Protein AF-0000000083945798 (afdb_homodimer)

Secondary structure (DSSP, 8-state):
----TTSS----SS-EEEEE--TT-TT-EEE-SSEEEEEEEES-EEEEETTEEEEE-TT-EEEE-TT-EEEEEEE-TT-EEEEEEE-HHHHHHHHTTS-HHHHHHHHH--EE---GGG-HHHHHHHHHHHHHHH-TT-TTHHHHHHHHHHHHHHHHHHHHHHHHHHHHHH-SSHHHHHHHHHHHHHHHHTTT---HHHHHHHHTS-HHHHHHHHHHHHSS-HHHHHHHHHHHHHHHHHHH----HHHHHHHTT-S-HHHHHHHHHHHHSS-HHHHHHHHTTT-/----TTSS----SS-EEEEE--TT-TT-EEE-SSEEEEEEEES-EEEEETTEEEEE-TT-EEEE-TT-EEEEEEE-TT-EEEEEEE-HHHHHHHHTTS-HHHHHHHHH--EE---GGG-HHHHHHHHHHHHHHH-TT-TTHHHHHHHHHHHHHHHHHHHHHHHHHHHHHH-SSHHHHHHHHHHHHHHHHTTT---HHHHHHHHTS-HHHHHHHHHHHHSS-HHHHHHHHHHHHHHHHHHH----HHHHHHHTT-S-HHHHHHHHHHHHSS-HHHHHHHHTTT-

Solvent-accessible surface area (backbone atoms only — not comparable to full-atom values): 29725 Å² total; per-residue (Å²): 132,83,75,72,78,81,68,66,63,78,47,35,99,48,65,48,40,40,76,48,54,69,78,88,49,60,75,42,70,34,63,34,62,10,31,35,38,34,32,27,67,30,45,36,34,34,33,32,52,65,91,42,78,46,81,44,39,62,56,24,35,35,51,42,54,61,62,38,33,38,29,34,68,44,66,43,93,63,20,29,30,42,39,42,32,38,27,46,69,48,50,51,67,43,44,68,88,57,58,68,40,55,55,45,36,36,71,76,49,32,66,44,69,67,58,82,89,66,43,42,33,61,52,8,45,51,39,21,39,25,36,37,55,70,39,76,81,46,82,47,38,67,61,39,42,33,39,45,50,28,36,50,52,49,53,50,51,40,49,48,44,70,73,60,32,61,43,68,40,56,32,80,46,70,59,48,37,51,49,44,52,49,52,54,48,42,72,71,37,20,54,59,52,74,53,55,57,61,55,17,56,75,68,72,50,49,52,67,56,47,28,51,43,30,32,71,74,72,69,41,44,46,57,56,54,35,49,53,52,27,48,50,51,50,52,37,48,48,70,72,46,86,66,49,66,54,53,48,18,56,72,36,55,39,97,35,42,68,57,43,37,52,56,44,20,73,76,68,74,46,42,60,68,56,48,38,58,54,63,58,60,77,103,132,84,73,74,75,83,68,65,66,77,49,35,99,48,65,48,42,41,75,47,54,69,80,88,49,60,76,40,70,34,61,34,62,9,32,35,39,35,32,29,66,32,45,36,34,36,32,32,52,64,93,43,78,46,80,44,38,62,56,25,35,35,51,41,54,61,62,39,34,38,30,35,67,44,66,44,94,62,22,28,30,42,38,41,34,37,26,47,68,46,49,52,65,41,45,67,89,57,60,68,41,55,54,47,36,37,70,77,48,31,66,43,70,67,57,82,91,63,43,42,32,60,52,9,46,52,37,20,41,24,35,36,54,70,39,76,79,46,83,48,37,66,60,38,42,33,39,45,48,28,38,52,52,48,53,48,51,42,50,48,41,71,74,58,32,61,40,68,40,56,33,78,47,70,60,48,36,50,50,43,53,49,52,54,47,41,74,71,37,20,58,61,52,76,53,55,57,60,55,17,56,76,68,72,49,49,51,68,55,48,28,50,43,31,32,72,75,71,66,40,44,44,57,56,53,35,48,53,54,28,48,51,52,51,51,36,48,48,70,71,44,86,67,48,66,55,53,50,18,55,73,37,56,37,97,34,43,65,56,42,38,51,55,42,21,73,76,68,73,45,41,59,69,56,49,37,58,55,64,57,60,77,102

Organism: NCBI:txid28139

Nearest PDB structures (foldseek):
  6swi-assembly1_A  TM=8.943E-01  e=7.736E-05  Geobacillus stearothermophilus
  3w6v-assembly1_A  TM=8.319E-01  e=1.513E-04  Streptomyces griseus
  5u93-assembly1_A  TM=7.085E-01  e=7.198E-06  Bacteria Latreille et al. 1825
  4fe7-assembly1_A-2  TM=6.252E-01  e=3.055E-05  Escherichia coli
  5u9e-assembly1_B  TM=7.032E-01  e=4.616E-05  Bacteria Latreille et al. 1825

Structure (mmCIF, N/CA/C/O backbone):
data_AF-0000000083945798-model_v1
#
loop_
_entity.id
_entity.type
_entity.pdbx_description
1 polymer 'Arabinose operon regulatory protein'
#
loop_
_atom_site.group_PDB
_atom_site.id
_atom_site.type_symbol
_atom_site.label_atom_id
_atom_site.label_alt_id
_atom_site.label_comp_id
_atom_site.label_asym_id
_atom_site.label_entity_id
_atom_site.label_seq_id
_atom_site.pdbx_PDB_ins_code
_atom_site.Cartn_x
_atom_site.Cartn_y
_atom_site.Cartn_z
_atom_site.occupancy
_atom_site.B_iso_or_equiv
_atom_site.auth_seq_id
_atom_site.auth_comp_id
_atom_site.auth_asym_id
_atom_site.auth_atom_id
_atom_site.pdbx_PDB_model_num
ATOM 1 N N . MET A 1 1 ? 31.75 17.656 16.609 1 18.83 1 MET A N 1
ATOM 2 C CA . MET A 1 1 ? 30.375 17.875 17.078 1 18.83 1 MET A CA 1
ATOM 3 C C . MET A 1 1 ? 29.469 18.266 15.914 1 18.83 1 MET A C 1
ATOM 5 O O . MET A 1 1 ? 29.328 19.453 15.602 1 18.83 1 MET A O 1
ATOM 9 N N . LYS A 1 2 ? 29.594 17.609 14.695 1 27.7 2 LYS A N 1
ATOM 10 C CA . LYS A 1 2 ? 28.891 17.797 13.43 1 27.7 2 LYS A CA 1
ATOM 11 C C . LYS A 1 2 ? 27.375 17.859 13.633 1 27.7 2 LYS A C 1
ATOM 13 O O . LYS A 1 2 ? 26.75 16.891 14.039 1 27.7 2 LYS A O 1
ATOM 18 N N . GLN A 1 3 ? 26.875 18.891 14.266 1 29.27 3 GLN A N 1
ATOM 19 C CA . GLN A 1 3 ? 25.5 19.281 14.578 1 29.27 3 GLN A CA 1
ATOM 20 C C . GLN A 1 3 ? 24.562 18.953 13.422 1 29.27 3 GLN A C 1
ATOM 22 O O . GLN A 1 3 ? 24.719 19.484 12.32 1 29.27 3 GLN A O 1
ATOM 27 N N . ASN A 1 4 ? 23.984 17.703 13.297 1 32.31 4 ASN A N 1
ATOM 28 C CA . ASN A 1 4 ? 23.359 17.031 12.164 1 32.31 4 ASN A CA 1
ATOM 29 C C . ASN A 1 4 ? 22.172 17.844 11.617 1 32.31 4 ASN A C 1
ATOM 31 O O . ASN A 1 4 ? 21.141 17.969 12.281 1 32.31 4 ASN A O 1
ATOM 35 N N . ASN A 1 5 ? 22.297 18.938 11 1 33.69 5 ASN A N 1
ATOM 36 C CA . ASN A 1 5 ? 21.531 19.812 10.141 1 33.69 5 ASN A CA 1
ATOM 37 C C . ASN A 1 5 ? 20.422 19.047 9.398 1 33.69 5 ASN A C 1
ATOM 39 O O . ASN A 1 5 ? 19.812 19.578 8.477 1 33.69 5 ASN A O 1
ATOM 43 N N . SER A 1 6 ? 20.453 17.812 9.43 1 36.5 6 SER A N 1
ATOM 44 C CA . SER A 1 6 ? 19.547 16.828 8.828 1 36.5 6 SER A CA 1
ATOM 45 C C . SER A 1 6 ? 18.125 17 9.367 1 36.5 6 SER A C 1
ATOM 47 O O . SER A 1 6 ? 17.219 16.297 8.945 1 36.5 6 SER A O 1
ATOM 49 N N . GLU A 1 7 ? 17.828 17.594 10.57 1 37.12 7 GLU A N 1
ATOM 50 C CA . GLU A 1 7 ? 16.641 17.625 11.422 1 37.12 7 GLU A CA 1
ATOM 51 C C . GLU A 1 7 ? 15.664 18.703 10.977 1 37.12 7 GLU A C 1
ATOM 5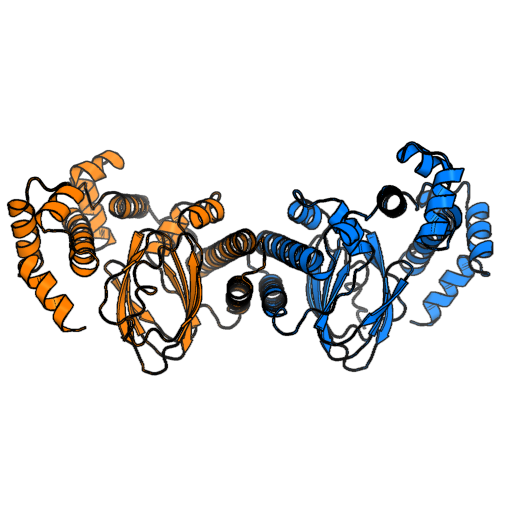3 O O . GLU A 1 7 ? 14.578 18.844 11.547 1 37.12 7 GLU A O 1
ATOM 58 N N . ARG A 1 8 ? 16.047 19.859 10.461 1 36.88 8 ARG A N 1
ATOM 59 C CA . ARG A 1 8 ? 15.188 21.016 10.227 1 36.88 8 ARG A CA 1
ATOM 60 C C . ARG A 1 8 ? 13.945 20.609 9.438 1 36.88 8 ARG A C 1
ATOM 62 O O . ARG A 1 8 ? 12.828 20.672 9.961 1 36.88 8 ARG A O 1
ATOM 69 N N . VAL A 1 9 ? 13.961 21.094 8.086 1 41.22 9 VAL A N 1
ATOM 70 C CA . VAL A 1 9 ? 12.82 20.984 7.188 1 41.22 9 VAL A CA 1
ATOM 71 C C . VAL A 1 9 ? 12.531 19.516 6.887 1 41.22 9 VAL A C 1
ATOM 73 O O . VAL A 1 9 ? 13.359 18.828 6.285 1 41.22 9 VAL A O 1
ATOM 76 N N . LEU A 1 10 ? 12.039 18.891 7.727 1 48.16 10 LEU A N 1
ATOM 77 C CA . LEU A 1 10 ? 11.641 17.531 7.367 1 48.16 10 LEU A CA 1
ATOM 78 C C . LEU A 1 10 ? 11.328 17.438 5.875 1 48.16 10 LEU A C 1
ATOM 80 O O . LEU A 1 10 ? 10.781 16.438 5.418 1 48.16 10 LEU A O 1
ATOM 84 N N . LEU A 1 11 ? 11.469 18.578 5.066 1 48.69 11 LEU A N 1
ATOM 85 C CA . LEU A 1 11 ? 11.008 18.719 3.689 1 48.69 11 LEU A CA 1
ATOM 86 C C . LEU A 1 11 ? 11.883 17.906 2.742 1 48.69 11 LEU A C 1
ATOM 88 O O . LEU A 1 11 ? 12.914 18.391 2.268 1 48.69 11 LEU A O 1
ATOM 92 N N . GLN A 1 12 ? 12.273 16.859 3.086 1 55.91 12 GLN A N 1
ATOM 93 C CA . GLN A 1 12 ? 13.266 16.281 2.174 1 55.91 12 GLN A CA 1
ATOM 94 C C . GLN A 1 12 ? 12.617 15.859 0.859 1 55.91 12 GLN A C 1
ATOM 96 O O . GLN A 1 12 ? 11.438 15.531 0.822 1 55.91 12 GLN A O 1
ATOM 101 N N . LYS A 1 13 ? 13.242 16.266 -0.242 1 66.25 13 LYS A N 1
ATOM 102 C CA . LYS A 1 13 ? 12.984 15.836 -1.613 1 66.25 13 LYS A CA 1
ATOM 103 C C . LYS A 1 13 ? 12.602 14.359 -1.663 1 66.25 13 LYS A C 1
ATOM 105 O O . LYS A 1 13 ? 11.938 13.914 -2.604 1 66.25 13 LYS A O 1
ATOM 110 N N . THR A 1 14 ? 12.828 13.773 -0.516 1 83.88 14 THR A N 1
ATOM 111 C C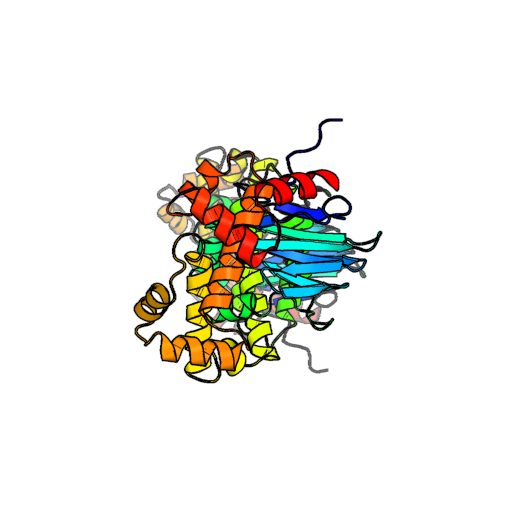A . THR A 1 14 ? 12.523 12.344 -0.471 1 83.88 14 THR A CA 1
ATOM 112 C C . THR A 1 14 ? 11.773 11.992 0.806 1 83.88 14 THR A C 1
ATOM 114 O O . THR A 1 14 ? 11.75 12.773 1.758 1 83.88 14 THR A O 1
ATOM 117 N N . PHE A 1 15 ? 11.016 10.945 0.781 1 93.81 15 PHE A N 1
ATOM 118 C CA . PHE A 1 15 ? 10.289 10.523 1.976 1 93.81 15 PHE A CA 1
ATOM 119 C C . PHE A 1 15 ? 11.25 10.047 3.053 1 93.81 15 PHE A C 1
ATOM 121 O O . PHE A 1 15 ? 12.391 9.68 2.756 1 93.81 15 PHE A O 1
ATOM 128 N N . ILE A 1 16 ? 10.852 10.109 4.289 1 94.38 16 ILE A N 1
ATOM 129 C CA . ILE A 1 16 ? 11.602 9.609 5.438 1 94.38 16 ILE A CA 1
ATOM 130 C C . ILE A 1 16 ? 10.711 8.688 6.266 1 94.38 16 ILE A C 1
ATOM 132 O O . ILE A 1 16 ? 9.492 8.891 6.344 1 94.38 16 ILE A O 1
ATOM 136 N N . ALA A 1 17 ? 11.305 7.68 6.809 1 95.94 17 ALA A N 1
ATOM 137 C CA . ALA A 1 17 ? 10.562 6.758 7.664 1 95.94 17 ALA A CA 1
ATOM 138 C C . ALA A 1 17 ? 11.477 6.109 8.695 1 95.94 17 ALA A C 1
ATOM 140 O O . ALA A 1 17 ? 12.648 5.844 8.422 1 95.94 17 ALA A O 1
ATOM 141 N N . GLY A 1 18 ? 10.945 5.902 9.891 1 94.31 18 GLY A N 1
ATOM 142 C CA . GLY A 1 18 ? 11.703 5.262 10.953 1 94.31 18 GLY A CA 1
ATOM 143 C C . GLY A 1 18 ? 11.133 5.52 12.336 1 94.31 18 GLY A C 1
ATOM 144 O O . GLY A 1 18 ? 10.094 6.18 12.469 1 94.31 18 GLY A O 1
ATOM 145 N N . THR A 1 19 ? 11.734 4.91 13.312 1 93.81 19 THR A N 1
ATOM 146 C CA . THR A 1 19 ? 11.398 5.156 14.711 1 93.81 19 THR A CA 1
ATOM 147 C C . THR A 1 19 ? 12.375 6.156 15.328 1 93.81 19 THR A C 1
ATOM 149 O O . THR A 1 19 ? 13.594 6.004 15.203 1 93.81 19 THR A O 1
ATOM 152 N N . TYR A 1 20 ? 11.758 7.188 15.992 1 91.75 20 TYR A N 1
ATOM 153 C CA . TYR A 1 20 ? 12.586 8.273 16.5 1 91.75 20 TYR A CA 1
ATOM 154 C C . TYR A 1 20 ? 12.242 8.594 17.953 1 91.75 20 TYR A C 1
ATOM 156 O O . TYR A 1 20 ? 11.094 8.422 18.375 1 91.75 20 TYR A O 1
ATOM 164 N N . ASN A 1 21 ? 13.078 9.172 18.891 1 88.31 21 ASN A N 1
ATOM 165 C CA . ASN A 1 21 ? 12.852 9.656 20.25 1 88.31 21 ASN A CA 1
ATOM 166 C C . ASN A 1 21 ? 12.781 11.18 20.297 1 88.31 21 ASN A C 1
ATOM 168 O O . ASN A 1 21 ? 12.297 11.75 21.281 1 88.31 21 ASN A O 1
ATOM 172 N N . LEU A 1 22 ? 12.844 11.93 19.469 1 79.94 22 LEU A N 1
ATOM 173 C CA . LEU A 1 22 ? 12.758 13.359 19.234 1 79.94 22 LEU A CA 1
ATOM 174 C C . LEU A 1 22 ? 13.18 14.148 20.469 1 79.94 22 LEU A C 1
ATOM 176 O O . LEU A 1 22 ? 12.734 15.281 20.672 1 79.94 22 LEU A O 1
ATOM 180 N N . THR A 1 23 ? 13.938 13.711 21.422 1 72.5 23 THR A N 1
ATOM 181 C CA . THR A 1 23 ? 14.328 14.344 22.672 1 72.5 23 THR A CA 1
ATOM 182 C C . THR A 1 23 ? 15.023 15.68 22.422 1 72.5 23 THR A C 1
ATOM 184 O O . THR A 1 23 ? 14.93 16.609 23.219 1 72.5 23 THR A O 1
ATOM 187 N N . HIS A 1 24 ? 15.641 15.859 21.328 1 67.81 24 HIS A N 1
ATOM 188 C CA . HIS A 1 24 ? 16.438 17.062 21.125 1 67.81 24 HIS A CA 1
ATOM 189 C C . HIS A 1 24 ? 15.711 18.062 20.219 1 67.81 24 HIS A C 1
ATOM 191 O O . HIS A 1 24 ? 16.328 18.984 19.688 1 67.81 24 HIS A O 1
ATOM 197 N N . THR A 1 25 ? 14.453 17.953 20.125 1 69.31 25 THR A N 1
ATOM 198 C CA . THR A 1 25 ? 13.766 18.797 19.156 1 69.31 25 THR A CA 1
ATOM 199 C C . THR A 1 25 ? 12.695 19.641 19.828 1 69.31 25 THR A C 1
ATOM 201 O O . THR A 1 25 ? 11.852 20.234 19.156 1 69.31 25 THR A O 1
ATOM 204 N N . THR A 1 26 ? 12.828 19.938 21.062 1 74.5 26 THR A N 1
ATOM 205 C CA . THR A 1 26 ? 11.758 20.641 21.75 1 74.5 26 THR A CA 1
ATOM 206 C C . THR A 1 26 ? 11.859 22.141 21.516 1 74.5 26 THR A C 1
ATOM 208 O O . THR A 1 26 ? 12.953 22.672 21.297 1 74.5 26 THR A O 1
ATOM 211 N N . ASN A 1 27 ? 10.766 22.766 21.391 1 73.94 27 ASN A N 1
ATOM 212 C CA . ASN A 1 27 ? 10.547 24.203 21.359 1 73.94 27 ASN A CA 1
ATOM 213 C C . ASN A 1 27 ? 11.023 24.812 20.047 1 73.94 27 ASN A C 1
ATOM 215 O O . ASN A 1 27 ? 11.445 25.969 20.016 1 73.94 27 ASN A O 1
ATOM 219 N N . ARG A 1 28 ? 11.055 23.953 19.094 1 78.81 28 ARG A N 1
ATOM 220 C CA . ARG A 1 28 ? 11.336 24.438 17.75 1 78.81 28 ARG A CA 1
ATOM 221 C C . ARG A 1 28 ? 10.094 24.359 16.875 1 78.81 28 ARG A C 1
ATOM 223 O O . ARG A 1 28 ? 9.344 23.391 16.938 1 78.81 28 ARG A O 1
ATOM 230 N N . LEU A 1 29 ? 9.953 25.516 16.094 1 81.81 29 LEU A N 1
ATOM 231 C CA . LEU A 1 29 ? 8.836 25.547 15.164 1 81.81 29 LEU A CA 1
ATOM 232 C C . LEU A 1 29 ? 9.25 24.953 13.812 1 81.81 29 LEU A C 1
ATOM 234 O O . LEU A 1 29 ? 10.312 25.297 13.281 1 81.81 29 LEU A O 1
ATOM 238 N N . TRP A 1 30 ? 8.375 24.078 13.367 1 81.31 30 TRP A N 1
ATOM 239 C CA . TRP A 1 30 ? 8.594 23.484 12.055 1 81.31 30 TRP A CA 1
ATOM 240 C C . TRP A 1 30 ? 7.414 23.75 11.125 1 81.31 30 TRP A C 1
ATOM 242 O O . TRP A 1 30 ? 6.254 23.594 11.523 1 81.31 30 TRP A O 1
ATOM 252 N N . LYS A 1 31 ? 7.746 24.297 10.023 1 83.94 31 LYS A N 1
ATOM 253 C CA . LYS A 1 31 ? 6.734 24.328 8.969 1 83.94 31 LYS A CA 1
ATOM 254 C C . LYS A 1 31 ? 6.984 23.234 7.938 1 83.94 31 LYS A C 1
ATOM 256 O O . LYS A 1 31 ? 8.047 23.188 7.316 1 83.94 31 LYS A O 1
ATOM 261 N N . LEU A 1 32 ? 6.008 22.438 7.684 1 86.94 32 LEU A N 1
ATOM 262 C CA . LEU A 1 32 ? 6.184 21.312 6.781 1 86.94 32 LEU A CA 1
ATOM 263 C C . LEU A 1 32 ? 5.93 21.719 5.336 1 86.94 32 LEU A C 1
ATOM 265 O O . LEU A 1 32 ? 4.965 22.422 5.047 1 86.94 32 LEU A O 1
ATOM 269 N N . GLU A 1 33 ? 6.875 21.391 4.434 1 82.62 33 GLU A N 1
ATOM 270 C CA . GLU A 1 33 ? 6.586 21.516 3.008 1 82.62 33 GLU A CA 1
ATOM 271 C C . GLU A 1 33 ? 5.668 20.391 2.529 1 82.62 33 GLU A C 1
ATOM 273 O O . GLU A 1 33 ? 4.68 20.641 1.835 1 82.62 33 GLU A O 1
ATOM 278 N N . GLY A 1 34 ? 6.121 19.203 2.863 1 91.25 34 GLY A N 1
ATOM 279 C CA . GLY A 1 34 ? 5.246 18.062 2.68 1 91.25 34 GLY A CA 1
ATOM 280 C C . GLY A 1 34 ? 4.395 17.75 3.898 1 91.25 34 GLY A C 1
ATOM 281 O O . GLY A 1 34 ? 3.875 18.672 4.543 1 91.25 34 GLY A O 1
ATOM 282 N N . GLY A 1 35 ? 4.156 16.547 4.203 1 94 35 GLY A N 1
ATOM 283 C CA . GLY A 1 35 ? 3.393 16.109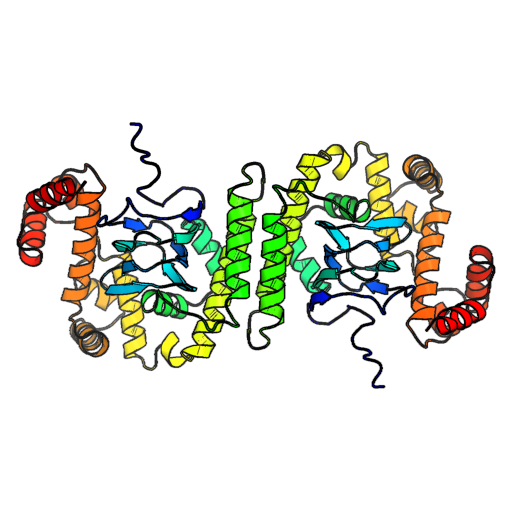 5.363 1 94 35 GLY A CA 1
ATOM 284 C C . GLY A 1 35 ? 4.039 14.953 6.102 1 94 35 GLY A C 1
ATOM 285 O O . GLY A 1 35 ? 5.172 14.57 5.801 1 94 35 GLY A O 1
ATOM 286 N N . ALA A 1 36 ? 3.357 14.555 7.102 1 95.94 36 ALA A N 1
ATOM 287 C CA . ALA A 1 36 ? 3.857 13.438 7.902 1 95.94 36 ALA A CA 1
ATOM 288 C C . ALA A 1 36 ? 2.717 12.711 8.602 1 95.94 36 ALA A C 1
ATOM 290 O O . ALA A 1 36 ? 1.686 13.312 8.914 1 95.94 36 ALA A O 1
ATOM 291 N N . ILE A 1 37 ? 2.885 11.453 8.773 1 96.75 37 ILE A N 1
ATOM 292 C CA . ILE A 1 37 ? 2.062 10.625 9.648 1 96.75 37 ILE A CA 1
ATOM 293 C C . ILE A 1 37 ? 2.939 9.977 10.719 1 96.75 37 ILE A C 1
ATOM 295 O O . ILE A 1 37 ? 4.004 9.438 10.414 1 96.75 37 ILE A O 1
ATOM 299 N N . PHE A 1 38 ? 2.568 10.086 11.953 1 95.69 38 PHE A N 1
ATOM 300 C CA . PHE A 1 38 ? 3.348 9.352 12.945 1 95.69 38 PHE A CA 1
ATOM 301 C C . PHE A 1 38 ? 2.441 8.766 14.016 1 95.69 38 PHE A C 1
ATOM 303 O O . PHE A 1 38 ? 1.303 9.211 14.188 1 95.69 38 PHE A O 1
ATOM 310 N N . ILE A 1 39 ? 2.887 7.699 14.609 1 97.44 39 ILE A N 1
ATOM 311 C CA . ILE A 1 39 ? 2.223 6.992 15.695 1 97.44 39 ILE A CA 1
ATOM 312 C C . ILE A 1 39 ? 3.104 7.027 16.938 1 97.44 39 ILE A C 1
ATOM 314 O O . ILE A 1 39 ? 4.285 6.68 16.891 1 97.44 39 ILE A O 1
ATOM 318 N N . CYS A 1 40 ? 2.561 7.488 18.047 1 97.75 40 CYS A N 1
ATOM 319 C CA . CYS A 1 40 ? 3.287 7.449 19.312 1 97.75 40 CYS A CA 1
ATOM 320 C C . CYS A 1 40 ? 3.412 6.02 19.812 1 97.75 40 CYS A C 1
ATOM 322 O O . CYS A 1 40 ? 2.404 5.336 20.016 1 97.75 40 CYS A O 1
ATOM 324 N N . ARG A 1 41 ? 4.609 5.609 20.016 1 97.31 41 ARG A N 1
ATOM 325 C CA . ARG A 1 41 ? 4.836 4.23 20.438 1 97.31 41 ARG A CA 1
ATOM 326 C C . ARG A 1 41 ? 4.996 4.148 21.953 1 97.31 41 ARG A C 1
ATOM 328 O O . ARG A 1 41 ? 4.5 3.211 22.578 1 97.31 41 ARG A O 1
ATOM 335 N N . GLN A 1 42 ? 5.723 5.082 22.469 1 96.81 42 GLN A N 1
ATOM 336 C CA . GLN A 1 42 ? 5.969 5.148 23.906 1 96.81 42 GLN A CA 1
ATOM 337 C C . GLN A 1 42 ? 6 6.598 24.391 1 96.81 42 GLN A C 1
ATOM 339 O O . GLN A 1 42 ? 6.293 7.508 23.609 1 96.81 42 GLN A O 1
ATOM 344 N N . GLY A 1 43 ? 5.637 6.762 25.703 1 96.62 43 GLY A N 1
ATOM 345 C CA . GLY A 1 43 ? 5.758 8.07 26.328 1 96.62 43 GLY A CA 1
ATOM 346 C C . GLY A 1 43 ? 4.613 9 25.984 1 96.62 43 GLY A C 1
ATOM 347 O O . GLY A 1 43 ? 3.551 8.555 25.547 1 96.62 43 GLY A O 1
ATOM 348 N N . THR A 1 44 ? 4.875 10.25 26.375 1 96.44 44 THR A N 1
ATOM 349 C CA . THR A 1 44 ? 3.865 11.273 26.156 1 96.44 44 THR A CA 1
ATOM 350 C C . THR A 1 44 ? 4.504 12.562 25.625 1 96.44 44 THR A C 1
ATOM 352 O O . THR A 1 44 ? 5.707 12.773 25.797 1 96.44 44 THR A O 1
ATOM 355 N N . ALA A 1 45 ? 3.68 13.328 24.922 1 95.94 45 ALA A N 1
ATOM 356 C CA . ALA A 1 45 ? 4.16 14.617 24.438 1 95.94 45 ALA A CA 1
ATOM 357 C C . ALA A 1 45 ? 3.029 15.641 24.391 1 95.94 45 ALA A C 1
ATOM 359 O O . ALA A 1 45 ? 1.87 15.281 24.156 1 95.94 45 ALA A O 1
ATOM 360 N N . SER A 1 46 ? 3.404 16.875 24.688 1 96.06 46 SER A N 1
ATOM 361 C CA . SER A 1 46 ? 2.572 18.031 24.375 1 96.06 46 SER A CA 1
ATOM 362 C C . SER A 1 46 ? 3.049 18.734 23.109 1 96.06 46 SER A C 1
ATOM 364 O O . SER A 1 46 ? 4.203 19.172 23.031 1 96.06 46 SER A O 1
ATOM 366 N N . VAL A 1 47 ? 2.127 18.781 22.141 1 95 47 VAL A N 1
ATOM 367 C CA . VAL A 1 47 ? 2.535 19.359 20.859 1 95 47 VAL A CA 1
ATOM 368 C C . VAL A 1 47 ? 1.566 20.469 20.453 1 95 47 VAL A C 1
ATOM 370 O O . VAL A 1 47 ? 0.42 20.5 20.906 1 95 47 VAL A O 1
ATOM 373 N N . ASN A 1 48 ? 2.184 21.344 19.688 1 92.12 48 ASN A N 1
ATOM 374 C CA . ASN A 1 48 ? 1.367 22.359 19.047 1 92.12 48 ASN A CA 1
ATOM 375 C C . ASN A 1 48 ? 1.279 22.156 17.531 1 92.12 48 ASN A C 1
ATOM 377 O O . ASN A 1 48 ? 2.301 22 16.859 1 92.12 48 ASN A O 1
ATOM 381 N N . ILE A 1 49 ? 0.099 22 17.047 1 92.75 49 ILE A N 1
ATOM 382 C CA . ILE A 1 49 ? -0.157 21.875 15.617 1 92.75 49 ILE A CA 1
ATOM 383 C C . ILE A 1 49 ? -0.969 23.062 15.125 1 92.75 49 ILE A C 1
ATOM 385 O O . ILE A 1 49 ? -2.152 23.188 15.445 1 92.75 49 ILE A O 1
ATOM 389 N N . ASP A 1 50 ? -0.209 23.859 14.289 1 85.19 50 ASP A N 1
ATOM 390 C CA . ASP A 1 50 ? -0.744 25.156 13.891 1 85.19 50 ASP A CA 1
ATOM 391 C C . ASP A 1 50 ? -1.099 26.016 15.102 1 85.19 50 ASP A C 1
ATOM 393 O O . ASP A 1 50 ? -0.217 26.406 15.867 1 85.19 50 ASP A O 1
ATOM 397 N N . LEU A 1 51 ? -2.266 26.203 15.477 1 81.69 51 LEU A N 1
ATOM 398 C CA . LEU A 1 51 ? -2.631 27.125 16.547 1 81.69 51 LEU A CA 1
ATOM 399 C C . LEU A 1 51 ? -3.275 26.375 17.719 1 81.69 51 LEU A C 1
ATOM 401 O O . LEU A 1 51 ? -3.805 27 18.641 1 81.69 51 LEU A O 1
ATOM 405 N N . LYS A 1 52 ? -3.188 25.062 17.719 1 89.06 52 LYS A N 1
ATOM 406 C CA . LYS A 1 52 ? -3.875 24.281 18.75 1 89.06 52 LYS A CA 1
ATOM 407 C C . LYS A 1 52 ? -2.918 23.328 19.438 1 89.06 52 LYS A C 1
ATOM 409 O O . LYS A 1 52 ? -2.066 22.703 18.797 1 89.06 52 LYS A O 1
ATOM 414 N N . ASP A 1 53 ? -3.09 23.203 20.766 1 92.56 53 ASP A N 1
ATOM 415 C CA . ASP A 1 53 ? -2.27 22.297 21.547 1 92.56 53 ASP A CA 1
ATOM 416 C C . ASP A 1 53 ? -2.932 20.922 21.672 1 92.56 53 ASP A C 1
ATOM 418 O O . ASP A 1 53 ? -4.152 20.828 21.812 1 92.56 53 ASP A O 1
ATOM 422 N N . TYR A 1 54 ? -2.166 19.891 21.609 1 95.31 54 TYR A N 1
ATOM 423 C CA . TYR A 1 54 ? -2.627 18.516 21.75 1 95.31 54 TYR A CA 1
ATOM 424 C C . TYR A 1 54 ? -1.733 17.734 22.719 1 95.31 54 TYR A C 1
ATOM 426 O O . TYR A 1 54 ? -0.525 17.969 22.781 1 95.31 54 TYR A O 1
ATOM 434 N N . GLU A 1 55 ? -2.344 16.891 23.484 1 96.5 55 GLU A N 1
ATOM 435 C CA . GLU A 1 55 ? -1.604 15.906 24.266 1 96.5 55 GLU A CA 1
ATOM 436 C C . GLU A 1 55 ? -1.577 14.555 23.578 1 96.5 55 GLU A C 1
ATOM 438 O O . GLU A 1 55 ? -2.625 14.023 23.188 1 96.5 55 GLU A O 1
ATOM 443 N N . ILE A 1 56 ? -0.43 14.031 23.406 1 95.94 56 ILE A N 1
ATOM 444 C CA . ILE A 1 56 ? -0.224 12.789 22.672 1 95.94 56 ILE A CA 1
ATOM 445 C C . ILE A 1 56 ? 0.27 11.703 23.625 1 95.94 56 ILE A C 1
ATOM 447 O O . ILE A 1 56 ? 1.094 11.969 24.516 1 95.94 56 ILE A O 1
ATOM 451 N N . GLY A 1 57 ? -0.254 10.484 23.484 1 96.94 57 GLY A N 1
ATOM 452 C CA . GLY A 1 57 ? 0.196 9.297 24.203 1 96.94 57 GLY A CA 1
ATOM 453 C C . GLY A 1 57 ? 0.327 8.078 23.312 1 96.94 57 GLY A C 1
ATOM 454 O O . GLY A 1 57 ? 0.186 8.172 22.094 1 96.94 57 GLY A O 1
ATOM 455 N N . PRO A 1 58 ? 0.599 6.91 23.938 1 96.56 58 PRO A N 1
ATOM 456 C CA . PRO A 1 58 ? 0.805 5.695 23.156 1 96.56 58 PRO A CA 1
ATOM 457 C C . PRO A 1 58 ? -0.372 5.383 22.234 1 96.56 58 PRO A C 1
ATOM 459 O O . PRO A 1 58 ? -1.529 5.473 22.656 1 96.56 58 PRO A O 1
ATOM 462 N N . GLU A 1 59 ? -0.065 5.129 20.953 1 95.12 59 GLU A N 1
ATOM 463 C CA . GLU A 1 59 ? -0.978 4.688 19.906 1 95.12 59 GLU A CA 1
ATOM 464 C C . GLU A 1 59 ? -1.701 5.871 19.266 1 95.12 59 GLU A C 1
ATOM 466 O O . GLU A 1 59 ? -2.471 5.695 18.312 1 95.12 59 GLU A O 1
ATOM 471 N N . THR A 1 60 ? -1.452 7.066 19.797 1 96.38 60 THR A N 1
ATOM 472 C CA . THR A 1 60 ? -2.012 8.227 19.109 1 96.38 60 THR A CA 1
ATOM 473 C C . THR A 1 60 ? -1.462 8.328 17.688 1 96.38 60 THR A C 1
ATOM 475 O O . THR A 1 60 ? -0.247 8.289 17.484 1 96.38 60 THR A O 1
ATOM 478 N N . GLU A 1 61 ? -2.373 8.352 16.75 1 96.19 61 GLU A N 1
ATOM 479 C CA . GLU A 1 61 ? -2.02 8.617 15.352 1 96.19 61 GLU A CA 1
ATOM 480 C C . GLU A 1 61 ? -2.139 10.102 15.031 1 96.19 61 GLU A C 1
ATOM 482 O O . GLU A 1 61 ? -3.168 10.727 15.305 1 96.19 61 GLU A O 1
ATOM 487 N N . VAL A 1 62 ? -1.119 10.688 14.477 1 96.56 62 VAL A N 1
ATOM 488 C CA . VAL A 1 62 ? -1.104 12.102 14.133 1 96.56 62 VAL A CA 1
ATOM 489 C C . VAL A 1 62 ? -0.868 12.281 12.641 1 96.56 62 VAL A C 1
ATOM 491 O O . VAL A 1 62 ? 0.054 11.68 12.078 1 96.56 62 VAL A O 1
ATOM 494 N N . VAL A 1 63 ? -1.695 13 12.008 1 96.19 63 VAL A N 1
ATOM 495 C CA . VAL A 1 63 ? -1.552 13.32 10.59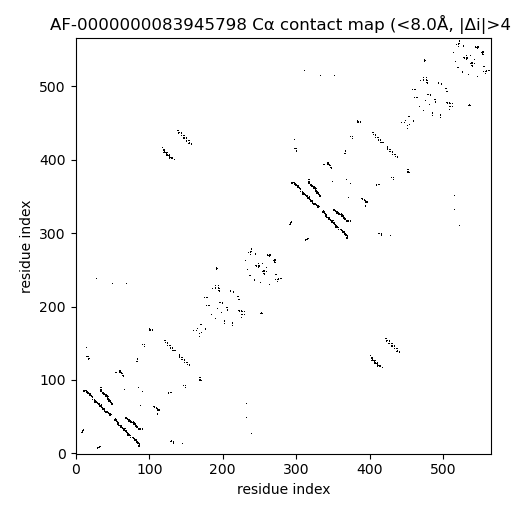4 1 96.19 63 VAL A CA 1
ATOM 496 C C . VAL A 1 63 ? -1.276 14.812 10.422 1 96.19 63 VAL A C 1
ATOM 498 O O . VAL A 1 63 ? -2.094 15.648 10.812 1 96.19 63 VAL A O 1
ATOM 501 N N . LEU A 1 64 ? -0.162 15.125 9.875 1 94.81 64 LEU A N 1
ATOM 502 C CA . LEU A 1 64 ? 0.223 16.5 9.578 1 94.81 64 LEU A CA 1
ATOM 503 C C . LEU A 1 64 ? 0.188 16.75 8.07 1 94.81 64 LEU A C 1
ATOM 505 O O . LEU A 1 64 ? 0.996 16.203 7.324 1 94.81 64 LEU A O 1
ATOM 509 N N . LEU A 1 65 ? -0.683 17.609 7.656 1 91.38 65 LEU A N 1
ATOM 510 C CA . LEU A 1 65 ? -0.837 17.922 6.238 1 91.38 65 LEU A CA 1
ATOM 511 C C . LEU A 1 65 ? 0.235 18.906 5.781 1 91.38 65 LEU A C 1
ATOM 513 O O . LEU A 1 65 ? 0.915 19.516 6.609 1 91.38 65 LEU A O 1
ATOM 517 N N . PRO A 1 66 ? 0.439 19 4.426 1 86.5 66 PRO A N 1
ATOM 518 C CA . PRO A 1 66 ? 1.382 20 3.926 1 86.5 66 PRO A CA 1
ATOM 519 C C . PRO A 1 66 ? 1.084 21.406 4.449 1 86.5 66 PRO A C 1
ATOM 521 O O . PRO A 1 66 ? -0.082 21.781 4.586 1 86.5 66 PRO A O 1
ATOM 524 N N . LYS A 1 67 ? 2.186 22.156 4.789 1 81.31 67 LYS A N 1
ATOM 525 C CA . LYS A 1 67 ? 2.146 23.531 5.242 1 81.31 67 LYS A CA 1
ATOM 526 C C . LYS A 1 67 ? 1.746 23.625 6.711 1 81.31 67 LYS A C 1
ATOM 528 O O . LYS A 1 67 ? 1.546 24.719 7.242 1 81.31 67 LYS A O 1
ATOM 533 N N . THR A 1 68 ? 1.575 22.5 7.41 1 87.56 68 THR A N 1
ATOM 534 C CA . THR A 1 68 ? 1.304 22.5 8.844 1 87.56 68 THR A CA 1
ATOM 535 C C . THR A 1 68 ? 2.5 23.047 9.617 1 87.56 68 THR A C 1
ATOM 537 O O . THR A 1 68 ? 3.648 22.734 9.305 1 87.56 68 THR A O 1
ATOM 540 N N . ILE A 1 69 ? 2.217 23.859 10.562 1 85.56 69 ILE A N 1
ATOM 541 C CA . ILE A 1 69 ? 3.244 24.297 11.5 1 85.56 69 ILE A CA 1
ATOM 542 C C . ILE A 1 69 ? 3.178 23.453 12.773 1 85.56 69 ILE A C 1
ATOM 544 O O . ILE A 1 69 ? 2.107 23.297 13.367 1 85.56 69 ILE A O 1
ATOM 548 N N . PHE A 1 70 ? 4.289 22.891 13.133 1 89.94 70 PHE A N 1
ATOM 549 C CA . PHE A 1 70 ? 4.363 21.906 14.203 1 89.94 70 PHE A CA 1
ATOM 550 C C . PHE A 1 70 ? 5.418 22.297 15.227 1 89.94 70 PHE A C 1
ATOM 552 O O . PHE A 1 70 ? 6.477 22.812 14.875 1 89.94 70 PHE A O 1
ATOM 559 N N . ARG A 1 71 ? 5.113 22.094 16.516 1 88.44 71 ARG A N 1
ATOM 560 C CA . ARG A 1 71 ? 6.074 22.312 17.578 1 88.44 71 ARG A CA 1
ATOM 561 C C . ARG A 1 71 ? 5.883 21.297 18.703 1 88.44 71 ARG A C 1
ATOM 563 O O . ARG A 1 71 ? 4.75 20.984 19.078 1 88.44 71 ARG A O 1
ATOM 570 N N . ILE A 1 72 ? 6.961 20.812 19.219 1 91.31 72 ILE A N 1
ATOM 571 C CA . ILE A 1 72 ? 6.93 20 20.438 1 91.31 72 ILE A CA 1
ATOM 572 C C . ILE A 1 72 ? 7.164 20.875 21.656 1 91.31 72 ILE A C 1
ATOM 574 O O . ILE A 1 72 ? 8.219 21.5 21.781 1 91.31 72 ILE A O 1
ATOM 578 N N . ASN A 1 73 ? 6.215 20.875 22.438 1 92 73 ASN A N 1
ATOM 579 C CA . ASN A 1 73 ? 6.316 21.672 23.656 1 92 73 ASN A CA 1
ATOM 580 C C . ASN A 1 73 ? 7.059 20.922 24.766 1 92 73 ASN A C 1
ATOM 582 O O . ASN A 1 73 ? 7.922 21.484 25.438 1 92 73 ASN A O 1
ATOM 586 N N . ARG A 1 74 ? 6.645 19.734 24.984 1 93.75 74 ARG A N 1
ATOM 587 C CA . ARG A 1 74 ? 7.219 18.891 26.016 1 93.75 74 ARG A CA 1
ATOM 588 C C . ARG A 1 74 ? 7.133 17.406 25.625 1 93.75 74 ARG A C 1
ATOM 590 O O . ARG A 1 74 ? 6.207 17.016 24.922 1 93.75 74 ARG A O 1
ATOM 597 N N . ILE A 1 75 ? 8.125 16.719 26.078 1 93.62 75 ILE A N 1
ATOM 598 C CA . ILE A 1 75 ? 8.094 15.281 25.828 1 93.62 75 ILE A CA 1
ATOM 599 C C . ILE A 1 75 ? 8.602 14.539 27.062 1 93.62 75 ILE A C 1
ATOM 601 O O . ILE A 1 75 ? 9.406 15.07 27.828 1 93.62 75 ILE A O 1
ATOM 605 N N . SER A 1 76 ? 8.086 13.391 27.297 1 94.75 76 SER A N 1
ATOM 606 C CA . SER A 1 76 ? 8.648 12.508 28.312 1 94.75 76 SER A CA 1
ATOM 607 C C . SER A 1 76 ? 9.953 11.875 27.844 1 94.75 76 SER A C 1
ATOM 609 O O . SER A 1 76 ? 10.211 11.812 26.641 1 94.75 76 SER A O 1
ATOM 611 N N . ASP A 1 77 ? 10.758 11.359 28.719 1 92.62 77 ASP A N 1
ATOM 612 C CA . ASP A 1 77 ? 12.078 10.828 28.406 1 92.62 77 ASP A CA 1
ATOM 613 C C . ASP A 1 77 ? 11.984 9.602 27.5 1 92.62 77 ASP A C 1
ATOM 615 O O . ASP A 1 77 ? 12.883 9.352 26.703 1 92.62 77 ASP A O 1
ATOM 619 N N . ASP A 1 78 ? 10.914 8.891 27.641 1 94.81 78 ASP A N 1
ATOM 620 C CA . ASP A 1 78 ? 10.789 7.633 26.906 1 94.81 78 ASP A CA 1
ATOM 621 C C . ASP A 1 78 ? 9.953 7.812 25.641 1 94.81 78 ASP A C 1
ATOM 623 O O . ASP A 1 78 ? 9.531 6.832 25.016 1 94.81 78 ASP A O 1
ATOM 627 N N . PHE A 1 79 ? 9.703 9.047 25.219 1 95 79 PHE A N 1
ATOM 628 C CA . PHE A 1 79 ? 8.859 9.336 24.062 1 95 79 PHE A CA 1
ATOM 629 C C . PHE A 1 79 ? 9.492 8.805 22.781 1 95 79 PHE A C 1
ATOM 631 O O . PHE A 1 79 ? 10.633 9.141 22.453 1 95 79 PHE A O 1
ATOM 638 N N . THR A 1 80 ? 8.773 7.891 22.125 1 95.94 80 THR A N 1
ATOM 639 C CA . THR A 1 80 ? 9.203 7.355 20.844 1 95.94 80 THR A CA 1
ATOM 640 C C . THR A 1 80 ? 8.039 7.348 19.844 1 95.94 80 THR A C 1
ATOM 642 O O . THR A 1 80 ? 6.906 7.043 20.219 1 95.94 80 THR A O 1
ATOM 645 N N . ILE A 1 81 ? 8.391 7.645 18.578 1 96.25 81 ILE A N 1
ATOM 646 C CA . ILE A 1 81 ? 7.352 7.648 17.562 1 96.25 81 ILE A CA 1
ATOM 647 C C . ILE A 1 81 ? 7.82 6.848 16.344 1 96.25 81 ILE A C 1
ATOM 649 O O . ILE A 1 81 ? 9.023 6.742 16.094 1 96.25 81 ILE A O 1
ATOM 653 N N . SER A 1 82 ? 6.922 6.16 15.656 1 97.19 82 SER A N 1
ATOM 654 C CA . SER A 1 82 ? 7.121 5.742 14.273 1 97.19 82 SER A CA 1
ATOM 655 C C . SER A 1 82 ? 6.664 6.82 13.297 1 97.19 82 SER A C 1
ATOM 657 O O . SER A 1 82 ? 5.52 7.273 13.352 1 97.19 82 SER A O 1
ATOM 659 N N . LEU A 1 83 ? 7.543 7.223 12.414 1 96.62 83 LEU A N 1
ATOM 660 C CA . LEU A 1 83 ? 7.289 8.391 11.586 1 96.62 83 LEU A CA 1
ATOM 661 C C . LEU A 1 83 ? 7.359 8.031 10.102 1 96.62 83 LEU A C 1
ATOM 663 O O . LEU A 1 83 ? 8.25 7.293 9.68 1 96.62 83 LEU A O 1
ATOM 667 N N . PHE A 1 84 ? 6.41 8.484 9.328 1 97.19 84 PHE A N 1
ATOM 668 C CA . PHE A 1 84 ? 6.418 8.5 7.871 1 97.19 84 PHE A CA 1
ATOM 669 C C . PHE A 1 84 ? 6.238 9.922 7.344 1 97.19 84 PHE A C 1
ATOM 671 O O . PHE A 1 84 ? 5.125 10.453 7.34 1 97.19 84 PHE A O 1
ATOM 678 N N . GLY A 1 85 ? 7.332 10.602 6.957 1 96.38 85 GLY A N 1
ATOM 679 C CA . GLY A 1 85 ? 7.312 11.898 6.293 1 96.38 85 GLY A CA 1
ATOM 680 C C . GLY A 1 85 ? 7.336 11.789 4.777 1 96.38 85 GLY A C 1
ATOM 681 O O . GLY A 1 85 ? 8.047 10.953 4.223 1 96.38 85 GLY A O 1
ATOM 682 N N . PHE A 1 86 ? 6.547 12.594 4.098 1 95.19 86 PHE A N 1
ATOM 683 C CA . PHE A 1 86 ? 6.438 12.477 2.646 1 95.19 86 PHE A CA 1
ATOM 684 C C . PHE A 1 86 ? 6.484 13.844 1.987 1 95.19 86 PHE A C 1
ATOM 686 O O . PHE A 1 86 ? 5.969 14.82 2.535 1 95.19 86 PHE A O 1
ATOM 693 N N . PRO A 1 87 ? 7.07 13.914 0.793 1 91.5 87 PRO A N 1
ATOM 694 C CA . PRO A 1 87 ? 7.105 15.18 0.062 1 91.5 87 PRO A CA 1
ATOM 695 C C . PRO A 1 87 ? 5.746 15.578 -0.505 1 91.5 87 PRO A C 1
ATOM 697 O O . PRO A 1 87 ? 4.84 14.742 -0.583 1 91.5 87 PRO A O 1
ATOM 700 N N . LEU A 1 88 ? 5.629 16.812 -0.908 1 88.94 88 LEU A N 1
ATOM 701 C CA . LEU A 1 88 ? 4.375 17.406 -1.365 1 88.94 88 LEU A CA 1
ATOM 702 C C . LEU A 1 88 ? 3.871 16.703 -2.623 1 88.94 88 LEU A C 1
ATOM 704 O O . LEU A 1 88 ? 2.674 16.438 -2.758 1 88.94 88 LEU A O 1
ATOM 708 N N . ASN A 1 89 ? 4.742 16.453 -3.479 1 86.94 89 ASN A N 1
ATOM 709 C CA . ASN A 1 89 ? 4.336 15.812 -4.723 1 86.94 89 ASN A CA 1
ATOM 710 C C . ASN A 1 89 ? 3.754 14.422 -4.469 1 86.94 89 ASN A C 1
ATOM 712 O O . ASN A 1 89 ? 2.781 14.031 -5.113 1 86.94 89 ASN A O 1
ATOM 716 N N . MET A 1 90 ? 4.312 13.695 -3.561 1 92.75 90 MET A N 1
ATOM 717 C CA . MET A 1 90 ? 3.779 12.391 -3.197 1 92.75 90 MET A CA 1
ATOM 718 C C . MET A 1 90 ? 2.377 12.516 -2.609 1 92.75 90 MET A C 1
ATOM 720 O O . MET A 1 90 ? 1.494 11.711 -2.918 1 92.75 90 MET A O 1
ATOM 724 N N . PHE A 1 91 ? 2.209 13.453 -1.792 1 92.62 91 PHE A N 1
ATOM 725 C CA . PHE A 1 91 ? 0.907 13.703 -1.186 1 92.62 91 PHE A CA 1
ATOM 726 C C . PHE A 1 91 ? -0.147 13.961 -2.254 1 92.62 91 PHE A C 1
ATOM 728 O O . PHE A 1 91 ? -1.236 13.391 -2.215 1 92.62 91 PHE A O 1
ATOM 735 N N . HIS A 1 92 ? 0.179 14.828 -3.225 1 85.25 92 HIS A N 1
ATOM 736 C CA . HIS A 1 92 ? -0.756 15.172 -4.289 1 85.25 92 HIS A CA 1
ATOM 737 C C . HIS A 1 92 ? -1.158 13.938 -5.09 1 85.25 92 HIS A C 1
ATOM 739 O O . HIS A 1 92 ? -2.336 13.75 -5.41 1 85.25 92 HIS A O 1
ATOM 745 N N . GLU A 1 93 ? -0.234 13.125 -5.336 1 84.69 93 GLU A N 1
ATOM 746 C CA . GLU A 1 93 ? -0.491 11.922 -6.125 1 84.69 93 GLU A CA 1
ATOM 747 C C . GLU A 1 93 ? -1.304 10.906 -5.332 1 84.69 93 GLU A C 1
ATOM 749 O O . GLU A 1 93 ? -2.221 10.281 -5.867 1 84.69 93 GLU A O 1
ATOM 754 N N . ALA A 1 94 ? -0.96 10.781 -4.059 1 90.06 94 ALA A N 1
ATOM 755 C CA . ALA A 1 94 ? -1.613 9.781 -3.217 1 90.06 94 ALA A CA 1
ATOM 756 C C . ALA A 1 94 ? -3.045 10.188 -2.889 1 90.06 94 ALA A C 1
ATOM 758 O O . ALA A 1 94 ? -3.914 9.336 -2.697 1 90.06 94 ALA A O 1
ATOM 759 N N . SER A 1 95 ? -3.322 11.492 -2.904 1 88.25 95 SER A N 1
ATOM 760 C CA . SER A 1 95 ? -4.609 12 -2.428 1 88.25 95 SER A CA 1
ATOM 761 C C . SER A 1 95 ? -5.496 12.438 -3.588 1 88.25 95 SER A C 1
ATOM 763 O O . SER A 1 95 ? -6.582 12.977 -3.377 1 88.25 95 SER A O 1
ATOM 765 N N . PHE A 1 96 ? -5.066 12.352 -4.832 1 65.44 96 PHE A N 1
ATOM 766 C CA . PHE A 1 96 ? -5.66 12.938 -6.031 1 65.44 96 PHE A CA 1
ATOM 767 C C . PHE A 1 96 ? -7.148 12.625 -6.105 1 65.44 96 PHE A C 1
ATOM 769 O O . PHE A 1 96 ? -7.945 13.477 -6.5 1 65.44 96 PHE A O 1
ATOM 776 N N . ARG A 1 97 ? -7.809 11.602 -5.43 1 70.44 97 ARG A N 1
ATOM 777 C CA . ARG A 1 97 ? -9.211 11.234 -5.562 1 70.44 97 ARG A CA 1
ATOM 778 C C . ARG A 1 97 ? -9.953 11.398 -4.238 1 70.44 97 ARG A C 1
ATOM 780 O O . ARG A 1 97 ? -11.117 11.031 -4.121 1 70.44 97 ARG A O 1
ATOM 787 N N . MET A 1 98 ? -9.32 12.117 -3.383 1 78.5 98 MET A N 1
ATOM 788 C CA . MET A 1 98 ? -9.953 12.242 -2.072 1 78.5 98 MET A CA 1
ATOM 789 C C . MET A 1 98 ? -10.672 13.586 -1.94 1 78.5 98 MET A C 1
ATOM 791 O O . MET A 1 98 ? -10.227 14.586 -2.496 1 78.5 98 MET A O 1
ATOM 795 N N . GLU A 1 99 ? -11.617 13.625 -1.173 1 70.25 99 GLU A N 1
ATOM 796 C CA . GLU A 1 99 ? -12.5 14.773 -1.038 1 70.25 99 GLU A CA 1
ATOM 797 C C . GLU A 1 99 ? -11.867 15.867 -0.185 1 70.25 99 GLU A C 1
ATOM 799 O O . GLU A 1 99 ? -11.25 15.578 0.847 1 70.25 99 GLU A O 1
ATOM 804 N N . PRO A 1 100 ? -12.109 17.094 -0.618 1 70.75 100 PRO A N 1
ATOM 805 C CA . PRO A 1 100 ? -11.562 18.203 0.152 1 70.75 100 PRO A CA 1
ATOM 806 C C . PRO A 1 100 ? -12.055 18.234 1.597 1 70.75 100 PRO A C 1
ATOM 808 O O . PRO A 1 100 ? -11.312 18.609 2.502 1 70.75 100 PRO A O 1
ATOM 811 N N . GLY A 1 101 ? -13.305 17.844 1.798 1 74.31 101 GLY A N 1
ATOM 812 C CA . GLY A 1 101 ? -13.852 17.812 3.145 1 74.31 101 GLY A CA 1
ATOM 813 C C . GLY A 1 101 ? -13.062 16.922 4.086 1 74.31 101 GLY A C 1
ATOM 814 O O . GLY A 1 101 ? -12.93 17.234 5.273 1 74.31 101 GLY A O 1
ATOM 815 N N . PHE A 1 102 ? -12.57 15.914 3.576 1 82.69 102 PHE A N 1
ATOM 816 C CA . PHE A 1 102 ? -11.75 15 4.352 1 82.69 102 PHE A CA 1
ATOM 817 C C . PHE A 1 102 ? -10.5 15.703 4.875 1 82.69 102 PHE A C 1
ATOM 819 O O . PHE A 1 102 ? -10.148 15.562 6.047 1 82.69 102 PHE A O 1
ATOM 826 N N . PHE A 1 103 ? -9.852 16.469 4.051 1 81.44 103 PHE A N 1
ATOM 827 C CA . PHE A 1 103 ? -8.617 17.125 4.457 1 81.44 103 PHE A CA 1
ATOM 828 C C . PHE A 1 103 ? -8.906 18.266 5.43 1 81.44 103 PHE A C 1
ATOM 830 O O . PHE A 1 103 ? -8.102 18.531 6.324 1 81.44 103 PHE A O 1
ATOM 837 N N . GLY A 1 104 ? -10.016 18.875 5.195 1 78.75 104 GLY A N 1
ATOM 838 C CA . GLY A 1 104 ? -10.453 19.844 6.199 1 78.75 104 GLY A CA 1
ATOM 839 C C . GLY A 1 104 ? -10.656 19.219 7.566 1 78.75 104 GLY A C 1
ATOM 840 O O . GLY A 1 104 ? -10.266 19.797 8.578 1 78.75 104 GLY A O 1
ATOM 841 N N . PHE A 1 105 ? -11.305 18.109 7.559 1 83.12 105 PHE A N 1
ATOM 842 C CA . PHE A 1 105 ? -11.539 17.359 8.797 1 83.12 105 PHE A CA 1
ATOM 843 C C . PHE A 1 105 ? -10.219 16.984 9.461 1 83.12 105 PHE A C 1
ATOM 845 O O . PHE A 1 105 ? -10.062 17.141 10.672 1 83.12 105 PHE A O 1
ATOM 852 N N . LEU A 1 106 ? -9.273 16.5 8.68 1 86.75 106 LEU A N 1
ATOM 853 C CA . LEU A 1 106 ? -7.973 16.094 9.211 1 86.75 106 LEU A CA 1
ATOM 854 C C . LEU A 1 106 ? -7.242 17.281 9.82 1 86.75 106 LEU A C 1
ATOM 856 O O . LEU A 1 106 ? -6.551 17.141 10.836 1 86.75 106 LEU A O 1
ATOM 860 N N . LYS A 1 107 ? -7.352 18.359 9.164 1 83.75 107 LYS A N 1
ATOM 861 C CA . LYS A 1 107 ? -6.723 19.578 9.672 1 83.75 107 LYS A CA 1
ATOM 862 C C . LYS A 1 107 ? -7.273 19.953 11.039 1 83.75 107 LYS A C 1
ATOM 864 O O . LYS A 1 107 ? -6.535 20.438 11.898 1 83.75 107 LYS A O 1
ATOM 869 N N . GLU A 1 108 ? -8.523 19.734 11.211 1 83.06 108 GLU A N 1
ATOM 870 C CA . GLU A 1 108 ? -9.195 20.078 12.461 1 83.06 108 GLU A CA 1
ATOM 871 C C . GLU A 1 108 ? -8.977 18.984 13.516 1 83.06 108 GLU A C 1
ATOM 873 O O . GLU A 1 108 ? -9.07 19.25 14.719 1 83.06 108 GLU A O 1
ATOM 878 N N . HIS A 1 109 ? -8.727 17.812 13.031 1 87.38 109 HIS A N 1
ATOM 879 C CA . HIS A 1 109 ? -8.555 16.672 13.922 1 87.38 109 HIS A CA 1
ATOM 880 C C . HIS A 1 109 ? -7.289 15.891 13.586 1 87.38 109 HIS A C 1
ATOM 882 O O . HIS A 1 109 ? -7.355 14.711 13.219 1 87.38 109 HIS A O 1
ATOM 888 N N . PRO A 1 110 ? -6.188 16.469 13.797 1 92.88 110 PRO A N 1
ATOM 889 C CA . PRO A 1 110 ? -4.938 15.844 13.367 1 92.88 110 PRO A CA 1
ATOM 890 C C . PRO A 1 110 ? -4.535 14.664 14.258 1 92.88 110 PRO A C 1
ATOM 892 O O . PRO A 1 110 ? -3.666 13.875 13.883 1 92.88 110 PRO A O 1
ATOM 895 N N . CYS A 1 111 ? -5.121 14.578 15.469 1 93.81 111 CYS A N 1
ATOM 896 C CA . CYS A 1 111 ? -4.75 13.531 16.422 1 93.81 111 CYS A CA 1
ATOM 897 C C . CYS A 1 111 ? -5.918 12.594 16.688 1 93.81 111 CYS A C 1
ATOM 899 O O . CYS A 1 111 ? -7.043 13.047 16.906 1 93.81 111 CYS A O 1
ATOM 901 N N . TYR A 1 112 ? -5.582 11.352 16.594 1 90.69 112 TYR A N 1
ATOM 902 C CA . TYR A 1 112 ? -6.629 10.359 16.797 1 90.69 112 TYR A CA 1
ATOM 903 C C . TYR A 1 112 ? -6.066 9.102 17.453 1 90.69 112 TYR A C 1
ATOM 905 O O . TYR A 1 112 ? -4.957 8.664 17.125 1 90.69 112 TYR A O 1
ATOM 913 N N . VAL A 1 113 ? -6.809 8.578 18.422 1 92.12 113 VAL A N 1
ATOM 914 C CA . VAL A 1 113 ? -6.461 7.289 19.016 1 92.12 113 VAL A CA 1
ATOM 915 C C . VAL A 1 113 ? -7.438 6.215 18.547 1 92.12 113 VAL A C 1
ATOM 917 O O . VAL A 1 113 ? -8.594 6.18 18.969 1 92.12 113 VAL A O 1
ATOM 920 N N . PRO A 1 114 ? -6.996 5.387 17.703 1 89.88 114 PRO A N 1
ATOM 921 C CA . PRO A 1 114 ? -7.895 4.328 17.234 1 89.88 114 PRO A CA 1
ATOM 922 C C . PRO A 1 114 ? -8.148 3.254 18.281 1 89.88 114 PRO A C 1
ATOM 924 O O . PRO A 1 114 ? -7.328 3.062 19.188 1 89.88 114 PRO A O 1
ATOM 927 N N . PRO A 1 115 ? -9.352 2.582 18.141 1 88.12 115 PRO A N 1
ATOM 928 C CA . PRO A 1 115 ? -9.539 1.392 18.984 1 88.12 115 PRO A CA 1
ATOM 929 C C . PRO A 1 115 ? -8.43 0.359 18.797 1 88.12 115 PRO A C 1
ATOM 931 O O . PRO A 1 115 ? -7.875 0.234 17.703 1 88.12 115 PRO A O 1
ATOM 934 N N . LYS A 1 116 ? -8.188 -0.415 19.844 1 89.5 116 LYS A N 1
ATOM 935 C CA . LYS A 1 116 ? -7.082 -1.365 19.859 1 89.5 116 LYS A CA 1
ATOM 936 C C . LYS A 1 116 ? -7.191 -2.354 18.703 1 89.5 116 LYS A C 1
ATOM 938 O O . LYS A 1 116 ? -6.176 -2.752 18.125 1 89.5 116 LYS A O 1
ATOM 943 N N . GLU A 1 117 ? -8.375 -2.705 18.344 1 88.06 117 GLU A N 1
ATOM 944 C CA . GLU A 1 117 ? -8.594 -3.707 17.297 1 88.06 117 GLU A CA 1
ATOM 945 C C . GLU A 1 117 ? -8.328 -3.133 15.914 1 88.06 117 GLU A C 1
ATOM 947 O O . GLU A 1 117 ? -8.203 -3.879 14.945 1 88.06 117 GLU A O 1
ATOM 952 N N . ASN A 1 118 ? -8.133 -1.817 15.812 1 89.19 118 ASN A N 1
ATOM 953 C CA . ASN A 1 118 ? -8.008 -1.18 14.508 1 89.19 118 ASN A CA 1
ATOM 954 C C . ASN A 1 118 ? -6.625 -0.564 14.312 1 89.19 118 ASN A C 1
ATOM 956 O O . ASN A 1 118 ? -6.445 0.304 13.453 1 89.19 118 ASN A O 1
ATOM 960 N N . THR A 1 119 ? -5.668 -1.096 15.055 1 92.69 119 THR A N 1
ATOM 961 C CA . THR A 1 119 ? -4.34 -0.504 14.961 1 92.69 119 THR A CA 1
ATOM 962 C C . THR A 1 119 ? -3.465 -1.285 13.984 1 92.69 119 THR A C 1
ATOM 964 O O . THR A 1 119 ? -2.412 -0.803 13.562 1 92.69 119 THR A O 1
ATOM 967 N N . GLY A 1 120 ? -3.887 -2.434 13.57 1 93.94 120 GLY A N 1
ATOM 968 C CA . GLY A 1 120 ? -3.055 -3.355 12.812 1 93.94 120 GLY A CA 1
ATOM 969 C C . GLY A 1 120 ? -2.645 -2.812 11.461 1 93.94 120 GLY A C 1
ATOM 970 O O . GLY A 1 120 ? -1.493 -2.959 11.047 1 93.94 120 GLY A O 1
ATOM 971 N N . ALA A 1 121 ? -3.594 -2.213 10.766 1 95.25 121 ALA A N 1
ATOM 972 C CA . ALA A 1 121 ? -3.318 -1.713 9.422 1 95.25 121 ALA A CA 1
ATOM 973 C C . ALA A 1 121 ? -2.262 -0.614 9.453 1 95.25 121 ALA A C 1
ATOM 975 O O . ALA A 1 121 ? -1.269 -0.678 8.727 1 95.25 121 ALA A O 1
ATOM 976 N N . ALA A 1 122 ? -2.463 0.328 10.32 1 95.88 122 ALA A N 1
ATOM 977 C CA . ALA A 1 122 ? -1.518 1.435 10.438 1 95.88 122 ALA A CA 1
ATOM 978 C C . ALA A 1 122 ? -0.133 0.933 10.836 1 95.88 122 ALA A C 1
ATOM 980 O O . ALA A 1 122 ? 0.879 1.393 10.305 1 95.88 122 ALA A O 1
ATOM 981 N N . ASN A 1 123 ? -0.079 -0.016 11.719 1 96.19 123 ASN A N 1
ATOM 982 C CA . ASN A 1 123 ? 1.196 -0.574 12.156 1 96.19 123 ASN A CA 1
ATOM 983 C C . ASN A 1 123 ? 1.913 -1.298 11.023 1 96.19 123 ASN A C 1
ATOM 985 O O . ASN A 1 123 ? 3.135 -1.193 10.891 1 96.19 123 ASN A O 1
ATOM 989 N N . GLY A 1 124 ? 1.137 -2.025 10.281 1 97 124 GLY A N 1
ATOM 990 C CA . GLY A 1 124 ? 1.715 -2.684 9.117 1 97 124 GLY A CA 1
ATOM 991 C C . GLY A 1 124 ? 2.281 -1.71 8.102 1 97 124 GLY A C 1
ATOM 992 O O . GLY A 1 124 ? 3.379 -1.916 7.578 1 97 124 GLY A O 1
ATOM 993 N N . MET A 1 125 ? 1.576 -0.687 7.84 1 97.44 125 MET A N 1
ATOM 994 C CA . MET A 1 125 ? 2.012 0.321 6.879 1 97.44 125 MET A CA 1
ATOM 995 C C . MET A 1 125 ? 3.271 1.028 7.363 1 97.44 125 MET A C 1
ATOM 997 O O . MET A 1 125 ? 4.191 1.271 6.582 1 97.44 125 MET A O 1
ATOM 1001 N N . MET A 1 126 ? 3.34 1.312 8.648 1 97.25 126 MET A N 1
ATOM 1002 C CA . MET A 1 126 ? 4.539 1.93 9.203 1 97.25 126 MET A CA 1
ATOM 1003 C C . MET A 1 126 ? 5.742 1.001 9.07 1 97.25 126 MET A C 1
ATOM 1005 O O . MET A 1 126 ? 6.836 1.444 8.727 1 97.25 126 MET A O 1
ATOM 1009 N N . GLN A 1 127 ? 5.516 -0.218 9.344 1 96.38 127 GLN A N 1
ATOM 1010 C CA . GLN A 1 127 ? 6.59 -1.197 9.227 1 96.38 127 GLN A CA 1
ATOM 1011 C C . GLN A 1 127 ? 7.102 -1.288 7.793 1 96.38 127 GLN A C 1
ATOM 1013 O O . GLN A 1 127 ? 8.312 -1.319 7.559 1 96.38 127 GLN A O 1
ATOM 1018 N N . THR A 1 128 ? 6.207 -1.347 6.852 1 97.12 128 THR A N 1
ATOM 1019 C CA . THR A 1 128 ? 6.582 -1.423 5.445 1 97.12 128 THR A CA 1
ATOM 1020 C C . THR A 1 128 ? 7.391 -0.198 5.031 1 97.12 128 THR A C 1
ATOM 1022 O O . THR A 1 128 ? 8.453 -0.327 4.418 1 97.12 128 THR A O 1
ATOM 1025 N N . THR A 1 129 ? 6.891 0.964 5.375 1 96.5 129 THR A N 1
ATOM 1026 C CA . THR A 1 129 ? 7.535 2.207 4.965 1 96.5 129 THR A CA 1
ATOM 1027 C C . THR A 1 129 ? 8.93 2.318 5.574 1 96.5 129 THR A C 1
ATOM 1029 O O . THR A 1 129 ? 9.875 2.736 4.906 1 96.5 129 THR A O 1
ATOM 1032 N N . GLU A 1 130 ? 9.055 1.925 6.809 1 96.06 130 GLU A N 1
ATOM 1033 C CA . GLU A 1 130 ? 10.352 1.938 7.465 1 96.06 130 GLU A CA 1
ATOM 1034 C C . GLU A 1 130 ? 11.328 0.989 6.777 1 96.06 130 GLU A C 1
ATOM 1036 O O . GLU A 1 130 ? 12.492 1.338 6.555 1 96.06 130 GLU A O 1
ATOM 1041 N N . ALA A 1 131 ? 10.891 -0.172 6.484 1 95.38 131 ALA A N 1
ATOM 1042 C CA . ALA A 1 131 ? 11.734 -1.18 5.852 1 95.38 131 ALA A CA 1
ATOM 1043 C C . ALA A 1 131 ? 12.211 -0.714 4.477 1 95.38 131 ALA A C 1
ATOM 1045 O O . ALA A 1 131 ? 13.383 -0.854 4.137 1 95.38 131 ALA A O 1
ATOM 1046 N N . VAL A 1 132 ? 11.297 -0.169 3.766 1 94.31 132 VAL A N 1
ATOM 1047 C CA . VAL A 1 132 ? 11.633 0.262 2.41 1 94.31 132 VAL A CA 1
ATOM 1048 C C . VAL A 1 132 ? 12.555 1.478 2.467 1 94.31 132 VAL A C 1
ATOM 1050 O O . VAL A 1 132 ? 13.43 1.636 1.616 1 94.31 132 VAL A O 1
ATOM 1053 N N . TYR A 1 133 ? 12.312 2.328 3.402 1 94.56 133 TYR A N 1
ATOM 1054 C CA . TYR A 1 133 ? 13.188 3.48 3.572 1 94.56 133 TYR A CA 1
ATOM 1055 C C . TYR A 1 133 ? 14.617 3.043 3.867 1 94.56 133 TYR A C 1
ATOM 1057 O O . TYR A 1 133 ? 15.57 3.656 3.387 1 94.56 133 TYR A O 1
ATOM 1065 N N . SER A 1 134 ? 14.781 2.055 4.672 1 92.94 134 SER A N 1
ATOM 1066 C CA . SER A 1 134 ? 16.094 1.554 5.066 1 92.94 134 SER A CA 1
ATOM 1067 C C . SER A 1 134 ? 16.781 0.837 3.91 1 92.94 134 SER A C 1
ATOM 1069 O O . SER A 1 134 ? 18.016 0.748 3.871 1 92.94 134 SER A O 1
ATOM 1071 N N . ASP A 1 135 ? 15.984 0.29 3.023 1 91.25 135 ASP A N 1
ATOM 1072 C CA . ASP A 1 135 ? 16.531 -0.394 1.858 1 91.25 135 ASP A CA 1
ATOM 1073 C C . ASP A 1 135 ? 16.844 0.595 0.737 1 91.25 135 ASP A C 1
ATOM 1075 O O . ASP A 1 135 ? 16.109 0.675 -0.249 1 91.25 135 ASP A O 1
ATOM 1079 N N . LYS A 1 136 ? 17.953 1.211 0.777 1 88.12 136 LYS A N 1
ATOM 1080 C CA . LYS A 1 136 ? 18.344 2.297 -0.122 1 88.12 136 LYS A CA 1
ATOM 1081 C C . LYS A 1 136 ? 18.547 1.785 -1.544 1 88.12 136 LYS A C 1
ATOM 1083 O O . LYS A 1 136 ? 18.516 2.562 -2.502 1 88.12 136 LYS A O 1
ATOM 1088 N N . GLN A 1 137 ? 18.734 0.571 -1.694 1 86.94 137 GLN A N 1
ATOM 1089 C CA . GLN A 1 137 ? 19.016 0.001 -3.01 1 86.94 137 GLN A CA 1
ATOM 1090 C C . GLN A 1 137 ? 17.719 -0.305 -3.758 1 86.94 137 GLN A C 1
ATOM 1092 O O . GLN A 1 137 ? 17.734 -0.564 -4.965 1 86.94 137 GLN A O 1
ATOM 1097 N N . ASN A 1 138 ? 16.594 -0.312 -3.061 1 88.94 138 ASN A N 1
ATOM 1098 C CA . ASN A 1 138 ? 15.328 -0.581 -3.729 1 88.94 138 ASN A CA 1
ATOM 1099 C C . ASN A 1 138 ? 14.953 0.54 -4.691 1 88.94 138 ASN A C 1
ATOM 1101 O O . ASN A 1 138 ? 14.688 1.667 -4.27 1 88.94 138 ASN A O 1
ATOM 1105 N N . ARG A 1 139 ? 14.828 0.223 -5.969 1 87.25 139 ARG A N 1
ATOM 1106 C CA . ARG A 1 139 ? 14.609 1.222 -7.012 1 87.25 139 ARG A CA 1
ATOM 1107 C C . ARG A 1 139 ? 13.164 1.708 -7.004 1 87.25 139 ARG A C 1
ATOM 1109 O O . ARG A 1 139 ? 12.844 2.727 -7.617 1 87.25 139 ARG A O 1
ATOM 1116 N N . TYR A 1 140 ? 12.336 1.067 -6.336 1 90.25 140 TYR A N 1
ATOM 1117 C CA . TYR A 1 140 ? 10.922 1.42 -6.344 1 90.25 140 TYR A CA 1
ATOM 1118 C C . TYR A 1 140 ? 10.477 1.924 -4.977 1 90.25 140 TYR A C 1
ATOM 1120 O O . TYR A 1 140 ? 9.281 1.965 -4.68 1 90.25 140 TYR A O 1
ATOM 1128 N N . ARG A 1 141 ? 11.344 2.23 -4.129 1 91.88 141 ARG A N 1
ATOM 1129 C CA . ARG A 1 141 ? 11.039 2.611 -2.756 1 91.88 141 ARG A CA 1
ATOM 1130 C C . ARG A 1 141 ? 10.102 3.812 -2.717 1 91.88 141 ARG A C 1
ATOM 1132 O O . ARG A 1 141 ? 9.195 3.875 -1.88 1 91.88 141 ARG A O 1
ATOM 1139 N N . ASP A 1 142 ? 10.242 4.777 -3.711 1 90.88 142 ASP A N 1
ATOM 1140 C CA . ASP A 1 142 ? 9.367 5.941 -3.73 1 90.88 142 ASP A CA 1
ATOM 1141 C C . ASP A 1 142 ? 7.941 5.555 -4.109 1 90.88 142 ASP A C 1
ATOM 1143 O O . ASP A 1 142 ? 6.977 6.066 -3.537 1 90.88 142 ASP A O 1
ATOM 1147 N N . LEU A 1 143 ? 7.855 4.715 -5.059 1 91.56 143 LEU A N 1
ATOM 1148 C CA . LEU A 1 143 ? 6.543 4.262 -5.508 1 91.56 143 LEU A CA 1
ATOM 1149 C C . LEU A 1 143 ? 5.84 3.465 -4.414 1 91.56 143 LEU A C 1
ATOM 1151 O O . LEU A 1 143 ? 4.641 3.639 -4.188 1 91.56 143 LEU A O 1
ATOM 1155 N N . ILE A 1 144 ? 6.547 2.578 -3.715 1 95.06 144 ILE A N 1
ATOM 1156 C CA . ILE A 1 144 ? 5.992 1.794 -2.615 1 95.06 144 ILE A CA 1
ATOM 1157 C C . ILE A 1 144 ? 5.535 2.725 -1.496 1 95.06 144 ILE A C 1
ATOM 1159 O O . ILE A 1 144 ? 4.43 2.578 -0.971 1 95.06 144 ILE A O 1
ATOM 1163 N N . ALA A 1 145 ? 6.352 3.691 -1.199 1 95.88 145 ALA A N 1
ATOM 1164 C CA . ALA A 1 145 ? 6.004 4.66 -0.162 1 95.88 145 ALA A CA 1
ATOM 1165 C C . ALA A 1 145 ? 4.738 5.43 -0.535 1 95.88 145 ALA A C 1
ATOM 1167 O O . ALA A 1 145 ? 3.871 5.656 0.31 1 95.88 145 ALA A O 1
ATOM 1168 N N . LYS A 1 146 ? 4.652 5.848 -1.76 1 94.06 146 LYS A N 1
ATOM 1169 C CA . LYS A 1 146 ? 3.471 6.562 -2.232 1 94.06 146 LYS A CA 1
ATOM 1170 C C . LYS A 1 146 ? 2.213 5.715 -2.068 1 94.06 146 LYS A C 1
ATOM 1172 O O . LYS A 1 146 ? 1.18 6.207 -1.611 1 94.06 146 LYS A O 1
ATOM 1177 N N . ASN A 1 147 ? 2.301 4.469 -2.434 1 94.69 147 ASN A N 1
ATOM 1178 C CA . ASN A 1 147 ? 1.168 3.561 -2.289 1 94.69 147 ASN A CA 1
ATOM 1179 C C . ASN A 1 147 ? 0.804 3.348 -0.823 1 94.69 147 ASN A C 1
ATOM 1181 O O . ASN A 1 147 ? -0.374 3.211 -0.485 1 94.69 147 ASN A O 1
ATOM 1185 N N . GLN A 1 148 ? 1.82 3.268 0.003 1 96.75 148 GLN A N 1
ATOM 1186 C CA . GLN A 1 148 ? 1.551 3.164 1.434 1 96.75 148 GLN A CA 1
ATOM 1187 C C . GLN A 1 148 ? 0.832 4.41 1.948 1 96.75 148 GLN A C 1
ATOM 1189 O O . GLN A 1 148 ? -0.104 4.305 2.744 1 96.75 148 GLN A O 1
ATOM 1194 N N . LEU A 1 149 ? 1.289 5.578 1.49 1 96.56 149 LEU A N 1
ATOM 1195 C CA . LEU A 1 149 ? 0.62 6.816 1.881 1 96.56 149 LEU A CA 1
ATOM 1196 C C . LEU A 1 149 ? -0.849 6.789 1.471 1 96.56 149 LEU A C 1
ATOM 1198 O O . LEU A 1 149 ? -1.724 7.16 2.258 1 96.56 149 LEU A O 1
ATOM 1202 N N . ARG A 1 150 ? -1.05 6.367 0.268 1 93.5 150 ARG A N 1
ATOM 1203 C CA . ARG A 1 150 ? -2.422 6.234 -0.208 1 93.5 150 ARG A CA 1
ATOM 1204 C C . ARG A 1 150 ? -3.23 5.316 0.704 1 93.5 150 ARG A C 1
ATOM 1206 O O . ARG A 1 150 ? -4.367 5.633 1.064 1 93.5 150 ARG A O 1
ATOM 1213 N N . CYS A 1 151 ? -2.686 4.191 1.118 1 96 151 CYS A N 1
ATOM 1214 C CA . CYS A 1 151 ? -3.355 3.24 1.998 1 96 151 CYS A CA 1
ATOM 1215 C C . CYS A 1 151 ? -3.643 3.863 3.359 1 96 151 CYS A C 1
ATOM 1217 O O . CYS A 1 151 ? -4.727 3.68 3.916 1 96 151 CYS A O 1
ATOM 1219 N N . PHE A 1 152 ? -2.666 4.613 3.883 1 95.88 152 PHE A N 1
ATOM 1220 C CA . PHE A 1 152 ? -2.857 5.309 5.148 1 95.88 152 PHE A CA 1
ATOM 1221 C C . PHE A 1 152 ? -4.059 6.246 5.078 1 95.88 152 PHE A C 1
ATOM 1223 O O . PHE A 1 152 ? -4.938 6.203 5.938 1 95.88 152 PHE A O 1
ATOM 1230 N N . LEU A 1 153 ? -4.074 7.031 4.047 1 93.19 153 LEU A N 1
ATOM 1231 C CA . LEU A 1 153 ? -5.117 8.039 3.896 1 93.19 153 LEU A CA 1
ATOM 1232 C C . LEU A 1 153 ? -6.484 7.387 3.73 1 93.19 153 LEU A C 1
ATOM 1234 O O . LEU A 1 153 ? -7.469 7.832 4.324 1 93.19 153 LEU A O 1
ATOM 1238 N N . LEU A 1 154 ? -6.555 6.328 2.977 1 92.38 154 LEU A N 1
ATOM 1239 C CA . LEU A 1 154 ? -7.816 5.617 2.777 1 92.38 154 LEU A CA 1
ATOM 1240 C C . LEU A 1 154 ? -8.312 5.016 4.086 1 92.38 154 LEU A C 1
ATOM 1242 O O . LEU A 1 154 ? -9.508 5.059 4.379 1 92.38 154 LEU A O 1
ATOM 1246 N N . ASP A 1 155 ? -7.387 4.438 4.836 1 93.25 155 ASP A N 1
ATOM 1247 C CA . ASP A 1 155 ? -7.73 3.842 6.125 1 93.25 155 ASP A CA 1
ATOM 1248 C C . ASP A 1 155 ? -8.273 4.895 7.09 1 93.25 155 ASP A C 1
ATOM 1250 O O . ASP A 1 155 ? -9.289 4.664 7.758 1 93.25 155 ASP A O 1
ATOM 1254 N N . ILE A 1 156 ? -7.629 6.023 7.137 1 89.62 156 ILE A N 1
ATOM 1255 C CA . ILE A 1 156 ? -8.047 7.117 8.008 1 89.62 156 ILE A CA 1
ATOM 1256 C C . ILE A 1 156 ? -9.391 7.668 7.527 1 89.62 156 ILE A C 1
ATOM 1258 O O . ILE A 1 156 ? -10.258 7.992 8.336 1 89.62 156 ILE A O 1
ATOM 1262 N N . TYR A 1 157 ? -9.477 7.777 6.234 1 86.25 157 TYR A N 1
ATOM 1263 C CA . TYR A 1 157 ? -10.727 8.242 5.641 1 86.25 157 TYR A CA 1
ATOM 1264 C C . TYR A 1 157 ? -11.898 7.391 6.117 1 86.25 157 TYR A C 1
ATOM 1266 O O . TYR A 1 157 ? -12.906 7.926 6.59 1 86.25 157 TYR A O 1
ATOM 1274 N N . ASP A 1 158 ? -11.734 6.145 6.051 1 87.69 158 ASP A N 1
ATOM 1275 C CA . ASP A 1 158 ? -12.797 5.23 6.457 1 87.69 158 ASP A CA 1
ATOM 1276 C C . ASP A 1 158 ? -13.094 5.363 7.945 1 87.69 158 ASP A C 1
ATOM 1278 O O . ASP A 1 158 ? -14.258 5.492 8.336 1 87.69 158 ASP A O 1
ATOM 1282 N N . LYS A 1 159 ? -12.102 5.336 8.734 1 85.12 159 LYS A N 1
ATOM 1283 C CA . LYS A 1 159 ? -12.258 5.414 10.18 1 85.12 159 LYS A CA 1
ATOM 1284 C C . LYS A 1 159 ? -12.922 6.727 10.594 1 85.12 159 LYS A C 1
ATOM 1286 O O . LYS A 1 159 ? -13.781 6.742 11.477 1 85.12 159 LYS A O 1
ATOM 1291 N N . SER A 1 160 ? -12.484 7.82 9.945 1 82.38 160 SER A N 1
ATOM 1292 C CA . SER A 1 160 ? -13.039 9.133 10.266 1 82.38 160 SER A CA 1
ATOM 1293 C C . SER A 1 160 ? -14.547 9.172 10 1 82.38 160 SER A C 1
ATOM 1295 O O . SER A 1 160 ? -15.312 9.664 10.82 1 82.38 160 SER A O 1
ATOM 1297 N N . TYR A 1 161 ? -14.953 8.617 8.945 1 77.88 161 TYR A N 1
ATOM 1298 C CA . TYR A 1 161 ? -16.359 8.664 8.578 1 77.88 161 TYR A CA 1
ATOM 1299 C C . TYR A 1 161 ? -17.188 7.707 9.438 1 77.88 161 TYR A C 1
ATOM 1301 O O . TYR A 1 161 ? -18.359 7.961 9.711 1 77.88 161 TYR A O 1
ATOM 1309 N N . ARG A 1 162 ? -16.578 6.652 9.836 1 81.81 162 ARG A N 1
ATOM 1310 C CA . ARG A 1 162 ? -17.266 5.672 10.672 1 81.81 162 ARG A CA 1
ATOM 1311 C C . ARG A 1 162 ? -17.469 6.207 12.086 1 81.81 162 ARG A C 1
ATOM 1313 O O . ARG A 1 162 ? -18.531 6.023 12.68 1 81.81 162 ARG A O 1
ATOM 1320 N N . PHE A 1 163 ? -16.469 6.832 12.562 1 77.75 163 PHE A N 1
ATOM 1321 C CA . PHE A 1 163 ? -16.484 7.172 13.984 1 77.75 163 PHE A CA 1
ATOM 1322 C C . PHE A 1 163 ? -16.984 8.594 14.195 1 77.75 163 PHE A C 1
ATOM 1324 O O . PHE A 1 163 ? -17.469 8.93 15.273 1 77.75 163 PHE A O 1
ATOM 1331 N N . PHE A 1 164 ? -16.922 9.562 13.312 1 74.81 164 PHE A N 1
ATOM 1332 C CA . PHE A 1 164 ? -17.344 10.953 13.477 1 74.81 164 PHE A CA 1
ATOM 1333 C C . PHE A 1 164 ? -18.578 11.242 12.633 1 74.81 164 PHE A C 1
ATOM 1335 O O . PHE A 1 164 ? -19.297 12.203 12.898 1 74.81 164 PHE A O 1
ATOM 1342 N N . GLY A 1 165 ? -18.938 10.328 11.703 1 69.88 165 GLY A N 1
ATOM 1343 C CA . GLY A 1 165 ? -20.094 10.508 10.852 1 69.88 165 GLY A CA 1
ATOM 1344 C C . GLY A 1 165 ? -19.859 11.5 9.727 1 69.88 165 GLY A C 1
ATOM 1345 O O . GLY A 1 165 ? -18.953 12.328 9.797 1 69.88 165 GLY A O 1
ATOM 1346 N N . ARG A 1 166 ? -20.625 11.461 8.719 1 69.69 166 ARG A N 1
ATOM 1347 C CA . ARG A 1 166 ? -20.469 12.234 7.492 1 69.69 166 ARG A CA 1
ATOM 1348 C C . ARG A 1 166 ? -20.703 13.727 7.754 1 69.69 166 ARG A C 1
ATOM 1350 O O . ARG A 1 166 ? -20.016 14.57 7.176 1 69.69 166 ARG A O 1
ATOM 1357 N N . GLN A 1 167 ? -21.562 13.969 8.609 1 64.19 167 GLN A N 1
ATOM 1358 C CA . GLN A 1 167 ? -21.938 15.352 8.883 1 64.19 167 GLN A CA 1
ATOM 1359 C C . GLN A 1 167 ? -20.781 16.109 9.539 1 64.19 167 GLN A C 1
ATOM 1361 O O . GLN A 1 167 ? -20.531 17.266 9.219 1 64.19 167 GLN A O 1
ATOM 1366 N N . GLN A 1 168 ? -20.062 15.492 10.391 1 66.88 168 GLN A N 1
ATOM 1367 C CA . GLN A 1 168 ? -18.953 16.125 11.078 1 66.88 168 GLN A CA 1
ATOM 1368 C C . GLN A 1 168 ? -17.766 16.328 10.133 1 66.88 168 GLN A C 1
ATOM 1370 O O . GLN A 1 168 ? -17 17.281 10.281 1 66.88 168 GLN A O 1
ATOM 1375 N N . ILE A 1 169 ? -17.797 15.523 9.133 1 67.81 169 ILE A N 1
ATOM 1376 C CA . ILE A 1 169 ? -16.672 15.57 8.211 1 67.81 169 ILE A CA 1
ATOM 1377 C C . ILE A 1 169 ? -16.938 16.594 7.113 1 67.81 169 ILE A C 1
ATOM 1379 O O . ILE A 1 169 ? -16.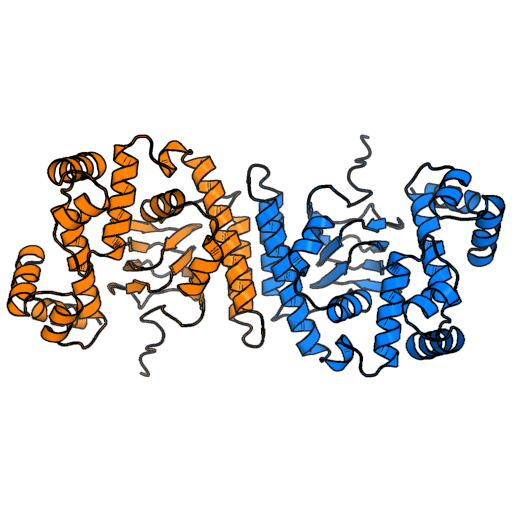094 17.453 6.828 1 67.81 169 ILE A O 1
ATOM 1383 N N . GLU A 1 170 ? -18.078 16.562 6.578 1 65.62 170 GLU A N 1
ATOM 1384 C CA . GLU A 1 170 ? -18.406 17.406 5.43 1 65.62 170 GLU A CA 1
ATOM 1385 C C . GLU A 1 170 ? -19.016 18.734 5.871 1 65.62 170 GLU A C 1
ATOM 1387 O O . GLU A 1 170 ? -19.031 19.703 5.109 1 65.62 170 GLU A O 1
ATOM 1392 N N . GLY A 1 171 ? -19.219 18.828 7.078 1 63.19 171 GLY A N 1
ATOM 1393 C CA . GLY A 1 171 ? -19.969 19.969 7.586 1 63.19 171 GLY A CA 1
ATOM 1394 C C . GLY A 1 171 ? -21.453 19.719 7.711 1 63.19 171 GLY A C 1
ATOM 1395 O O . GLY A 1 171 ? -22.031 18.984 6.906 1 63.19 171 GLY A O 1
ATOM 1396 N N . SER A 1 172 ? -21.938 20.016 8.922 1 59.44 172 SER A N 1
ATOM 1397 C CA . SER A 1 172 ? -23.328 19.766 9.25 1 59.44 172 SER A CA 1
ATOM 1398 C C . SER A 1 172 ? -24.25 20.797 8.602 1 59.44 172 SER A C 1
ATOM 1400 O O . SER A 1 172 ? -25.438 20.547 8.422 1 59.44 172 SER A O 1
ATOM 1402 N N . ASN A 1 173 ? -23.703 21.984 8.297 1 72 173 ASN A N 1
ATOM 1403 C CA . ASN A 1 173 ? -24.469 23.062 7.688 1 72 173 ASN A CA 1
ATOM 1404 C C . ASN A 1 173 ? -23.594 23.953 6.816 1 72 173 ASN A C 1
ATOM 1406 O O . ASN A 1 173 ? -22.391 23.719 6.703 1 72 173 ASN A O 1
ATOM 1410 N N . ARG A 1 174 ? -24.125 24.781 6.133 1 78 174 ARG A N 1
ATOM 1411 C CA . ARG A 1 174 ? -23.469 25.672 5.18 1 78 174 ARG A CA 1
ATOM 1412 C C . ARG A 1 174 ? -22.375 26.484 5.859 1 78 174 ARG A C 1
ATOM 1414 O O . ARG A 1 174 ? -21.297 26.703 5.285 1 78 174 ARG A O 1
ATOM 1421 N N . GLN A 1 175 ? -22.594 26.891 7.07 1 81.56 175 GLN A N 1
ATOM 1422 C CA . GLN A 1 175 ? -21.625 27.688 7.809 1 81.56 175 GLN A CA 1
ATOM 1423 C C . GLN A 1 175 ? -20.359 26.891 8.078 1 81.56 175 GLN A C 1
ATOM 1425 O O . GLN A 1 175 ? -19.25 27.422 7.91 1 81.56 175 GLN A O 1
ATOM 1430 N N . ASP A 1 176 ? -20.547 25.703 8.383 1 78.62 176 ASP A N 1
ATOM 1431 C CA . ASP A 1 176 ? -19.406 24.828 8.641 1 78.62 176 ASP A CA 1
ATOM 1432 C C . ASP A 1 176 ? -18.578 24.625 7.371 1 78.62 176 ASP A C 1
ATOM 1434 O O . ASP A 1 176 ? -17.344 24.609 7.418 1 78.62 176 ASP A O 1
ATOM 1438 N N . GLU A 1 177 ? -19.297 24.484 6.363 1 82.19 177 GLU A N 1
ATOM 1439 C CA . GLU A 1 177 ? -18.641 24.297 5.078 1 82.19 177 GLU A CA 1
ATOM 1440 C C . GLU A 1 177 ? -17.812 25.531 4.699 1 82.19 177 GLU A C 1
ATOM 1442 O O . GLU A 1 177 ? -16.672 25.406 4.254 1 82.19 177 GLU A O 1
ATOM 1447 N N . LEU A 1 178 ? -18.406 26.609 4.844 1 87 178 LEU A N 1
ATOM 1448 C CA . LEU A 1 178 ? -17.734 27.859 4.504 1 87 178 LEU A CA 1
ATOM 1449 C C . LEU A 1 178 ? -16.516 28.078 5.398 1 87 178 LEU A C 1
ATOM 1451 O O . LEU A 1 178 ? -15.477 28.531 4.934 1 87 178 LEU A O 1
ATOM 1455 N N . PHE A 1 179 ? -16.688 27.797 6.629 1 85.88 179 PHE A N 1
ATOM 1456 C CA . P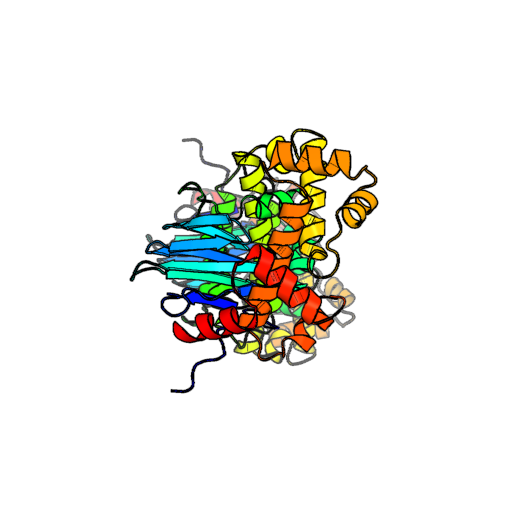HE A 1 179 ? -15.57 27.938 7.555 1 85.88 179 PHE A CA 1
ATOM 1457 C C . PHE A 1 179 ? -14.406 27.047 7.141 1 85.88 179 PHE A C 1
ATOM 1459 O O . PHE A 1 179 ? -13.25 27.469 7.18 1 85.88 179 PHE A O 1
ATOM 1466 N N . LYS A 1 180 ? -14.75 25.875 6.77 1 81.38 180 LYS A N 1
ATOM 1467 C CA . LYS A 1 180 ? -13.711 24.938 6.34 1 81.38 180 LYS A CA 1
ATOM 1468 C C . LYS A 1 180 ? -12.977 25.469 5.105 1 81.38 180 LYS A C 1
ATOM 1470 O O . LYS A 1 180 ? -11.75 25.359 5.02 1 81.38 180 LYS A O 1
ATOM 1475 N N . LYS A 1 181 ? -13.703 25.891 4.215 1 85.94 181 LYS A N 1
ATOM 1476 C CA . LYS A 1 181 ? -13.109 26.469 3.018 1 85.94 181 LYS A CA 1
ATOM 1477 C C . LYS A 1 181 ? -12.234 27.672 3.371 1 85.94 181 LYS A C 1
ATOM 1479 O O . LYS A 1 181 ? -11.148 27.844 2.803 1 85.94 181 LYS A O 1
ATOM 1484 N N . PHE A 1 182 ? -12.758 28.484 4.301 1 90.38 182 PHE A N 1
ATOM 1485 C CA . PHE A 1 182 ? -12 29.641 4.781 1 90.38 182 PHE A CA 1
ATOM 1486 C C . PHE A 1 182 ? -10.664 29.203 5.367 1 90.38 182 PHE A C 1
ATOM 1488 O O . PHE A 1 182 ? -9.617 29.75 5.016 1 90.38 182 PHE A O 1
ATOM 1495 N N . MET A 1 183 ? -10.695 28.188 6.156 1 85 183 MET A N 1
ATOM 1496 C CA . MET A 1 183 ? -9.477 27.688 6.797 1 85 183 MET A CA 1
ATOM 1497 C C . MET A 1 183 ? -8.477 27.203 5.758 1 85 183 MET A C 1
ATOM 1499 O O . MET A 1 183 ? -7.27 27.422 5.898 1 85 183 MET A O 1
ATOM 1503 N N . THR A 1 184 ? -8.945 26.547 4.773 1 83.44 184 THR A N 1
ATOM 1504 C CA . THR A 1 184 ? -8.094 26.078 3.689 1 83.44 184 THR A CA 1
ATOM 1505 C C . THR A 1 184 ? -7.406 27.25 2.99 1 83.44 184 THR A C 1
ATOM 1507 O O . THR A 1 184 ? -6.215 27.188 2.691 1 83.44 184 THR A O 1
ATOM 1510 N N . LEU A 1 185 ? -8.125 28.25 2.723 1 89.19 185 LEU A N 1
ATOM 1511 C CA . LEU A 1 185 ? -7.59 29.438 2.066 1 89.19 185 LEU A CA 1
ATOM 1512 C C . LEU A 1 185 ? -6.551 30.125 2.945 1 89.19 185 LEU A C 1
ATOM 1514 O O . LEU A 1 185 ? -5.523 30.594 2.449 1 89.19 185 LEU A O 1
ATOM 1518 N N . VAL A 1 186 ? -6.848 30.203 4.223 1 89.81 186 VAL A N 1
ATOM 1519 C CA . VAL A 1 186 ? -5.914 30.844 5.156 1 89.81 186 VAL A CA 1
ATOM 1520 C C . VAL A 1 186 ? -4.586 30.078 5.145 1 89.81 186 VAL A C 1
ATOM 1522 O O . VAL A 1 186 ? -3.52 30.703 5.105 1 89.81 186 VAL A O 1
ATOM 1525 N N . HIS A 1 187 ? -4.691 28.828 5.148 1 82.38 187 HIS A N 1
ATOM 1526 C CA . HIS A 1 187 ? -3.494 28 5.137 1 82.38 187 HIS A CA 1
ATOM 1527 C C . HIS A 1 187 ? -2.672 28.234 3.873 1 82.38 187 HIS A C 1
ATOM 1529 O O . HIS A 1 187 ? -1.441 28.156 3.904 1 82.38 187 HIS A O 1
ATOM 1535 N N . GLU A 1 188 ? -3.361 28.562 2.898 1 83.69 188 GLU A N 1
ATOM 1536 C CA . GLU A 1 188 ? -2.711 28.719 1.6 1 83.69 188 GLU A CA 1
ATOM 1537 C C . GLU A 1 188 ? -2.188 30.141 1.413 1 83.69 188 GLU A C 1
ATOM 1539 O O . GLU A 1 188 ? -1.11 30.344 0.851 1 83.69 188 GLU A O 1
ATOM 1544 N N . TYR A 1 189 ? -2.871 31.141 1.938 1 90.5 189 TYR A N 1
ATOM 1545 C CA . TYR A 1 189 ? -2.613 32.5 1.455 1 90.5 189 TYR A CA 1
ATOM 1546 C C . TYR A 1 189 ? -2.227 33.438 2.602 1 90.5 189 TYR A C 1
ATOM 1548 O O . TYR A 1 189 ? -1.784 34.562 2.375 1 90.5 189 TYR A O 1
ATOM 1556 N N . SER A 1 190 ? -2.322 33.094 3.822 1 88.94 190 SER A N 1
ATOM 1557 C CA . SER A 1 190 ? -2.234 34 4.953 1 88.94 190 SER A CA 1
ATOM 1558 C C . SER A 1 190 ? -0.858 34.656 5.031 1 88.94 190 SER A C 1
ATOM 1560 O O . SER A 1 190 ? -0.7 35.719 5.648 1 88.94 190 SER A O 1
ATOM 1562 N N . SER A 1 191 ? 0.091 34.062 4.418 1 88.25 191 SER A N 1
ATOM 1563 C CA . SER A 1 191 ? 1.436 34.625 4.434 1 88.25 191 SER A CA 1
ATOM 1564 C C . SER A 1 191 ? 1.504 35.906 3.607 1 88.25 191 SER A C 1
ATOM 1566 O O . SER A 1 191 ? 2.314 36.781 3.889 1 88.25 191 SER A O 1
ATOM 1568 N N . SER A 1 192 ? 0.658 36.062 2.639 1 90.94 192 SER A N 1
ATOM 1569 C CA . SER A 1 192 ? 0.75 37.188 1.732 1 90.94 192 SER A CA 1
ATOM 1570 C C . SER A 1 192 ? -0.536 38 1.74 1 90.94 192 SER A C 1
ATOM 1572 O O . SER A 1 192 ? -0.533 39.188 1.37 1 90.94 192 SER A O 1
ATOM 1574 N N . GLU A 1 193 ? -1.6 37.438 2.078 1 93.62 193 GLU A N 1
ATOM 1575 C CA . GLU A 1 193 ? -2.904 38.094 2.062 1 93.62 193 GLU A CA 1
ATOM 1576 C C . GLU A 1 193 ? -3.508 38.156 3.463 1 93.62 193 GLU A C 1
ATOM 1578 O O . GLU A 1 193 ? -3.938 37.125 4.004 1 93.62 193 GLU A O 1
ATOM 1583 N N . ARG A 1 194 ? -3.641 39.406 4.039 1 94.06 194 ARG A N 1
ATOM 1584 C CA . ARG A 1 194 ? -4.027 39.5 5.445 1 94.06 194 ARG A CA 1
ATOM 1585 C C . ARG A 1 194 ? -5.324 40.281 5.613 1 94.06 194 ARG A C 1
ATOM 1587 O O . ARG A 1 194 ? -5.746 40.562 6.738 1 94.06 194 ARG A O 1
ATOM 1594 N N . GLU A 1 195 ? -5.91 40.594 4.496 1 95.19 195 GLU A N 1
ATOM 1595 C CA . GLU A 1 195 ? -7.188 41.312 4.559 1 95.19 195 GLU A CA 1
ATOM 1596 C C . GLU A 1 195 ? -8.359 40.344 4.508 1 95.19 195 GLU A C 1
ATOM 1598 O O . GLU A 1 195 ? -8.391 39.438 3.668 1 95.19 195 GLU A O 1
ATOM 1603 N N . VAL A 1 196 ? -9.344 40.562 5.355 1 96.62 196 VAL A N 1
ATOM 1604 C CA . VAL A 1 196 ? -10.523 39.719 5.434 1 96.62 196 VAL A CA 1
ATOM 1605 C C . VAL A 1 196 ? -11.258 39.719 4.098 1 96.62 196 VAL A C 1
ATOM 1607 O O . VAL A 1 196 ? -11.82 38.719 3.682 1 96.62 196 VAL A O 1
ATOM 1610 N N . SER A 1 197 ? -11.203 40.844 3.443 1 96.88 197 SER A N 1
ATOM 1611 C CA . SER A 1 197 ? -11.922 41 2.186 1 96.88 197 SER A CA 1
ATOM 1612 C C . SER A 1 197 ? -11.406 40.031 1.12 1 96.88 197 SER A C 1
ATOM 1614 O O . SER A 1 197 ? -12.18 39.531 0.299 1 96.88 197 SER A O 1
ATOM 1616 N N . PHE A 1 198 ? -10.172 39.781 1.1 1 96.88 198 PHE A N 1
ATOM 1617 C CA . PHE A 1 198 ? -9.586 38.844 0.151 1 96.88 198 PHE A CA 1
ATOM 1618 C C . PHE A 1 198 ? -10.25 37.5 0.26 1 96.88 198 PHE A C 1
ATOM 1620 O O . PHE A 1 198 ? -10.641 36.906 -0.75 1 96.88 198 PHE A O 1
ATOM 1627 N N . TYR A 1 199 ? -10.398 37 1.44 1 96.38 199 TYR A N 1
ATOM 1628 C CA . TYR A 1 199 ? -10.953 35.688 1.702 1 96.38 199 TYR A CA 1
ATOM 1629 C C . TYR A 1 199 ? -12.453 35.656 1.459 1 96.38 199 TYR A C 1
ATOM 1631 O O . TYR A 1 199 ? -12.984 34.688 0.913 1 96.38 199 TYR A O 1
ATOM 1639 N N . ALA A 1 200 ? -13.102 36.656 1.904 1 96.75 200 ALA A N 1
ATOM 1640 C CA . ALA A 1 200 ? -14.539 36.781 1.66 1 96.75 200 ALA A CA 1
ATOM 1641 C C . ALA A 1 200 ? -14.844 36.75 0.165 1 96.75 200 ALA A C 1
ATOM 1643 O O . ALA A 1 200 ? -15.789 36.094 -0.273 1 96.75 200 ALA A O 1
ATOM 1644 N N . ASP A 1 201 ? -14.039 37.438 -0.602 1 96.69 201 ASP A N 1
ATOM 1645 C CA . ASP A 1 201 ? -14.203 37.5 -2.051 1 96.69 201 ASP A CA 1
ATOM 1646 C C . ASP A 1 201 ? -14.016 36.094 -2.672 1 96.69 201 ASP A C 1
ATOM 1648 O O . ASP A 1 201 ? -14.789 35.688 -3.545 1 96.69 201 ASP A O 1
ATOM 1652 N N . LYS A 1 202 ? -13.023 35.438 -2.207 1 95.38 202 LYS A N 1
ATOM 1653 C CA . LYS A 1 202 ? -12.75 34.094 -2.729 1 95.38 202 LYS A CA 1
ATOM 1654 C C . LYS A 1 202 ? -13.914 33.156 -2.438 1 95.38 202 LYS A C 1
ATOM 1656 O O . LYS A 1 202 ? -14.125 32.188 -3.16 1 95.38 202 LYS A O 1
ATOM 1661 N N . LEU A 1 203 ? -14.562 33.375 -1.36 1 94.69 203 LEU A N 1
ATOM 1662 C CA . LEU A 1 203 ? -15.672 32.531 -0.944 1 94.69 203 LEU A CA 1
ATOM 1663 C C . LEU A 1 203 ? -17 33.062 -1.457 1 94.69 203 LEU A C 1
ATOM 1665 O O . LEU A 1 203 ? -18.047 32.438 -1.267 1 94.69 203 LEU A O 1
ATOM 1669 N N . CYS A 1 204 ? -16.984 34.25 -2.07 1 95.81 204 CYS A N 1
ATOM 1670 C CA . CYS A 1 204 ? -18.156 34.906 -2.631 1 95.81 204 CYS A CA 1
ATOM 1671 C C . CYS A 1 204 ? -19.188 35.219 -1.548 1 95.81 204 CYS A C 1
ATOM 1673 O O . CYS A 1 204 ? -20.375 34.938 -1.724 1 95.81 204 CYS A O 1
ATOM 1675 N N . ILE A 1 205 ? -18.734 35.688 -0.41 1 95.88 205 ILE A N 1
ATOM 1676 C CA . ILE A 1 205 ? -19.594 36.125 0.684 1 95.88 205 ILE A CA 1
ATOM 1677 C C . ILE A 1 205 ? -19.094 37.469 1.224 1 95.88 205 ILE A C 1
ATOM 1679 O O . ILE A 1 205 ? -18.047 37.969 0.813 1 95.88 205 ILE A O 1
ATOM 1683 N N . SER A 1 206 ? -19.859 38.062 2.082 1 95.69 206 SER A N 1
ATOM 1684 C CA . SER A 1 206 ? -19.469 39.344 2.648 1 95.69 206 SER A CA 1
ATOM 1685 C C . SER A 1 206 ? -18.469 39.188 3.787 1 95.69 206 SER A C 1
ATOM 1687 O O . SER A 1 206 ? -18.438 38.125 4.426 1 95.69 206 SER A O 1
ATOM 1689 N N . THR A 1 207 ? -17.719 40.219 4.004 1 96.62 207 THR A N 1
ATOM 1690 C CA . THR A 1 207 ? -16.766 40.219 5.105 1 96.62 207 THR A CA 1
ATOM 1691 C C . THR A 1 207 ? -17.484 40.031 6.441 1 96.62 207 THR A C 1
ATOM 1693 O O . THR A 1 207 ? -16.984 39.344 7.34 1 96.62 207 THR A O 1
ATOM 1696 N N . LYS A 1 208 ? -18.609 40.688 6.531 1 95.31 208 LYS A N 1
ATOM 1697 C CA . LYS A 1 208 ? -19.375 40.625 7.766 1 95.31 208 LYS A CA 1
ATOM 1698 C C . LYS A 1 208 ? -19.859 39.188 8.016 1 95.31 208 LYS A C 1
ATOM 1700 O O . LYS A 1 208 ? -19.797 38.688 9.148 1 95.31 208 LYS A O 1
ATOM 1705 N N . TYR A 1 209 ? -20.344 38.594 7.027 1 94.5 209 TYR A N 1
ATOM 1706 C CA . TYR A 1 209 ? -20.828 37.219 7.156 1 94.5 209 TYR A CA 1
ATOM 1707 C C . TYR A 1 209 ? -19.688 36.281 7.492 1 94.5 209 TYR A C 1
ATOM 1709 O O . TYR A 1 209 ? -19.828 35.406 8.352 1 94.5 209 TYR A O 1
ATOM 1717 N N . LEU A 1 210 ? -18.578 36.406 6.824 1 95.44 210 LEU A N 1
ATOM 1718 C CA . LEU A 1 210 ? -17.422 35.594 7.113 1 95.44 210 LEU A CA 1
ATOM 1719 C C . LEU A 1 210 ? -17 35.719 8.57 1 95.44 210 LEU A C 1
ATOM 1721 O O . LEU A 1 210 ? -16.703 34.719 9.242 1 95.44 210 LEU A O 1
ATOM 1725 N N . THR A 1 211 ? -16.969 36.906 9.023 1 93.75 211 THR A N 1
ATOM 1726 C CA . THR A 1 211 ? -16.578 37.188 10.406 1 93.75 211 THR A CA 1
ATOM 1727 C C . THR A 1 211 ? -17.578 36.531 11.375 1 93.75 211 THR A C 1
ATOM 1729 O O . THR A 1 211 ? -17.172 35.969 12.391 1 93.75 211 THR A O 1
ATOM 1732 N N . SER A 1 212 ? -18.812 36.625 11.023 1 92.56 212 SER A N 1
ATOM 1733 C CA . SER A 1 212 ? -19.844 36 11.859 1 92.56 212 SER A CA 1
ATOM 1734 C C . SER A 1 212 ? -19.672 34.469 11.914 1 92.56 212 SER A C 1
ATOM 1736 O O . SER A 1 212 ? -19.812 33.875 12.977 1 92.56 212 SER A O 1
ATOM 1738 N N . ILE A 1 213 ? -19.406 33.906 10.844 1 91.38 213 ILE A N 1
ATOM 1739 C CA . ILE A 1 213 ? -19.203 32.469 10.742 1 91.38 213 ILE A CA 1
ATOM 1740 C C . ILE A 1 213 ? -18.016 32.062 11.617 1 91.38 213 ILE A C 1
ATOM 1742 O O . ILE A 1 213 ? -18.109 31.078 12.375 1 91.38 213 ILE A O 1
ATOM 1746 N N . CYS A 1 214 ? -16.922 32.781 11.5 1 91.31 214 CYS A N 1
ATOM 1747 C CA . CYS A 1 214 ? -15.711 32.469 12.25 1 91.31 214 CYS A CA 1
ATOM 1748 C C . CYS A 1 214 ? -15.961 32.562 13.75 1 91.31 214 CYS A C 1
ATOM 1750 O O . CYS A 1 214 ? -15.547 31.672 14.5 1 91.31 214 CYS A O 1
ATOM 1752 N N . ARG A 1 215 ? -16.688 33.531 14.133 1 88.81 215 ARG A N 1
ATOM 1753 C CA . ARG A 1 215 ? -17 33.688 15.547 1 88.81 215 ARG A CA 1
ATOM 1754 C C . ARG A 1 215 ? -17.891 32.562 16.062 1 88.81 215 ARG A C 1
ATOM 1756 O O . ARG A 1 215 ? -17.719 32.094 17.172 1 88.81 215 ARG A O 1
ATOM 1763 N N . HIS A 1 216 ? -18.828 32.281 15.266 1 84.75 216 HIS A N 1
ATOM 1764 C CA . HIS A 1 216 ? -19.781 31.234 15.641 1 84.75 216 HIS A CA 1
ATOM 1765 C C . HIS A 1 216 ? -19.094 29.875 15.742 1 84.75 216 HIS A C 1
ATOM 1767 O O . HIS A 1 216 ? -19.344 29.125 16.688 1 84.75 216 HIS A O 1
ATOM 1773 N N . VAL A 1 217 ? -18.266 29.641 14.805 1 79.5 217 VAL A N 1
ATOM 1774 C CA . VAL A 1 217 ? -17.703 28.297 14.688 1 79.5 217 VAL A CA 1
ATOM 1775 C C . VAL A 1 217 ? -16.484 28.156 15.594 1 79.5 217 VAL A C 1
ATOM 1777 O O . VAL A 1 217 ? -16.297 27.125 16.234 1 79.5 217 VAL A O 1
ATOM 1780 N N . SER A 1 218 ? -15.586 29.188 15.672 1 80.06 218 SER A N 1
ATOM 1781 C CA . SER A 1 218 ? -14.297 29.031 16.344 1 80.06 218 SER A CA 1
ATOM 1782 C C . SER A 1 218 ? -14.188 29.953 17.547 1 80.06 218 SER A C 1
ATOM 1784 O O . SER A 1 218 ? -13.266 29.812 18.359 1 80.06 218 SER A O 1
ATOM 1786 N N . GLY A 1 219 ? -15.07 30.891 17.656 1 83.94 219 GLY A N 1
ATOM 1787 C CA . GLY A 1 219 ? -15 31.859 18.75 1 83.94 219 GLY A CA 1
ATOM 1788 C C . GLY A 1 219 ? -14.086 33.031 18.453 1 83.94 219 GLY A C 1
ATOM 1789 O O . GLY A 1 219 ? -14.031 34 19.219 1 83.94 219 GLY A O 1
ATOM 1790 N N . ALA A 1 220 ? -13.422 33.031 17.344 1 87.56 220 ALA A N 1
ATOM 1791 C CA . ALA A 1 220 ? -12.516 34.125 16.969 1 87.56 220 ALA A CA 1
ATOM 1792 C C . ALA A 1 220 ? -12.977 34.781 15.688 1 87.56 220 ALA A C 1
ATOM 1794 O O . ALA A 1 220 ? -13.695 34.188 14.883 1 87.56 220 ALA A O 1
ATOM 1795 N N . SER A 1 221 ? -12.555 36 15.508 1 92.44 221 SER A N 1
ATOM 1796 C CA . SER A 1 221 ? -12.898 36.688 14.281 1 92.44 221 SER A CA 1
ATOM 1797 C C . SER A 1 221 ? -12.039 36.219 13.117 1 92.44 221 SER A C 1
ATOM 1799 O O . SER A 1 221 ? -10.969 35.656 13.32 1 92.44 221 SER A O 1
ATOM 1801 N N . ALA A 1 222 ? -12.484 36.5 11.914 1 93.88 222 ALA A N 1
ATOM 1802 C CA . ALA A 1 222 ? -11.727 36.188 10.703 1 93.88 222 ALA A CA 1
ATOM 1803 C C . ALA A 1 222 ? -10.359 36.875 10.727 1 93.88 222 ALA A C 1
ATOM 1805 O O . ALA A 1 222 ? -9.344 36.219 10.414 1 93.88 222 ALA A O 1
ATOM 1806 N N . LYS A 1 223 ? -10.383 38.094 11.117 1 94.56 223 LYS A N 1
ATOM 1807 C CA . LYS A 1 223 ? -9.141 38.844 11.156 1 94.56 223 LYS A CA 1
ATOM 1808 C C . LYS A 1 223 ? -8.148 38.219 12.133 1 94.56 223 LYS A C 1
ATOM 1810 O O . LYS A 1 223 ? -6.957 38.125 11.836 1 94.56 223 LYS A O 1
ATOM 1815 N N . MET A 1 224 ? -8.633 37.875 13.25 1 92.31 224 MET A N 1
ATOM 1816 C CA . MET A 1 224 ? -7.781 37.281 14.266 1 92.31 224 MET A CA 1
ATOM 1817 C C . MET A 1 224 ? -7.172 36 13.773 1 92.31 224 MET A C 1
ATOM 1819 O O . MET A 1 224 ? -5.98 35.75 13.969 1 92.31 224 MET A O 1
ATOM 1823 N N . ILE A 1 225 ? -7.938 35.156 13.125 1 91.69 225 ILE A N 1
ATOM 1824 C CA . ILE A 1 225 ? -7.477 33.875 12.602 1 91.69 225 ILE A CA 1
ATOM 1825 C C . ILE A 1 225 ? -6.387 34.094 11.555 1 91.69 225 ILE A C 1
ATOM 1827 O O . ILE A 1 225 ? -5.32 33.5 11.617 1 91.69 225 ILE A O 1
ATOM 1831 N N . ILE A 1 226 ? -6.609 35 10.656 1 94 226 ILE A N 1
ATOM 1832 C CA . ILE A 1 226 ? -5.66 35.312 9.594 1 94 226 ILE A CA 1
ATOM 1833 C C . ILE A 1 226 ? -4.355 35.812 10.211 1 94 226 ILE A C 1
ATOM 1835 O O . ILE A 1 226 ? -3.273 35.344 9.852 1 94 226 ILE A O 1
ATOM 1839 N N . ASP A 1 227 ? -4.492 36.688 11.172 1 93 227 ASP A N 1
ATOM 1840 C CA . ASP A 1 227 ? -3.314 37.281 11.805 1 93 227 ASP A CA 1
ATOM 1841 C C . ASP A 1 227 ? -2.504 36.219 12.555 1 93 227 ASP A C 1
ATOM 1843 O O . ASP A 1 227 ? -1.273 36.25 12.508 1 93 227 ASP A O 1
ATOM 1847 N N . ASN A 1 228 ? -3.189 35.438 13.25 1 90.5 228 ASN A N 1
ATOM 1848 C CA . ASN A 1 228 ? -2.512 34.375 14 1 90.5 228 ASN A CA 1
ATOM 1849 C C . ASN A 1 228 ? -1.667 33.5 13.094 1 90.5 228 ASN A C 1
ATOM 1851 O O . ASN A 1 228 ? -0.534 33.156 13.43 1 90.5 228 ASN A O 1
ATOM 1855 N N . PHE A 1 229 ? -2.184 33.125 11.977 1 90.62 229 PHE A N 1
ATOM 1856 C CA . PHE A 1 229 ? -1.445 32.281 11.039 1 90.62 229 PHE A CA 1
ATOM 1857 C C . PHE A 1 229 ? -0.302 33.062 10.398 1 90.62 229 PHE A C 1
ATOM 1859 O O . PHE A 1 229 ? 0.783 32.5 10.18 1 90.62 229 PHE A O 1
ATOM 1866 N N . ALA A 1 230 ? -0.552 34.25 10.07 1 91.69 230 ALA A N 1
ATOM 1867 C CA . ALA A 1 230 ? 0.509 35.094 9.531 1 91.69 230 ALA A CA 1
ATOM 1868 C C . ALA A 1 230 ? 1.662 35.25 10.516 1 91.69 230 ALA A C 1
ATOM 1870 O O . ALA A 1 230 ? 2.832 35.188 10.133 1 91.69 230 ALA A O 1
ATOM 1871 N N . LEU A 1 231 ? 1.324 35.438 11.742 1 91.38 231 LEU A N 1
ATOM 1872 C CA . LEU A 1 231 ? 2.33 35.562 12.789 1 91.38 231 LEU A CA 1
ATOM 1873 C C . LEU A 1 231 ? 3.15 34.281 12.914 1 91.38 231 LEU A C 1
ATOM 1875 O O . LEU A 1 231 ? 4.367 34.344 13.117 1 91.38 231 LEU A O 1
ATOM 1879 N N . LEU A 1 232 ? 2.42 33.25 12.859 1 89.38 232 LEU A N 1
ATOM 1880 C CA . LEU A 1 232 ? 3.104 31.953 12.914 1 89.38 232 LEU A CA 1
ATOM 1881 C C . LEU A 1 232 ? 4.137 31.828 11.797 1 89.38 232 LEU A C 1
ATOM 1883 O O . LEU A 1 232 ? 5.238 31.328 12.016 1 89.38 232 LEU A O 1
ATOM 1887 N N . GLU A 1 233 ? 3.793 32.281 10.625 1 89.25 233 GLU A N 1
ATOM 1888 C CA . GLU A 1 233 ? 4.703 32.281 9.484 1 89.25 233 GLU A CA 1
ATOM 1889 C C . GLU A 1 233 ? 5.938 33.125 9.75 1 89.25 233 GLU A C 1
ATOM 1891 O O . GLU A 1 233 ? 7.059 32.719 9.422 1 89.25 233 GLU A O 1
ATOM 1896 N N . ILE A 1 234 ? 5.746 34.188 10.305 1 90.81 234 ILE A N 1
ATOM 1897 C CA . ILE A 1 234 ? 6.852 35.094 10.648 1 90.81 234 ILE A CA 1
ATOM 1898 C C . ILE A 1 234 ? 7.777 34.375 11.648 1 90.81 234 ILE A C 1
ATOM 1900 O O . ILE A 1 234 ? 9 34.375 11.469 1 90.81 234 ILE A O 1
ATOM 1904 N N . LYS A 1 235 ? 7.199 33.844 12.648 1 88.94 235 LYS A N 1
ATOM 1905 C CA . LYS A 1 235 ? 7.965 33.188 13.703 1 88.94 235 LYS A CA 1
ATOM 1906 C C . LYS A 1 235 ? 8.805 32.031 13.125 1 88.94 235 LYS A C 1
ATOM 1908 O O . LYS A 1 235 ? 9.961 31.859 13.516 1 88.94 235 LYS A O 1
ATOM 1913 N N . VAL A 1 236 ? 8.219 31.297 12.211 1 87 236 VAL A N 1
ATOM 1914 C CA . VAL A 1 236 ? 8.93 30.188 11.57 1 87 236 VAL A CA 1
ATOM 1915 C C . VAL A 1 236 ? 10.164 30.719 10.844 1 87 236 VAL A C 1
ATOM 1917 O O . VAL A 1 236 ? 11.266 30.188 11.008 1 87 236 VAL A O 1
ATOM 1920 N N . LEU A 1 237 ? 9.961 31.75 10.055 1 88.12 237 LEU A N 1
ATOM 1921 C CA . LEU A 1 237 ? 11.062 32.312 9.281 1 88.12 237 LEU A CA 1
ATOM 1922 C C . LEU A 1 237 ? 12.133 32.906 10.195 1 88.12 237 LEU A C 1
ATOM 1924 O O . LEU A 1 237 ? 13.328 32.75 9.93 1 88.12 237 LEU A O 1
ATOM 1928 N N . LEU A 1 238 ? 11.734 33.469 11.281 1 88.25 238 LEU A N 1
ATOM 1929 C CA . LEU A 1 238 ? 12.664 34.062 12.234 1 88.25 238 LEU A CA 1
ATOM 1930 C C . LEU A 1 238 ? 13.516 33 12.906 1 88.25 238 LEU A C 1
ATOM 1932 O O . LEU A 1 238 ? 14.703 33.219 13.18 1 88.25 238 LEU A O 1
ATOM 1936 N N . GLN A 1 239 ? 12.938 31.906 13.148 1 84.25 239 GLN A N 1
ATOM 1937 C CA . GLN A 1 239 ? 13.609 30.859 13.898 1 84.25 239 GLN A CA 1
ATOM 1938 C C . GLN A 1 239 ? 14.414 29.953 12.977 1 84.25 239 GLN A C 1
ATOM 1940 O O . GLN A 1 239 ? 15.445 29.406 13.383 1 84.25 239 GLN A O 1
ATOM 1945 N N . SER A 1 240 ? 13.984 29.781 11.781 1 81.44 240 SER A N 1
ATOM 1946 C CA . SER A 1 240 ? 14.523 28.688 10.977 1 81.44 240 SER A CA 1
ATOM 1947 C C . SER A 1 240 ? 15.406 29.219 9.852 1 81.44 240 SER A C 1
ATOM 1949 O O . SER A 1 240 ? 16.047 28.438 9.133 1 81.44 240 SER A O 1
ATOM 1951 N N . THR A 1 241 ? 15.406 30.516 9.656 1 83.62 241 THR A N 1
ATOM 1952 C CA . THR A 1 241 ? 16.219 31.062 8.578 1 83.62 241 THR A CA 1
ATOM 1953 C C . THR A 1 241 ? 17.141 32.156 9.094 1 83.62 241 THR A C 1
ATOM 1955 O O . THR A 1 241 ? 16.984 32.625 10.227 1 83.62 241 THR A O 1
ATOM 1958 N N . GLU A 1 242 ? 18.125 32.5 8.273 1 87.19 242 GLU A N 1
ATOM 1959 C CA . GLU A 1 242 ? 19 33.625 8.578 1 87.19 242 GLU A CA 1
ATOM 1960 C C . GLU A 1 242 ? 18.609 34.875 7.777 1 87.19 242 GLU A C 1
ATOM 1962 O O . GLU A 1 242 ? 19.406 35.812 7.637 1 87.19 242 GLU A O 1
ATOM 1967 N N . LEU A 1 243 ? 17.453 34.844 7.281 1 91.62 243 LEU A N 1
ATOM 1968 C CA . LEU A 1 243 ? 16.984 35.969 6.508 1 91.62 243 LEU A CA 1
ATOM 1969 C C . LEU A 1 243 ? 16.906 37.219 7.379 1 91.62 243 LEU A C 1
ATOM 1971 O O . LEU A 1 243 ? 16.516 37.156 8.547 1 91.62 243 LEU A O 1
ATOM 1975 N N . SER A 1 244 ? 17.25 38.344 6.738 1 94.38 244 SER A N 1
ATOM 1976 C CA . SER A 1 244 ? 17.062 39.594 7.453 1 94.38 244 SER A CA 1
ATOM 1977 C C . SER A 1 244 ? 15.586 39.906 7.652 1 94.38 244 SER A C 1
ATOM 1979 O O . SER A 1 244 ? 14.727 39.344 6.988 1 94.38 244 SER A O 1
ATOM 1981 N N . ILE A 1 245 ? 15.344 40.844 8.57 1 94.81 245 ILE A N 1
ATOM 1982 C CA . ILE A 1 245 ? 13.969 41.25 8.82 1 94.81 245 ILE A CA 1
ATOM 1983 C C . ILE A 1 245 ? 13.367 41.844 7.547 1 94.81 245 ILE A C 1
ATOM 1985 O O . ILE A 1 245 ? 12.188 41.625 7.25 1 94.81 245 ILE A O 1
ATOM 1989 N N . GLN A 1 246 ? 14.18 42.531 6.84 1 95.62 246 GLN A N 1
ATOM 1990 C CA . GLN A 1 246 ? 13.742 43.125 5.574 1 95.62 246 GLN A CA 1
ATOM 1991 C C . GLN A 1 246 ? 13.367 42.031 4.574 1 95.62 246 GLN A C 1
ATOM 1993 O O . GLN A 1 246 ? 12.344 42.125 3.895 1 95.62 246 GLN A O 1
ATOM 1998 N N . GLU A 1 247 ? 14.188 41.062 4.465 1 95.19 247 GLU A N 1
ATOM 1999 C CA . GLU A 1 247 ? 13.93 39.969 3.543 1 95.19 247 GLU A CA 1
ATOM 2000 C C . GLU A 1 247 ? 12.648 39.219 3.906 1 95.19 247 GLU A C 1
ATOM 2002 O O . GLU A 1 247 ? 11.875 38.844 3.023 1 95.19 247 GLU A O 1
ATOM 2007 N N . ILE A 1 248 ? 12.484 39 5.18 1 95.12 248 ILE A N 1
ATOM 2008 C CA . ILE A 1 248 ? 11.266 38.344 5.645 1 95.12 248 ILE A CA 1
ATOM 2009 C C . ILE A 1 248 ? 10.055 39.188 5.309 1 95.12 248 ILE A C 1
ATOM 2011 O O . ILE A 1 248 ? 9.039 38.688 4.828 1 95.12 248 ILE A O 1
ATOM 2015 N N . SER A 1 249 ? 10.156 40.438 5.527 1 95.88 249 SER A N 1
ATOM 2016 C CA . SER A 1 249 ? 9.086 41.375 5.203 1 95.88 249 SER A CA 1
ATOM 2017 C C . SER A 1 249 ? 8.711 41.312 3.729 1 95.88 249 SER A C 1
ATOM 2019 O O . SER A 1 249 ? 7.527 41.25 3.389 1 95.88 249 SER A O 1
ATOM 2021 N N . ASP A 1 250 ? 9.727 41.312 2.896 1 94.44 250 ASP A N 1
ATOM 2022 C CA . ASP A 1 250 ? 9.508 41.25 1.453 1 94.44 250 ASP A CA 1
ATOM 2023 C C . ASP A 1 250 ? 8.875 39.906 1.054 1 94.44 250 ASP A C 1
ATOM 2025 O O . ASP A 1 250 ? 7.934 39.875 0.258 1 94.44 250 ASP A O 1
ATOM 2029 N N . ARG A 1 251 ? 9.336 38.906 1.653 1 92.5 251 ARG A N 1
ATOM 2030 C CA . ARG A 1 251 ? 8.883 37.562 1.321 1 92.5 251 ARG A CA 1
ATOM 2031 C C . ARG A 1 251 ? 7.414 37.375 1.684 1 92.5 251 ARG A C 1
ATOM 2033 O O . ARG A 1 251 ? 6.68 36.656 0.979 1 92.5 251 ARG A O 1
ATOM 2040 N N . LEU A 1 252 ? 7.055 37.969 2.777 1 94.31 252 LEU A N 1
ATOM 2041 C CA . LEU A 1 252 ? 5.695 37.781 3.275 1 94.31 252 LEU A CA 1
ATOM 2042 C C . LEU A 1 252 ? 4.781 38.906 2.791 1 94.31 252 LEU A C 1
ATOM 2044 O O . LEU A 1 252 ? 3.643 39.031 3.25 1 94.31 252 LEU A O 1
ATOM 2048 N N . ASN A 1 253 ? 5.281 39.719 1.92 1 94.44 253 ASN A N 1
ATOM 2049 C CA . ASN A 1 253 ? 4.523 40.75 1.212 1 94.44 253 ASN A CA 1
ATOM 2050 C C . ASN A 1 253 ? 4.027 41.844 2.162 1 94.44 253 ASN A C 1
ATOM 2052 O O . ASN A 1 253 ? 2.877 42.25 2.07 1 94.44 253 ASN A O 1
ATOM 2056 N N . PHE A 1 254 ? 4.82 42.219 3.119 1 95.12 254 PHE A N 1
ATOM 2057 C CA . PHE A 1 254 ? 4.562 43.438 3.906 1 95.12 254 PHE A CA 1
ATOM 2058 C C . PHE A 1 254 ? 5.012 44.688 3.154 1 95.12 254 PHE A C 1
ATOM 2060 O O . PHE A 1 254 ? 5.926 44.625 2.33 1 95.12 254 PHE A O 1
ATOM 2067 N N . PRO A 1 255 ? 4.34 45.844 3.475 1 93.5 255 PRO A N 1
ATOM 2068 C CA . PRO A 1 255 ? 4.758 47.062 2.799 1 93.5 255 PRO A CA 1
ATOM 2069 C C . PRO A 1 255 ? 6.227 47.406 3.043 1 93.5 255 PRO A C 1
ATOM 2071 O O . PRO A 1 255 ? 6.922 47.844 2.127 1 93.5 255 PRO A O 1
ATOM 2074 N N . ASP A 1 256 ? 6.695 47.219 4.184 1 93.56 256 ASP A N 1
ATOM 2075 C CA . ASP A 1 256 ? 8.094 47.406 4.547 1 93.56 256 ASP A CA 1
ATOM 2076 C C . ASP A 1 256 ? 8.406 46.75 5.902 1 93.56 256 ASP A C 1
ATOM 2078 O O . ASP A 1 256 ? 7.5 46.281 6.59 1 93.56 256 ASP A O 1
ATOM 2082 N N . GLN A 1 257 ? 9.648 46.812 6.262 1 95.06 257 GLN A N 1
ATOM 2083 C CA . GLN A 1 257 ? 10.117 46.156 7.48 1 95.06 257 GLN A CA 1
ATOM 2084 C C . GLN A 1 257 ? 9.539 46.812 8.727 1 95.06 257 GLN A C 1
ATOM 2086 O O . GLN A 1 257 ? 9.258 46.156 9.719 1 95.06 257 GLN A O 1
ATOM 2091 N N . SER A 1 258 ? 9.398 48.094 8.617 1 95.5 258 SER A N 1
ATOM 2092 C CA . SER A 1 258 ? 8.844 48.812 9.758 1 95.5 258 SER A CA 1
ATOM 2093 C C . SER A 1 258 ? 7.41 48.375 10.039 1 95.5 258 SER A C 1
ATOM 2095 O O . SER A 1 258 ? 7.035 48.156 11.203 1 95.5 258 SER A O 1
ATOM 2097 N N . TYR A 1 259 ? 6.68 48.312 9.016 1 95.69 259 TYR A N 1
ATOM 2098 C CA . TYR A 1 259 ? 5.297 47.875 9.164 1 95.69 259 TYR A CA 1
ATOM 2099 C C . TYR A 1 259 ? 5.227 46.469 9.75 1 95.69 259 TYR A C 1
ATOM 2101 O O . TYR A 1 259 ? 4.438 46.219 10.664 1 95.69 259 TYR A O 1
ATOM 2109 N N . MET A 1 260 ? 6.02 45.531 9.227 1 96.12 260 MET A N 1
ATOM 2110 C CA . MET A 1 260 ? 6.027 44.188 9.742 1 96.12 260 MET A CA 1
ATOM 2111 C C . MET A 1 260 ? 6.434 44.156 11.211 1 96.12 260 MET A C 1
ATOM 2113 O O . MET A 1 260 ? 5.855 43.406 12.008 1 96.12 260 MET A O 1
ATOM 2117 N N . GLY A 1 261 ? 7.434 44.875 11.531 1 95.38 261 GLY A N 1
ATOM 2118 C CA . GLY A 1 261 ? 7.887 44.938 12.906 1 95.38 261 GLY A CA 1
ATOM 2119 C C . GLY A 1 261 ? 6.805 45.406 13.875 1 95.38 261 GLY A C 1
ATOM 2120 O O . GLY A 1 261 ? 6.629 44.812 14.938 1 95.38 261 GLY A O 1
ATOM 2121 N N . ARG A 1 262 ? 6.109 46.438 13.539 1 95.62 262 ARG A N 1
ATOM 2122 C CA . ARG A 1 262 ? 5.012 46.938 14.359 1 95.62 262 ARG A CA 1
ATOM 2123 C C . ARG A 1 262 ? 3.887 45.906 14.453 1 95.62 262 ARG A C 1
ATOM 2125 O O . ARG A 1 262 ? 3.305 45.719 15.523 1 95.62 262 ARG A O 1
ATOM 2132 N N . TYR A 1 263 ? 3.609 45.375 13.312 1 94.88 263 TYR A N 1
ATOM 2133 C CA . TYR A 1 263 ? 2.596 44.344 13.242 1 94.88 263 TYR A CA 1
ATOM 2134 C C . TYR A 1 263 ? 2.912 43.219 14.211 1 94.88 263 TYR A C 1
ATOM 2136 O O . TYR A 1 263 ? 2.051 42.781 14.992 1 94.88 263 TYR A O 1
ATOM 2144 N N . PHE A 1 264 ? 4.141 42.719 14.133 1 95.5 264 PHE A N 1
ATOM 2145 C CA . PHE A 1 264 ? 4.598 41.625 14.977 1 95.5 264 PHE A CA 1
ATOM 2146 C C . PHE A 1 264 ? 4.586 42.031 16.438 1 95.5 264 PHE A C 1
ATOM 2148 O O . PHE A 1 264 ? 4.086 41.281 17.297 1 95.5 264 PHE A O 1
ATOM 2155 N N . LYS A 1 265 ? 5.012 43.156 16.75 1 94.19 265 LYS A N 1
ATOM 2156 C CA . LYS A 1 265 ? 5.098 43.625 18.125 1 94.19 265 LYS A CA 1
ATOM 2157 C C . LYS A 1 265 ? 3.709 43.844 18.719 1 94.19 265 LYS A C 1
ATOM 2159 O O . LYS A 1 265 ? 3.49 43.562 19.906 1 94.19 265 LYS A O 1
ATOM 2164 N N . ARG A 1 266 ? 2.875 44.375 17.984 1 93.5 266 ARG A N 1
ATOM 2165 C CA . ARG A 1 266 ? 1.506 44.594 18.438 1 93.5 266 ARG A CA 1
ATOM 2166 C C . ARG A 1 266 ? 0.87 43.281 18.922 1 93.5 266 ARG A C 1
ATOM 2168 O O . ARG A 1 266 ? 0.107 43.281 19.891 1 93.5 266 ARG A O 1
ATOM 2175 N N . HIS A 1 267 ? 1.183 42.219 18.25 1 90.75 267 HIS A N 1
ATOM 2176 C CA . HIS A 1 267 ? 0.53 40.938 18.531 1 90.75 267 HIS A CA 1
ATOM 2177 C C . HIS A 1 267 ? 1.329 40.125 19.547 1 90.75 267 HIS A C 1
ATOM 2179 O O . HIS A 1 267 ? 0.751 39.438 20.391 1 90.75 267 HIS A O 1
ATOM 2185 N N . GLU A 1 268 ? 2.699 40.219 19.516 1 90.5 268 GLU A N 1
ATOM 2186 C CA . GLU A 1 268 ? 3.559 39.344 20.328 1 90.5 268 GLU A CA 1
ATOM 2187 C C . GLU A 1 268 ? 4.117 40.094 21.531 1 90.5 268 GLU A C 1
ATOM 2189 O O . GLU A 1 268 ? 4.633 39.5 22.469 1 90.5 268 GLU A O 1
ATOM 2194 N N . GLY A 1 269 ? 4.055 41.344 21.484 1 90.5 269 GLY A N 1
ATOM 2195 C CA . GLY A 1 269 ? 4.535 42.156 22.594 1 90.5 269 GLY A CA 1
ATOM 2196 C C . GLY A 1 269 ? 6.023 42.438 22.516 1 90.5 269 GLY A C 1
ATOM 2197 O O . GLY A 1 269 ? 6.539 43.281 23.25 1 90.5 269 GLY A O 1
ATOM 2198 N N . ILE A 1 270 ? 6.719 41.719 21.688 1 91.81 270 ILE A N 1
ATOM 2199 C CA . ILE A 1 270 ? 8.156 41.906 21.5 1 91.81 270 ILE A CA 1
ATOM 2200 C C . ILE A 1 270 ? 8.461 42.094 20.016 1 91.81 270 ILE A C 1
ATOM 2202 O O . ILE A 1 270 ? 7.645 41.75 19.156 1 91.81 270 ILE A O 1
ATOM 2206 N N . SER A 1 271 ? 9.633 42.594 19.719 1 93.5 271 SER A N 1
ATOM 2207 C CA . SER A 1 271 ? 10.008 42.844 18.328 1 93.5 271 SER A CA 1
ATOM 2208 C C . SER A 1 271 ? 10.484 41.562 17.656 1 93.5 271 SER A C 1
ATOM 2210 O O . SER A 1 271 ? 10.867 40.594 18.344 1 93.5 271 SER A O 1
ATOM 2212 N N . PRO A 1 272 ? 10.422 41.562 16.312 1 94.12 272 PRO A N 1
ATOM 2213 C CA . PRO A 1 272 ? 10.977 40.406 15.602 1 94.12 272 PRO A CA 1
ATOM 2214 C C . PRO A 1 272 ? 12.43 40.125 15.984 1 94.12 272 PRO A C 1
ATOM 2216 O O . PRO A 1 272 ? 12.812 38.969 16.141 1 94.12 272 PRO A O 1
ATOM 2219 N N . LYS A 1 273 ? 13.195 41.125 16.109 1 92.31 273 LYS A N 1
ATOM 2220 C CA . LYS A 1 273 ? 14.594 40.969 16.484 1 92.31 273 LYS A CA 1
ATOM 2221 C C . LYS A 1 273 ? 14.734 40.312 17.859 1 92.31 273 LYS A C 1
ATOM 2223 O O . LYS A 1 273 ? 15.57 39.438 18.047 1 92.31 273 LYS A O 1
ATOM 2228 N N . GLU A 1 274 ? 13.977 40.812 18.812 1 91.94 274 GLU A N 1
ATOM 2229 C CA . GLU A 1 274 ? 13.977 40.25 20.156 1 91.94 274 GLU A CA 1
ATOM 2230 C C . GLU A 1 274 ? 13.539 38.781 20.156 1 91.94 274 GLU A C 1
ATOM 2232 O O . GLU A 1 274 ? 14.102 37.938 20.875 1 91.94 274 GLU A O 1
ATOM 2237 N N . TYR A 1 275 ? 12.531 38.531 19.391 1 91.19 275 TYR A N 1
ATOM 2238 C CA . TYR A 1 275 ? 12.031 37.156 19.281 1 91.19 275 TYR A CA 1
ATOM 2239 C C . TYR A 1 275 ? 13.125 36.219 18.781 1 91.19 275 TYR A C 1
ATOM 2241 O O . TYR A 1 275 ? 13.305 35.125 19.312 1 91.19 275 TYR A O 1
ATOM 2249 N N . ARG A 1 276 ? 13.695 36.594 17.672 1 88.88 276 ARG A N 1
ATOM 2250 C CA . ARG A 1 276 ? 14.766 35.781 17.094 1 88.88 276 ARG A CA 1
ATOM 2251 C C . ARG A 1 276 ? 15.891 35.562 18.094 1 88.88 276 ARG A C 1
ATOM 2253 O O . ARG A 1 276 ? 16.453 34.469 18.172 1 88.88 276 ARG A O 1
ATOM 2260 N N . ALA A 1 277 ? 16.25 36.562 18.828 1 82.19 277 ALA A N 1
ATOM 2261 C CA . ALA A 1 277 ? 17.312 36.5 19.812 1 82.19 277 ALA A CA 1
ATOM 2262 C C . ALA A 1 277 ? 16.938 35.562 20.953 1 82.19 277 ALA A C 1
ATOM 2264 O O . ALA A 1 277 ? 17.812 34.906 21.547 1 82.19 277 ALA A O 1
ATOM 2265 N N . GLY A 1 278 ? 15.711 35.5 21.375 1 68 278 GLY A N 1
ATOM 2266 C CA . GLY A 1 278 ? 15.234 34.656 22.438 1 68 278 GLY A CA 1
ATOM 2267 C C . GLY A 1 278 ? 15.141 33.188 22.016 1 68 278 GLY A C 1
ATOM 2268 O O . GLY A 1 278 ? 15.188 32.281 22.859 1 68 278 GLY A O 1
ATOM 2269 N N . GLY A 1 279 ? 14.695 32.906 20.859 1 58.75 279 GLY A N 1
ATOM 2270 C CA . GLY A 1 279 ? 14.609 31.547 20.359 1 58.75 279 GLY A CA 1
ATOM 2271 C C . GLY A 1 279 ? 15.953 30.859 20.297 1 58.75 279 GLY A C 1
ATOM 2272 O O . GLY A 1 279 ? 16.016 29.625 20.328 1 58.75 279 GLY A O 1
ATOM 2273 N N . HIS A 1 280 ? 17.047 31.656 20.016 1 47.72 280 HIS A N 1
ATOM 2274 C CA . HIS A 1 280 ? 18.406 31.141 20.031 1 47.72 280 HIS A CA 1
ATOM 2275 C C . HIS A 1 280 ? 18.844 30.812 21.453 1 47.72 280 HIS A C 1
ATOM 2277 O O . HIS A 1 280 ? 19.859 30.141 21.656 1 47.72 280 HIS A O 1
ATOM 2283 N N . PHE A 1 281 ? 18.281 31.359 22.406 1 39.09 281 PHE A N 1
ATOM 2284 C CA . PHE A 1 281 ? 18.812 31.094 23.734 1 39.09 281 PHE A CA 1
ATOM 2285 C C . PHE A 1 281 ? 18.453 29.688 24.203 1 39.09 281 PHE A C 1
ATOM 2287 O O . PHE A 1 281 ? 19.125 29.141 25.078 1 39.09 281 PHE A O 1
ATOM 2294 N N . GLU A 1 282 ? 17.328 29.141 23.859 1 35.34 282 GLU A N 1
ATOM 2295 C CA . GLU A 1 282 ? 17.125 27.828 24.438 1 35.34 282 GLU A CA 1
ATOM 2296 C C . GLU A 1 282 ? 17.875 26.75 23.656 1 35.34 282 GLU A C 1
ATOM 2298 O O . GLU A 1 282 ? 17.734 25.562 23.938 1 35.34 282 GLU A O 1
ATOM 2303 N N . SER A 1 283 ? 18.484 26.969 22.547 1 30.66 283 SER A N 1
ATOM 2304 C CA . SER A 1 283 ? 19.406 25.922 22.141 1 30.66 283 SER A CA 1
ATOM 2305 C C . SER A 1 283 ? 20.672 25.938 22.984 1 30.66 283 SER A C 1
ATOM 2307 O O . SER A 1 283 ? 21.141 27.016 23.375 1 30.66 283 SER A O 1
ATOM 2309 N N . MET B 1 1 ? -20.969 -31.391 11.664 1 19 1 MET B N 1
ATOM 2310 C CA . MET B 1 1 ? -19.828 -31.656 10.805 1 19 1 MET B CA 1
ATOM 2311 C C . MET B 1 1 ? -19.906 -30.859 9.508 1 19 1 MET B C 1
ATOM 2313 O O . MET B 1 1 ? -20.359 -31.375 8.484 1 19 1 MET B O 1
ATOM 2317 N N . LYS B 1 2 ? -20.562 -29.578 9.547 1 27.38 2 LYS B N 1
ATOM 2318 C CA . LYS B 1 2 ? -20.641 -28.594 8.477 1 27.38 2 LYS B CA 1
ATOM 2319 C C . LYS B 1 2 ? -19.266 -28.391 7.828 1 27.38 2 LYS B C 1
ATOM 2321 O O . LYS B 1 2 ? -18.344 -27.875 8.469 1 27.38 2 LYS B O 1
ATOM 2326 N N . GLN B 1 3 ? -18.75 -29.375 7.121 1 28.98 3 GLN B N 1
ATOM 2327 C CA . GLN B 1 3 ? -17.547 -29.5 6.309 1 28.98 3 GLN B CA 1
ATOM 2328 C C . GLN B 1 3 ? -17.266 -28.203 5.555 1 28.98 3 GLN B C 1
ATOM 2330 O O . GLN B 1 3 ? -18.094 -27.75 4.754 1 28.98 3 GLN B O 1
ATOM 2335 N N . ASN B 1 4 ? -16.547 -27.172 6.148 1 32.28 4 ASN B N 1
ATOM 2336 C CA . ASN B 1 4 ? -16.438 -25.766 5.82 1 32.28 4 ASN B CA 1
ATOM 2337 C C . ASN B 1 4 ? -15.938 -25.562 4.391 1 32.28 4 ASN B C 1
ATOM 2339 O O . ASN B 1 4 ? -14.773 -25.828 4.086 1 32.28 4 ASN B O 1
ATOM 2343 N N . ASN B 1 5 ? -16.609 -25.875 3.367 1 33.81 5 ASN B N 1
ATOM 2344 C CA . ASN B 1 5 ? -16.656 -25.641 1.931 1 33.81 5 ASN B CA 1
ATOM 2345 C C . ASN B 1 5 ? -15.984 -24.312 1.572 1 33.81 5 ASN B C 1
ATOM 2347 O O . ASN B 1 5 ? -16.094 -23.844 0.437 1 33.81 5 ASN B O 1
ATOM 2351 N N . SER B 1 6 ? -15.773 -23.5 2.484 1 36.84 6 SER B N 1
ATOM 2352 C CA . SER B 1 6 ? -15.148 -22.188 2.416 1 36.84 6 SER B CA 1
ATOM 2353 C C . SER B 1 6 ? -13.727 -22.281 1.872 1 36.84 6 SER B C 1
ATOM 2355 O O . SER B 1 6 ? -13.062 -21.25 1.676 1 36.84 6 SER B O 1
ATOM 2357 N N . GLU B 1 7 ? -12.969 -23.422 1.933 1 37.41 7 GLU B N 1
ATOM 2358 C CA . GLU B 1 7 ? -11.547 -23.703 1.729 1 37.41 7 GLU B CA 1
ATOM 2359 C C . GLU B 1 7 ? -11.227 -23.891 0.249 1 37.41 7 GLU B C 1
ATOM 2361 O O . GLU B 1 7 ? -10.078 -24.125 -0.119 1 37.41 7 GLU B O 1
ATOM 2366 N N . ARG B 1 8 ? -12.102 -24.438 -0.594 1 37.31 8 ARG B N 1
ATOM 2367 C CA . ARG B 1 8 ? -11.797 -24.844 -1.961 1 37.31 8 ARG B CA 1
ATOM 2368 C C . ARG B 1 8 ? -11.055 -23.75 -2.711 1 37.31 8 ARG B C 1
ATOM 2370 O O . ARG B 1 8 ? -9.828 -23.781 -2.824 1 37.31 8 ARG B O 1
ATOM 2377 N N . VAL B 1 9 ? -11.789 -23.234 -3.844 1 41.66 9 VAL B N 1
ATOM 2378 C CA . VAL B 1 9 ? -11.281 -22.281 -4.832 1 41.66 9 VAL B CA 1
ATOM 2379 C C . VAL B 1 9 ? -10.93 -20.969 -4.148 1 41.66 9 VAL B C 1
ATOM 2381 O O . VAL B 1 9 ? -11.805 -20.281 -3.602 1 41.66 9 VAL B O 1
ATOM 2384 N N . LEU B 1 10 ? -9.938 -20.922 -3.5 1 47.84 10 LEU B N 1
ATOM 2385 C CA . LEU B 1 10 ? -9.531 -19.625 -2.982 1 47.84 10 LEU B CA 1
ATOM 2386 C C . LEU B 1 10 ? -10.039 -18.5 -3.879 1 47.84 10 LEU B C 1
ATOM 2388 O O . LEU B 1 10 ? -9.32 -17.531 -4.129 1 47.84 10 LEU B O 1
ATOM 2392 N N . LEU B 1 11 ? -10.883 -18.812 -4.965 1 49.22 11 LEU B N 1
ATOM 2393 C CA . LEU B 1 11 ? -11.289 -17.859 -5.992 1 49.22 11 LEU B CA 1
ATOM 2394 C C . LEU B 1 11 ? -12.242 -16.812 -5.418 1 49.22 11 LEU B C 1
ATOM 2396 O O . LEU B 1 11 ? -13.461 -16.984 -5.48 1 49.22 11 LEU B O 1
ATOM 2400 N N . GLN B 1 12 ? -12.07 -16.422 -4.328 1 57.34 12 GLN B N 1
ATOM 2401 C CA . GLN B 1 12 ? -13.141 -15.578 -3.805 1 57.34 12 GLN B CA 1
ATOM 2402 C C . GLN B 1 12 ? -13.18 -14.234 -4.523 1 57.34 12 GLN B C 1
ATOM 2404 O O . GLN B 1 12 ? -12.156 -13.75 -5.012 1 57.34 12 GLN B O 1
ATOM 2409 N N . LYS B 1 13 ? -14.375 -13.883 -5.004 1 67.56 13 LYS B N 1
ATOM 2410 C CA . LYS B 1 13 ? -14.734 -12.562 -5.527 1 67.56 13 LYS B CA 1
ATOM 2411 C C . LYS B 1 13 ? -14.086 -11.453 -4.703 1 67.56 13 LYS B C 1
ATOM 2413 O O . LYS B 1 13 ? -13.93 -10.328 -5.18 1 67.56 13 LYS B O 1
ATOM 2418 N N . THR B 1 14 ? -13.547 -11.969 -3.609 1 84.25 14 THR B N 1
ATOM 2419 C CA . THR B 1 14 ? -12.938 -10.977 -2.729 1 84.25 14 THR B CA 1
ATOM 2420 C C . THR B 1 14 ? -11.578 -11.461 -2.232 1 84.25 14 THR B C 1
ATOM 2422 O O . THR B 1 14 ? -11.266 -12.656 -2.32 1 84.25 14 THR B O 1
ATOM 2425 N N . PHE B 1 15 ? -10.719 -10.562 -1.888 1 93.94 15 PHE B N 1
ATOM 2426 C CA . PHE B 1 15 ? -9.414 -10.953 -1.365 1 93.94 15 PHE B CA 1
ATOM 2427 C C . PHE B 1 15 ? -9.555 -11.617 0 1 93.94 15 PHE B C 1
ATOM 2429 O O . PHE B 1 15 ? -10.562 -11.438 0.683 1 93.94 15 PHE B O 1
ATOM 2436 N N . ILE B 1 16 ? -8.609 -12.43 0.364 1 94.5 16 ILE B N 1
ATOM 2437 C CA . ILE B 1 16 ? -8.523 -13.078 1.671 1 94.5 16 ILE B CA 1
ATOM 2438 C C . ILE B 1 16 ? -7.145 -12.82 2.281 1 94.5 16 ILE B C 1
ATOM 2440 O O . ILE B 1 16 ? -6.148 -12.719 1.562 1 94.5 16 ILE B O 1
ATOM 2444 N N . ALA B 1 17 ? -7.117 -12.68 3.564 1 96 17 ALA B N 1
ATOM 2445 C CA . ALA B 1 17 ? -5.844 -12.484 4.258 1 96 17 ALA B CA 1
ATOM 2446 C C . ALA B 1 17 ? -5.922 -12.984 5.695 1 96 17 ALA B C 1
ATOM 2448 O O . ALA B 1 17 ? -6.969 -12.883 6.34 1 96 17 ALA B O 1
ATOM 2449 N N . GLY B 1 18 ? -4.836 -13.547 6.168 1 94.38 18 GLY B N 1
ATOM 2450 C CA . GLY B 1 18 ? -4.773 -14.039 7.535 1 94.38 18 GLY B CA 1
ATOM 2451 C C . GLY B 1 18 ? -3.656 -15.039 7.758 1 94.38 18 GLY B C 1
ATOM 2452 O O . GLY B 1 18 ? -2.883 -15.328 6.844 1 94.38 18 GLY B O 1
ATOM 2453 N N . THR B 1 19 ? -3.518 -15.461 8.977 1 93.94 19 THR B N 1
ATOM 2454 C CA . THR B 1 19 ? -2.59 -16.531 9.344 1 93.94 19 THR B CA 1
ATOM 2455 C C . THR B 1 19 ? -3.316 -17.859 9.438 1 93.94 19 THR B C 1
ATOM 2457 O O . THR B 1 19 ? -4.352 -17.969 10.102 1 93.94 19 THR B O 1
ATOM 2460 N N . TYR B 1 20 ? -2.719 -18.875 8.734 1 91.88 20 TYR B N 1
ATOM 2461 C CA . TYR B 1 20 ? -3.402 -20.172 8.648 1 91.88 20 TYR B CA 1
ATOM 2462 C C . TYR B 1 20 ? -2.451 -21.312 8.969 1 91.88 20 TYR B C 1
ATOM 2464 O O . TYR B 1 20 ? -1.246 -21.219 8.727 1 91.88 20 TYR B O 1
ATOM 2472 N N . ASN B 1 21 ? -2.816 -22.547 9.453 1 88.44 21 ASN B N 1
ATOM 2473 C CA . ASN B 1 21 ? -2.051 -23.766 9.688 1 88.44 21 ASN B CA 1
ATOM 2474 C C . ASN B 1 21 ? -2.32 -24.812 8.609 1 88.44 21 ASN B C 1
ATOM 2476 O O . ASN B 1 21 ? -1.574 -25.781 8.477 1 88.44 21 ASN B O 1
ATOM 2480 N N . LEU B 1 22 ? -2.977 -24.75 7.703 1 80 22 LEU B N 1
ATOM 2481 C CA . LEU B 1 22 ? -3.359 -25.531 6.531 1 80 22 LEU B CA 1
ATOM 2482 C C . LEU B 1 22 ? -3.268 -27.031 6.816 1 80 22 LEU B C 1
ATOM 2484 O O . LEU B 1 22 ? -3.051 -27.828 5.906 1 80 22 LEU B O 1
ATOM 2488 N N . THR B 1 23 ? -3.299 -27.562 7.996 1 72.88 23 THR B N 1
ATOM 2489 C CA . THR B 1 23 ? -3.139 -28.969 8.383 1 72.88 23 THR B CA 1
ATOM 2490 C C . THR B 1 23 ? -4.168 -29.844 7.672 1 72.88 23 THR B C 1
ATOM 2492 O O . THR B 1 23 ? -3.896 -31.016 7.375 1 72.88 23 THR B O 1
ATOM 2495 N N . HIS B 1 24 ? -5.281 -29.359 7.32 1 68 24 HIS B N 1
ATOM 2496 C CA . HIS B 1 24 ? -6.34 -30.203 6.781 1 68 24 HIS B CA 1
ATOM 2497 C C . HIS B 1 24 ? -6.426 -30.078 5.262 1 68 24 HIS B C 1
ATOM 2499 O O . HIS B 1 24 ? -7.426 -30.484 4.66 1 68 24 HIS B O 1
ATOM 2505 N N . THR B 1 25 ? -5.41 -29.656 4.652 1 69.62 25 THR B N 1
ATOM 2506 C CA . THR B 1 25 ? -5.535 -29.375 3.227 1 69.62 25 THR B CA 1
ATOM 2507 C C . THR B 1 25 ? -4.5 -30.156 2.43 1 69.62 25 THR B C 1
ATOM 2509 O O . THR B 1 25 ? -4.277 -29.891 1.25 1 69.62 25 THR B O 1
ATOM 2512 N N . THR B 1 26 ? -4.047 -31.234 2.914 1 74.75 26 THR B N 1
ATOM 2513 C CA . THR B 1 26 ? -2.971 -31.953 2.227 1 74.75 26 THR B CA 1
ATOM 2514 C C . THR B 1 26 ? -3.527 -32.812 1.106 1 74.75 26 THR B C 1
ATOM 2516 O O . THR B 1 26 ? -4.668 -33.281 1.179 1 74.75 26 THR B O 1
ATOM 2519 N N . ASN B 1 27 ? -2.822 -32.906 0.049 1 74.31 27 ASN B N 1
ATOM 2520 C CA . ASN B 1 27 ? -2.998 -33.812 -1.085 1 74.31 27 ASN B CA 1
ATOM 2521 C C . ASN B 1 27 ? -4.207 -33.406 -1.931 1 74.31 27 ASN B C 1
ATOM 2523 O O . ASN B 1 27 ? -4.855 -34.281 -2.531 1 74.31 27 ASN B O 1
ATOM 2527 N N . ARG B 1 28 ? -4.527 -32.156 -1.801 1 79 28 ARG B N 1
ATOM 2528 C CA . ARG B 1 28 ? -5.555 -31.609 -2.672 1 79 28 ARG B CA 1
ATOM 2529 C C . ARG B 1 28 ? -4.953 -30.641 -3.688 1 79 28 ARG B C 1
ATOM 2531 O O . ARG B 1 28 ? -4.07 -29.859 -3.352 1 79 28 ARG B O 1
ATOM 2538 N N . LEU B 1 29 ? -5.496 -30.844 -4.957 1 81.94 29 LEU B N 1
ATOM 2539 C CA . LEU B 1 29 ? -5.051 -29.938 -6.012 1 81.94 29 LEU B CA 1
ATOM 2540 C C . LEU B 1 29 ? -5.941 -28.703 -6.074 1 81.94 29 LEU B C 1
ATOM 2542 O O . LEU B 1 29 ? -7.168 -28.812 -6.043 1 81.94 29 LEU B O 1
ATOM 2546 N N . TRP B 1 30 ? -5.238 -27.594 -6.113 1 81.56 30 TRP B N 1
ATOM 2547 C CA . TRP B 1 30 ? -5.941 -26.328 -6.242 1 81.56 30 TRP B CA 1
ATOM 2548 C C . TRP B 1 30 ? -5.496 -25.578 -7.496 1 81.56 30 TRP B C 1
ATOM 2550 O O . TRP B 1 30 ? -4.297 -25.469 -7.77 1 81.56 30 TRP B O 1
ATOM 2560 N N . LYS B 1 31 ? -6.465 -25.266 -8.266 1 84.06 31 LYS B N 1
ATOM 2561 C CA . LYS B 1 31 ? -6.168 -24.312 -9.328 1 84.06 31 LYS B CA 1
ATOM 2562 C C . LYS B 1 31 ? -6.641 -22.906 -8.953 1 84.06 31 LYS B C 1
ATOM 2564 O O . LYS B 1 31 ? -7.828 -22.688 -8.703 1 84.06 31 LYS B O 1
ATOM 2569 N N . LEU B 1 32 ? -5.773 -21.969 -9.023 1 87.12 32 LEU B N 1
ATOM 2570 C CA . LEU B 1 32 ? -6.109 -20.609 -8.586 1 87.12 32 LEU B CA 1
ATOM 2571 C C . LEU B 1 32 ? -6.73 -19.812 -9.727 1 87.12 32 LEU B C 1
ATOM 2573 O O . LEU B 1 32 ? -6.238 -19.859 -10.859 1 87.12 32 LEU B O 1
ATOM 2577 N N . GLU B 1 33 ? -7.895 -19.188 -9.477 1 82.88 33 GLU B N 1
ATOM 2578 C CA . GLU B 1 33 ? -8.406 -18.203 -10.422 1 82.88 33 GLU B CA 1
ATOM 2579 C C . GLU B 1 33 ? -7.625 -16.891 -10.352 1 82.88 33 GLU B C 1
ATOM 2581 O O . GLU B 1 33 ? -7.223 -16.344 -11.383 1 82.88 33 GLU B O 1
ATOM 2586 N N . GLY B 1 34 ? -7.551 -16.438 -9.117 1 91.31 34 GLY B N 1
ATOM 2587 C CA . GLY B 1 34 ? -6.648 -15.328 -8.859 1 91.31 34 GLY B CA 1
ATOM 2588 C C . GLY B 1 34 ? -5.254 -15.773 -8.461 1 91.31 34 GLY B C 1
ATOM 2589 O O . GLY B 1 34 ? -4.711 -16.719 -9.039 1 91.31 34 GLY B O 1
ATOM 2590 N N . GLY B 1 35 ? -4.613 -15.117 -7.586 1 93.94 35 GLY B N 1
ATOM 2591 C CA . GLY B 1 35 ? -3.289 -15.453 -7.086 1 93.94 35 GLY B CA 1
ATOM 2592 C C . GLY B 1 35 ? -3.174 -15.344 -5.578 1 93.94 35 GLY B C 1
ATOM 2593 O O . GLY B 1 35 ? -4.172 -15.133 -4.887 1 93.94 35 GLY B O 1
ATOM 2594 N N . ALA B 1 36 ? -2.008 -15.609 -5.148 1 96 36 ALA B N 1
ATOM 2595 C CA . ALA B 1 36 ? -1.751 -15.531 -3.713 1 96 36 ALA B CA 1
ATOM 2596 C C . ALA B 1 36 ? -0.275 -15.266 -3.434 1 96 36 ALA B C 1
ATOM 2598 O O . ALA B 1 36 ? 0.591 -15.633 -4.23 1 96 36 ALA B O 1
ATOM 2599 N N . ILE B 1 37 ? -0.026 -14.578 -2.383 1 96.69 37 ILE B N 1
ATOM 2600 C CA . ILE B 1 37 ? 1.297 -14.445 -1.783 1 96.69 37 ILE B CA 1
ATOM 2601 C C . ILE B 1 37 ? 1.271 -14.961 -0.346 1 96.69 37 ILE B C 1
ATOM 2603 O O . ILE B 1 37 ? 0.362 -14.633 0.421 1 96.69 37 ILE B O 1
ATOM 2607 N N . PHE B 1 38 ? 2.168 -15.805 0.012 1 95.69 38 PHE B N 1
ATOM 2608 C CA . PHE B 1 38 ? 2.199 -16.188 1.419 1 95.69 38 PHE B CA 1
ATOM 2609 C C . PHE B 1 38 ? 3.635 -16.328 1.911 1 95.69 38 PHE B C 1
ATOM 2611 O O . PHE B 1 38 ? 4.559 -16.469 1.109 1 95.69 38 PHE B O 1
ATOM 2618 N N . ILE B 1 39 ? 3.816 -16.125 3.174 1 97.38 39 ILE B N 1
ATOM 2619 C CA . ILE B 1 39 ? 5.086 -16.266 3.881 1 97.38 39 ILE B CA 1
ATOM 2620 C C . ILE B 1 39 ? 4.98 -17.375 4.93 1 97.38 39 ILE B C 1
ATOM 2622 O O . ILE B 1 39 ? 4.055 -17.375 5.742 1 97.38 39 ILE B O 1
ATOM 2626 N N . CYS B 1 40 ? 5.879 -18.312 4.895 1 97.75 40 CYS B N 1
ATOM 2627 C CA . CYS B 1 40 ? 5.93 -19.344 5.926 1 97.75 40 CYS B CA 1
ATOM 2628 C C . CYS B 1 40 ? 6.422 -18.766 7.246 1 97.75 40 CYS B C 1
ATOM 2630 O O . CYS B 1 40 ? 7.52 -18.219 7.316 1 97.75 40 CYS B O 1
ATOM 2632 N N . ARG B 1 41 ? 5.629 -18.922 8.234 1 97.25 41 ARG B N 1
ATOM 2633 C CA . ARG B 1 41 ? 5.98 -18.344 9.523 1 97.25 41 ARG B CA 1
ATOM 2634 C C . ARG B 1 41 ? 6.641 -19.375 10.422 1 97.25 41 ARG B C 1
ATOM 2636 O O . ARG B 1 41 ? 7.59 -19.062 11.148 1 97.25 41 ARG B O 1
ATOM 2643 N N . GLN B 1 42 ? 6.086 -20.531 10.398 1 96.81 42 GLN B N 1
ATOM 2644 C CA . GLN B 1 42 ? 6.594 -21.641 11.203 1 96.81 42 GLN B CA 1
ATOM 2645 C C . GLN B 1 42 ? 6.473 -22.969 10.445 1 96.81 42 GLN B C 1
ATOM 2647 O O . GLN B 1 42 ? 5.617 -23.109 9.578 1 96.81 42 GLN B O 1
ATOM 2652 N N . GLY B 1 43 ? 7.406 -23.906 10.805 1 96.62 43 GLY B N 1
ATOM 2653 C CA . GLY B 1 43 ? 7.316 -25.25 10.266 1 96.62 43 GLY B CA 1
ATOM 2654 C C . GLY B 1 43 ? 7.859 -25.375 8.852 1 96.62 43 GLY B C 1
ATOM 2655 O O . GLY B 1 43 ? 8.617 -24.516 8.398 1 96.62 43 GLY B O 1
ATOM 2656 N N . THR B 1 44 ? 7.555 -26.547 8.312 1 96.44 44 THR B N 1
ATOM 2657 C CA . THR B 1 44 ? 8.031 -26.844 6.969 1 96.44 44 THR B CA 1
ATOM 2658 C C . THR B 1 44 ? 6.934 -27.5 6.137 1 96.44 44 THR B C 1
ATOM 2660 O O . THR B 1 44 ? 5.973 -28.047 6.688 1 96.44 44 THR B O 1
ATOM 2663 N N . ALA B 1 45 ? 7.078 -27.328 4.832 1 95.94 45 ALA B N 1
ATOM 2664 C CA . ALA B 1 45 ? 6.129 -27.984 3.93 1 95.94 45 ALA B CA 1
ATOM 2665 C C . ALA B 1 45 ? 6.793 -28.359 2.609 1 95.94 45 ALA B C 1
ATOM 2667 O O . ALA B 1 45 ? 7.727 -27.688 2.16 1 95.94 45 ALA B O 1
ATOM 2668 N N . SER B 1 46 ? 6.344 -29.5 2.086 1 96.06 46 SER B N 1
ATOM 2669 C CA . SER B 1 46 ? 6.602 -29.859 0.697 1 96.06 46 SER B CA 1
ATOM 2670 C C . SER B 1 46 ? 5.395 -29.547 -0.186 1 96.06 46 SER B C 1
ATOM 2672 O O . SER B 1 46 ? 4.297 -30.062 0.058 1 96.06 46 SER B O 1
ATOM 2674 N N . VAL B 1 47 ? 5.656 -28.688 -1.173 1 95.06 47 VAL B N 1
ATOM 2675 C CA . VAL B 1 47 ? 4.531 -28.281 -2.006 1 95.06 47 VAL B CA 1
ATOM 2676 C C . VAL B 1 47 ? 4.863 -28.516 -3.477 1 95.06 47 VAL B C 1
ATOM 2678 O O . VAL B 1 47 ? 6.035 -28.562 -3.854 1 95.06 47 VAL B O 1
ATOM 2681 N N . ASN B 1 48 ? 3.75 -28.703 -4.168 1 92.06 48 ASN B N 1
ATOM 2682 C CA . ASN B 1 48 ? 3.85 -28.766 -5.621 1 92.06 48 ASN B CA 1
ATOM 2683 C C . ASN B 1 48 ? 3.209 -27.531 -6.273 1 92.06 48 ASN B C 1
ATOM 2685 O O . ASN B 1 48 ? 2.055 -27.203 -5.988 1 92.06 48 ASN B O 1
ATOM 2689 N N . ILE B 1 49 ? 3.986 -26.812 -7.016 1 92.81 49 ILE B N 1
ATOM 2690 C CA . ILE B 1 49 ? 3.504 -25.656 -7.766 1 92.81 49 ILE B CA 1
ATOM 2691 C C . ILE B 1 49 ? 3.637 -25.922 -9.266 1 92.81 49 ILE B C 1
ATOM 2693 O O . ILE B 1 49 ? 4.75 -25.969 -9.797 1 92.81 49 ILE B O 1
ATOM 2697 N N . ASP B 1 50 ? 2.412 -26.047 -9.859 1 85.56 50 ASP B N 1
ATOM 2698 C CA . ASP B 1 50 ? 2.34 -26.516 -11.242 1 85.56 50 ASP B CA 1
ATOM 2699 C C . ASP B 1 50 ? 3.041 -27.859 -11.406 1 85.56 50 ASP B C 1
ATOM 2701 O O . ASP B 1 50 ? 2.6 -28.875 -10.852 1 85.56 50 ASP B O 1
ATOM 2705 N N . LEU B 1 51 ? 4.168 -27.969 -11.969 1 82 51 LEU B N 1
ATOM 2706 C CA . LEU B 1 51 ? 4.785 -29.25 -12.258 1 82 51 LEU B CA 1
ATOM 2707 C C . LEU B 1 51 ? 6.078 -29.422 -11.469 1 82 51 LEU B C 1
ATOM 2709 O O . LEU B 1 51 ? 6.828 -30.375 -11.703 1 82 51 LEU B O 1
ATOM 2713 N N . LYS B 1 52 ? 6.328 -28.547 -10.5 1 89.12 52 LYS B N 1
ATOM 2714 C CA . LYS B 1 52 ? 7.602 -28.594 -9.781 1 89.12 52 LYS B CA 1
ATOM 2715 C C . LYS B 1 52 ? 7.383 -28.672 -8.273 1 89.12 52 LYS B C 1
ATOM 2717 O O . LYS B 1 52 ? 6.496 -28 -7.738 1 89.12 52 LYS B O 1
ATOM 2722 N N . ASP B 1 53 ? 8.227 -29.469 -7.625 1 92.56 53 ASP B N 1
ATOM 2723 C CA . ASP B 1 53 ? 8.164 -29.609 -6.172 1 92.56 53 ASP B CA 1
ATOM 2724 C C . ASP B 1 53 ? 9.094 -28.609 -5.488 1 92.56 53 ASP B C 1
ATOM 2726 O O . ASP B 1 53 ? 10.195 -28.344 -5.969 1 92.56 53 ASP B O 1
ATOM 2730 N N . TYR B 1 54 ? 8.68 -28.047 -4.398 1 95.31 54 TYR B N 1
ATOM 2731 C CA . TYR B 1 54 ? 9.461 -27.109 -3.598 1 95.31 54 TYR B CA 1
ATOM 2732 C C . TYR B 1 54 ? 9.391 -27.469 -2.119 1 95.31 54 TYR B C 1
ATOM 2734 O O . TYR B 1 54 ? 8.367 -27.969 -1.64 1 95.31 54 TYR B O 1
ATOM 2742 N N . GLU B 1 55 ? 10.477 -27.297 -1.449 1 96.44 55 GLU B N 1
ATOM 2743 C CA . GLU B 1 55 ? 10.5 -27.359 0.009 1 96.44 55 GLU B CA 1
ATOM 2744 C C . GLU B 1 55 ? 10.445 -25.969 0.62 1 96.44 55 GLU B C 1
ATOM 2746 O O . GLU B 1 55 ? 11.242 -25.094 0.264 1 96.44 55 GLU B O 1
ATOM 2751 N N . ILE B 1 56 ? 9.547 -25.781 1.486 1 95.88 56 ILE B N 1
ATOM 2752 C CA . ILE B 1 56 ? 9.297 -24.469 2.092 1 95.88 56 ILE B CA 1
ATOM 2753 C C . ILE B 1 56 ? 9.633 -24.516 3.58 1 95.88 56 ILE B C 1
ATOM 2755 O O . ILE B 1 56 ? 9.328 -25.516 4.258 1 95.88 56 ILE B O 1
ATOM 2759 N N . GLY B 1 57 ? 10.281 -23.469 4.102 1 96.88 57 GLY B N 1
ATOM 2760 C CA . GLY B 1 57 ? 10.547 -23.281 5.516 1 96.88 57 GLY B CA 1
ATOM 2761 C C . GLY B 1 57 ? 10.273 -21.859 5.992 1 96.88 57 GLY B C 1
ATOM 2762 O O . GLY B 1 57 ? 9.75 -21.047 5.238 1 96.88 57 GLY B O 1
ATOM 2763 N N . PRO B 1 58 ? 10.656 -21.594 7.27 1 96.5 58 PRO B N 1
ATOM 2764 C CA . PRO B 1 58 ? 10.375 -20.266 7.824 1 96.5 58 PRO B CA 1
ATOM 2765 C C . PRO B 1 58 ? 10.953 -19.125 6.98 1 96.5 58 PRO B C 1
ATOM 2767 O O . PRO B 1 58 ? 12.102 -19.219 6.535 1 96.5 58 PRO B O 1
ATOM 2770 N N . GLU B 1 59 ? 10.102 -18.141 6.664 1 95.12 59 GLU B N 1
ATOM 2771 C CA . GLU B 1 59 ? 10.43 -16.891 5.984 1 95.12 59 GLU B CA 1
ATOM 2772 C C . GLU B 1 59 ? 10.422 -17.062 4.469 1 95.12 59 GLU B C 1
ATOM 2774 O O . GLU B 1 59 ? 10.625 -16.109 3.723 1 95.12 59 GLU B O 1
ATOM 2779 N N . THR B 1 60 ? 10.195 -18.312 4.02 1 96.38 60 THR B N 1
ATOM 2780 C CA . THR B 1 60 ? 10.039 -18.469 2.58 1 96.38 60 THR B CA 1
ATOM 2781 C C . THR B 1 60 ? 8.836 -17.688 2.072 1 96.38 60 THR B C 1
ATOM 2783 O O . THR B 1 60 ? 7.734 -17.797 2.617 1 96.38 60 THR B O 1
ATOM 2786 N N . GLU B 1 61 ? 9.109 -16.828 1.124 1 96.19 61 GLU B N 1
ATOM 2787 C CA . GLU B 1 61 ? 8.039 -16.109 0.42 1 96.19 61 GLU B CA 1
ATOM 2788 C C . GLU B 1 61 ? 7.625 -16.859 -0.844 1 96.19 61 GLU B C 1
ATOM 2790 O O . GLU B 1 61 ? 8.469 -17.234 -1.659 1 96.19 61 GLU B O 1
ATOM 2795 N N . VAL B 1 62 ? 6.363 -17.094 -1.011 1 96.5 62 VAL B N 1
ATOM 2796 C CA . VAL B 1 62 ? 5.844 -17.828 -2.164 1 96.5 62 VAL B CA 1
ATOM 2797 C C . VAL B 1 62 ? 4.848 -16.953 -2.92 1 96.5 62 VAL B C 1
ATOM 2799 O O . VAL B 1 62 ? 3.938 -16.375 -2.316 1 96.5 62 VAL B O 1
ATOM 2802 N N . VAL B 1 63 ? 5.039 -16.797 -4.16 1 96.12 63 VAL B N 1
ATOM 2803 C CA . VAL B 1 63 ? 4.125 -16.062 -5.02 1 96.12 63 VAL B CA 1
ATOM 2804 C C . VAL B 1 63 ? 3.459 -17 -6.012 1 96.12 63 VAL B C 1
ATOM 2806 O O . VAL B 1 63 ? 4.137 -17.656 -6.812 1 96.12 63 VAL B O 1
ATOM 2809 N N . LEU B 1 64 ? 2.182 -17.094 -5.941 1 94.75 64 LEU B N 1
ATOM 2810 C CA . LEU B 1 64 ? 1.385 -17.906 -6.859 1 94.75 64 LEU B CA 1
ATOM 2811 C C . LEU B 1 64 ? 0.59 -17.016 -7.812 1 94.75 64 LEU B C 1
ATOM 2813 O O . LEU B 1 64 ? -0.323 -16.312 -7.387 1 94.75 64 LEU B O 1
ATOM 2817 N N . LEU B 1 65 ? 0.9 -17.094 -9.055 1 91.44 65 LEU B N 1
ATOM 2818 C CA . LEU B 1 65 ? 0.234 -16.281 -10.07 1 91.44 65 LEU B CA 1
ATOM 2819 C C . LEU B 1 65 ? -1.117 -16.875 -10.445 1 91.44 65 LEU B C 1
ATOM 2821 O O . LEU B 1 65 ? -1.403 -18.031 -10.117 1 91.44 65 LEU B O 1
ATOM 2825 N N . PRO B 1 66 ? -1.997 -16.047 -11.086 1 86.69 66 PRO B N 1
ATOM 2826 C CA . PRO B 1 66 ? -3.27 -16.594 -11.555 1 86.69 66 PRO B CA 1
ATOM 2827 C C . PRO B 1 66 ? -3.088 -17.844 -12.43 1 86.69 66 PRO B C 1
ATOM 2829 O O . PRO B 1 66 ? -2.141 -17.906 -13.211 1 86.69 66 PRO B O 1
ATOM 2832 N N . LYS B 1 67 ? -4.012 -18.828 -12.227 1 81.5 67 LYS B N 1
ATOM 2833 C CA . LYS B 1 67 ? -4.078 -20.078 -12.984 1 81.5 67 LYS B CA 1
ATOM 2834 C C . LYS B 1 67 ? -3.021 -21.078 -12.516 1 81.5 67 LYS B C 1
ATOM 2836 O O . LYS B 1 67 ? -2.842 -22.125 -13.117 1 81.5 67 LYS B O 1
ATOM 2841 N N . THR B 1 68 ? -2.256 -20.766 -11.469 1 87.75 68 THR B N 1
ATOM 2842 C CA . THR B 1 68 ? -1.303 -21.703 -10.883 1 87.75 68 THR B CA 1
ATOM 2843 C C . THR B 1 68 ? -2.027 -22.891 -10.266 1 87.75 68 THR B C 1
ATOM 2845 O O . THR B 1 68 ? -3.066 -22.734 -9.617 1 87.75 68 THR B O 1
ATOM 2848 N N . ILE B 1 69 ? -1.51 -24.031 -10.492 1 85.75 69 ILE B N 1
ATOM 2849 C CA . ILE B 1 69 ? -1.985 -25.219 -9.805 1 85.75 69 ILE B CA 1
ATOM 2850 C C . ILE B 1 69 ? -1.085 -25.531 -8.609 1 85.75 69 ILE B C 1
ATOM 2852 O O . ILE B 1 69 ? 0.139 -25.578 -8.742 1 85.75 69 ILE B O 1
ATOM 2856 N N . PHE B 1 70 ? -1.689 -25.672 -7.473 1 90.06 70 PHE B N 1
ATOM 2857 C CA . PHE B 1 70 ? -0.974 -25.766 -6.207 1 90.06 70 PHE B CA 1
ATOM 2858 C C . PHE B 1 70 ? -1.418 -27 -5.43 1 90.06 70 PHE B C 1
ATOM 2860 O O . PHE B 1 70 ? -2.6 -27.344 -5.43 1 90.06 70 PHE B O 1
ATOM 2867 N N . ARG B 1 71 ? -0.469 -27.688 -4.789 1 88.44 71 ARG B N 1
ATOM 2868 C CA . ARG B 1 71 ? -0.771 -28.812 -3.912 1 88.44 71 ARG B CA 1
ATOM 2869 C C . ARG B 1 71 ? 0.201 -28.875 -2.738 1 88.44 71 ARG B C 1
ATOM 2871 O O . ARG B 1 71 ? 1.403 -28.656 -2.91 1 88.44 71 ARG B O 1
ATOM 2878 N N . ILE B 1 72 ? -0.315 -29.156 -1.601 1 91.38 72 ILE B N 1
ATOM 2879 C CA . ILE B 1 72 ? 0.519 -29.453 -0.439 1 91.38 72 ILE B CA 1
ATOM 2880 C C . ILE B 1 72 ? 0.736 -30.953 -0.324 1 91.38 72 ILE B C 1
ATOM 2882 O O . ILE B 1 72 ? -0.22 -31.719 -0.153 1 91.38 72 ILE B O 1
ATOM 2886 N N . ASN B 1 73 ? 1.914 -31.281 -0.404 1 91.94 73 ASN B N 1
ATOM 2887 C CA . ASN B 1 73 ? 2.256 -32.688 -0.298 1 91.94 73 ASN B CA 1
ATOM 2888 C C . ASN B 1 73 ? 2.385 -33.125 1.158 1 91.94 73 ASN B C 1
ATOM 2890 O O . ASN B 1 73 ? 1.87 -34.188 1.543 1 91.94 73 ASN B O 1
ATOM 2894 N N . ARG B 1 74 ? 3.127 -32.406 1.891 1 93.81 74 ARG B N 1
ATOM 2895 C CA . ARG B 1 74 ? 3.379 -32.688 3.301 1 93.81 74 ARG B CA 1
ATOM 2896 C C . ARG B 1 74 ? 3.594 -31.391 4.082 1 93.81 74 ARG B C 1
ATOM 2898 O O . ARG B 1 74 ? 4.098 -30.406 3.539 1 93.81 74 ARG B O 1
ATOM 2905 N N . ILE B 1 75 ? 3.182 -31.469 5.297 1 93.69 75 ILE B N 1
ATOM 2906 C CA . ILE B 1 75 ? 3.426 -30.328 6.168 1 93.69 75 ILE B CA 1
ATOM 2907 C C . ILE B 1 75 ? 3.82 -30.812 7.562 1 93.69 75 ILE B C 1
ATOM 2909 O O . ILE B 1 75 ? 3.416 -31.906 7.984 1 93.69 75 ILE B O 1
ATOM 2913 N N . SER B 1 76 ? 4.641 -30.078 8.227 1 94.81 76 SER B N 1
ATOM 2914 C CA . SER B 1 76 ? 4.902 -30.328 9.641 1 94.81 76 SER B CA 1
ATOM 2915 C C . SER B 1 76 ? 3.729 -29.875 10.508 1 94.81 76 SER B C 1
ATOM 2917 O O . SER B 1 76 ? 2.912 -29.047 10.078 1 94.81 76 SER B O 1
ATOM 2919 N N . ASP B 1 77 ? 3.635 -30.328 11.711 1 92.62 77 ASP B N 1
ATOM 2920 C CA . ASP B 1 77 ? 2.508 -30.078 12.609 1 92.62 77 ASP B CA 1
ATOM 2921 C C . ASP B 1 77 ? 2.412 -28.594 12.961 1 92.62 77 ASP B C 1
ATOM 2923 O O . ASP B 1 77 ? 1.319 -28.078 13.195 1 92.62 77 ASP B O 1
ATOM 2927 N N . ASP B 1 78 ? 3.52 -27.953 12.977 1 94.81 78 ASP B N 1
ATOM 2928 C CA . ASP B 1 78 ? 3.547 -26.562 13.43 1 94.81 78 ASP B CA 1
ATOM 2929 C C . ASP B 1 78 ? 3.549 -25.609 12.242 1 94.81 78 ASP B C 1
ATOM 2931 O O . ASP B 1 78 ? 3.82 -24.406 12.406 1 94.81 78 ASP B O 1
ATOM 2935 N N . PHE B 1 79 ? 3.242 -26.078 11.039 1 95 79 PHE B N 1
ATOM 2936 C CA . PHE B 1 79 ? 3.289 -25.266 9.828 1 95 79 PHE B CA 1
ATOM 2937 C C . PHE B 1 79 ? 2.24 -24.172 9.875 1 95 79 PHE B C 1
ATOM 2939 O O . PHE B 1 79 ? 1.052 -24.438 10.062 1 95 79 PHE B O 1
ATOM 2946 N N . THR B 1 80 ? 2.719 -22.922 9.82 1 95.88 80 THR B N 1
ATOM 2947 C CA . THR B 1 80 ? 1.836 -21.766 9.766 1 95.88 80 THR B CA 1
ATOM 2948 C C . THR B 1 80 ? 2.291 -20.781 8.68 1 95.88 80 THR B C 1
ATOM 2950 O O . THR B 1 80 ? 3.49 -20.562 8.5 1 95.88 80 THR B O 1
ATOM 2953 N N . ILE B 1 81 ? 1.284 -20.188 8.016 1 96.31 81 ILE B N 1
ATOM 2954 C CA . ILE B 1 81 ? 1.623 -19.234 6.973 1 96.31 81 ILE B CA 1
ATOM 2955 C C . ILE B 1 81 ? 0.807 -17.953 7.16 1 96.31 81 ILE B C 1
ATOM 2957 O O . ILE B 1 81 ? -0.292 -17.984 7.719 1 96.31 81 ILE B O 1
ATOM 2961 N N . SER B 1 82 ? 1.366 -16.797 6.84 1 97.25 82 SER B N 1
ATOM 2962 C CA . SER B 1 82 ? 0.6 -15.594 6.539 1 97.25 82 SER B CA 1
ATOM 2963 C C . SER B 1 82 ? 0.228 -15.523 5.059 1 97.25 82 SER B C 1
ATOM 2965 O O . SER B 1 82 ? 1.099 -15.602 4.191 1 97.25 82 SER B O 1
ATOM 2967 N N . LEU B 1 83 ? -1.044 -15.383 4.781 1 96.62 83 LEU B N 1
ATOM 2968 C CA . LEU B 1 83 ? -1.533 -15.531 3.412 1 96.62 83 LEU B CA 1
ATOM 2969 C C . LEU B 1 83 ? -2.258 -14.266 2.957 1 96.62 83 LEU B C 1
ATOM 2971 O O . LEU B 1 83 ? -3.035 -13.688 3.717 1 96.62 83 LEU B O 1
ATOM 2975 N N . PHE B 1 84 ? -1.97 -13.805 1.775 1 97.25 84 PHE B N 1
ATOM 2976 C CA . PHE B 1 84 ? -2.721 -12.797 1.033 1 97.25 84 PHE B CA 1
ATOM 2977 C C . PHE B 1 84 ? -3.176 -13.352 -0.313 1 97.25 84 PHE B C 1
ATOM 2979 O O . PHE B 1 84 ? -2.383 -13.445 -1.252 1 97.25 84 PHE B O 1
ATOM 2986 N N . GLY B 1 85 ? -4.441 -13.789 -0.433 1 96.44 85 GLY B N 1
ATOM 2987 C CA . GLY B 1 85 ? -5.066 -14.195 -1.682 1 96.44 85 GLY B CA 1
ATOM 2988 C C . GLY B 1 85 ? -5.832 -13.07 -2.355 1 96.44 85 GLY B C 1
ATOM 2989 O O . GLY B 1 85 ? -6.516 -12.289 -1.687 1 96.44 85 GLY B O 1
ATOM 2990 N N . PHE B 1 86 ? -5.719 -12.953 -3.656 1 95.38 86 PHE B N 1
ATOM 2991 C CA . PHE B 1 86 ? -6.336 -11.836 -4.359 1 95.38 86 PHE B CA 1
ATOM 2992 C C . PHE B 1 86 ? -7.035 -12.312 -5.625 1 95.38 86 PHE B C 1
ATOM 2994 O O . PHE B 1 86 ? -6.559 -13.234 -6.297 1 95.38 86 PHE B O 1
ATOM 3001 N N . PRO B 1 87 ? -8.141 -11.656 -5.977 1 91.75 87 PRO B N 1
ATOM 3002 C CA . PRO B 1 87 ? -8.844 -12.016 -7.215 1 91.75 87 PRO B CA 1
ATOM 3003 C C . PRO B 1 87 ? -8.094 -11.562 -8.469 1 91.75 87 PRO B C 1
ATOM 3005 O O . PRO B 1 87 ? -7.188 -10.734 -8.383 1 91.75 87 PRO B O 1
ATOM 3008 N N . LEU B 1 88 ? -8.5 -12.094 -9.602 1 89.12 88 LEU B N 1
ATOM 3009 C CA . LEU B 1 88 ? -7.832 -11.875 -10.875 1 89.12 88 LEU B CA 1
ATOM 3010 C C . LEU B 1 88 ? -7.895 -10.398 -11.273 1 89.12 88 LEU B C 1
ATOM 3012 O O . LEU B 1 88 ? -6.91 -9.844 -11.773 1 89.12 88 LEU B O 1
ATOM 3016 N N . ASN B 1 89 ? -8.984 -9.844 -11.086 1 87.12 89 ASN B N 1
ATOM 3017 C CA . ASN B 1 89 ? -9.133 -8.438 -11.461 1 87.12 89 ASN B CA 1
ATOM 3018 C C . ASN B 1 89 ? -8.195 -7.539 -10.664 1 87.12 89 ASN B C 1
ATOM 3020 O O . ASN B 1 89 ? -7.629 -6.59 -11.203 1 87.12 89 ASN B O 1
ATOM 3024 N N . MET B 1 90 ? -8.031 -7.816 -9.414 1 92.88 90 MET B N 1
ATOM 3025 C CA . MET B 1 90 ? -7.094 -7.059 -8.594 1 92.88 90 MET B CA 1
ATOM 3026 C C . MET B 1 90 ? -5.664 -7.223 -9.102 1 92.88 90 MET B C 1
ATOM 3028 O O . MET B 1 90 ? -4.902 -6.254 -9.141 1 92.88 90 MET B O 1
ATOM 3032 N N . PHE B 1 91 ? -5.328 -8.383 -9.438 1 92.75 91 PHE B N 1
ATOM 3033 C CA . PHE B 1 91 ? -3.998 -8.664 -9.969 1 92.75 91 PHE B CA 1
ATOM 3034 C C . PHE B 1 91 ? -3.736 -7.844 -11.227 1 92.75 91 PHE B C 1
ATOM 3036 O O . PHE B 1 91 ? -2.68 -7.223 -11.359 1 92.75 91 PHE B O 1
ATOM 3043 N N . HIS B 1 92 ? -4.703 -7.824 -12.141 1 85.38 92 HIS B N 1
ATOM 3044 C CA . HIS B 1 92 ? -4.555 -7.09 -13.391 1 85.38 92 HIS B CA 1
ATOM 3045 C C . HIS B 1 92 ? -4.34 -5.602 -13.133 1 85.38 92 HIS B C 1
ATOM 3047 O O . HIS B 1 92 ? -3.488 -4.977 -13.766 1 85.38 92 HIS B O 1
ATOM 3053 N N . GLU B 1 93 ? -5.035 -5.098 -12.227 1 84.81 93 GLU B N 1
ATOM 3054 C CA . GLU B 1 93 ? -4.945 -3.674 -11.914 1 84.81 93 GLU B CA 1
ATOM 3055 C C . GLU B 1 93 ? -3.627 -3.344 -11.219 1 84.81 93 GLU B C 1
ATOM 3057 O O . GLU B 1 93 ? -2.996 -2.328 -11.523 1 84.81 93 GLU B O 1
ATOM 3062 N N . ALA B 1 94 ? -3.232 -4.227 -10.32 1 90.12 94 ALA B N 1
ATOM 3063 C CA . ALA B 1 94 ? -2.027 -3.982 -9.539 1 90.12 94 ALA B CA 1
ATOM 3064 C C . ALA B 1 94 ? -0.772 -4.148 -10.391 1 90.12 94 ALA B C 1
ATOM 3066 O O . ALA B 1 94 ? 0.244 -3.492 -10.141 1 90.12 94 ALA B O 1
ATOM 3067 N N . SER B 1 95 ? -0.836 -4.957 -11.438 1 88.25 95 SER B N 1
ATOM 3068 C CA . SER B 1 95 ? 0.353 -5.324 -12.195 1 88.25 95 SER B CA 1
ATOM 3069 C C . SER B 1 95 ? 0.391 -4.609 -13.547 1 88.25 95 SER B C 1
ATOM 3071 O O . SER B 1 95 ? 1.266 -4.879 -14.367 1 88.25 95 SER B O 1
ATOM 3073 N N . PHE B 1 96 ? -0.551 -3.777 -13.859 1 66.62 96 PHE B N 1
ATOM 3074 C CA . PHE B 1 96 ? -0.804 -3.205 -15.18 1 66.62 96 PHE B CA 1
ATOM 3075 C C . PHE B 1 96 ? 0.467 -2.592 -15.75 1 66.62 96 PHE B C 1
ATOM 3077 O O . PHE B 1 96 ? 0.716 -2.688 -16.953 1 66.62 96 PHE B O 1
ATOM 3084 N N . ARG B 1 97 ? 1.521 -2.156 -15 1 70.69 97 ARG B N 1
ATOM 3085 C CA . ARG B 1 97 ? 2.697 -1.479 -15.539 1 70.69 97 ARG B CA 1
ATOM 3086 C C . ARG B 1 97 ? 3.941 -2.35 -15.398 1 70.69 97 ARG B C 1
ATOM 3088 O O . ARG B 1 97 ? 5.055 -1.906 -15.695 1 70.69 97 ARG B O 1
ATOM 3095 N N . MET B 1 98 ? 3.703 -3.613 -15.148 1 78.62 98 MET B N 1
ATOM 3096 C CA . MET B 1 98 ? 4.863 -4.465 -14.906 1 78.62 98 MET B CA 1
ATOM 3097 C C . MET B 1 98 ? 5.203 -5.285 -16.156 1 78.62 98 MET B C 1
ATOM 3099 O O . MET B 1 98 ? 4.309 -5.672 -16.906 1 78.62 98 MET B O 1
ATOM 3103 N N . GLU B 1 99 ? 6.375 -5.633 -16.266 1 70.25 99 GLU B N 1
ATOM 3104 C CA . GLU B 1 99 ? 6.898 -6.293 -17.469 1 70.25 99 GLU B CA 1
ATOM 3105 C C . GLU B 1 99 ? 6.547 -7.777 -17.469 1 70.25 99 GLU B C 1
ATOM 3107 O O . GLU B 1 99 ? 6.641 -8.445 -16.438 1 70.25 99 GLU B O 1
ATOM 3112 N N . PRO B 1 100 ? 6.246 -8.258 -18.672 1 70.69 100 PRO B N 1
ATOM 3113 C CA . PRO B 1 100 ? 5.922 -9.68 -18.781 1 70.69 100 PRO B CA 1
ATOM 3114 C C . PRO B 1 100 ? 7.062 -10.586 -18.328 1 70.69 100 PRO B C 1
ATOM 3116 O O . PRO B 1 100 ? 6.82 -11.656 -17.75 1 70.69 100 PRO B O 1
ATOM 3119 N N . GLY B 1 101 ? 8.289 -10.164 -18.594 1 74.44 101 GLY B N 1
ATOM 3120 C CA . GLY B 1 101 ? 9.438 -10.953 -18.172 1 74.44 101 GLY B CA 1
ATOM 3121 C C . GLY B 1 101 ? 9.477 -11.195 -16.672 1 74.44 101 GLY B C 1
ATOM 3122 O O . GLY B 1 101 ? 9.898 -12.266 -16.234 1 74.44 101 GLY B O 1
ATOM 3123 N N . PHE B 1 102 ? 9.039 -10.289 -15.977 1 82.69 102 PHE B N 1
ATOM 3124 C CA . PHE B 1 102 ? 8.969 -10.406 -14.523 1 82.69 102 PHE B CA 1
ATOM 3125 C C . PHE B 1 102 ? 8.047 -11.539 -14.117 1 82.69 102 PHE B C 1
ATOM 3127 O O . PHE B 1 102 ? 8.391 -12.352 -13.258 1 82.69 102 PHE B O 1
ATOM 3134 N N . PHE B 1 103 ? 6.914 -11.633 -14.742 1 81.5 103 PHE B N 1
ATOM 3135 C CA . PHE B 1 103 ? 5.941 -12.656 -14.367 1 81.5 103 PHE B CA 1
ATOM 3136 C C . PHE B 1 103 ? 6.402 -14.031 -14.82 1 81.5 103 PHE B C 1
ATOM 3138 O O . PHE B 1 103 ? 6.133 -15.039 -14.156 1 81.5 103 PHE B O 1
ATOM 3145 N N . GLY B 1 104 ? 7.066 -14.023 -15.93 1 78.88 104 GLY B N 1
ATOM 3146 C CA . GLY B 1 104 ? 7.711 -15.266 -16.328 1 78.88 104 GLY B CA 1
ATOM 3147 C C . GLY B 1 104 ? 8.727 -15.758 -15.312 1 78.88 104 GLY B C 1
ATOM 3148 O O . GLY B 1 104 ? 8.781 -16.953 -15.008 1 78.88 104 GLY B O 1
ATOM 3149 N N . PHE B 1 105 ? 9.531 -14.852 -14.859 1 83.25 105 PHE B N 1
ATOM 3150 C CA . PHE B 1 105 ? 10.531 -15.164 -13.844 1 83.25 105 PHE B CA 1
ATOM 3151 C C . PHE B 1 105 ? 9.867 -15.688 -12.578 1 83.25 105 PHE B C 1
ATOM 3153 O O . PHE B 1 105 ? 10.32 -16.672 -12 1 83.25 105 PHE B O 1
ATOM 3160 N N . LEU B 1 106 ? 8.789 -15.039 -12.133 1 86.75 106 LEU B N 1
ATOM 3161 C CA . LEU B 1 106 ? 8.086 -15.445 -10.93 1 86.75 106 LEU B CA 1
ATOM 3162 C C . LEU B 1 106 ? 7.508 -16.844 -11.086 1 86.75 106 LEU B C 1
ATOM 3164 O O . LEU B 1 106 ? 7.488 -17.625 -10.125 1 86.75 106 LEU B O 1
ATOM 3168 N N . LYS B 1 107 ? 7.008 -17.094 -12.219 1 83.75 107 LYS B N 1
ATOM 3169 C CA . LYS B 1 107 ? 6.457 -18.406 -12.492 1 83.75 107 LYS B CA 1
ATOM 3170 C C . LYS B 1 107 ? 7.523 -19.5 -12.352 1 83.75 107 LYS B C 1
ATOM 3172 O O . LYS B 1 107 ? 7.234 -20.594 -11.883 1 83.75 107 LYS B O 1
ATOM 3177 N N . GLU B 1 108 ? 8.703 -19.172 -12.75 1 83.12 108 GLU B N 1
ATOM 3178 C CA . GLU B 1 108 ? 9.812 -20.109 -12.695 1 83.12 108 GLU B CA 1
ATOM 3179 C C . GLU B 1 108 ? 10.43 -20.172 -11.297 1 83.12 108 GLU B C 1
ATOM 3181 O O . GLU B 1 108 ? 11.047 -21.156 -10.93 1 83.12 108 GLU B O 1
ATOM 3186 N N . HIS B 1 109 ? 10.234 -19.094 -10.586 1 87.38 109 HIS B N 1
ATOM 3187 C CA . HIS B 1 109 ? 10.82 -18.969 -9.258 1 87.38 109 HIS B CA 1
ATOM 3188 C C . HIS B 1 109 ? 9.781 -18.516 -8.234 1 87.38 109 HIS B C 1
ATOM 3190 O O . HIS B 1 109 ? 9.938 -17.469 -7.621 1 87.38 109 HIS B O 1
ATOM 3196 N N . PRO B 1 110 ? 8.844 -19.328 -7.973 1 92.94 110 PRO B N 1
ATOM 3197 C CA . PRO B 1 110 ? 7.738 -18.891 -7.113 1 92.94 110 PRO B CA 1
ATOM 3198 C C . PRO B 1 110 ? 8.133 -18.828 -5.641 1 92.94 110 PRO B C 1
ATOM 3200 O O . PRO B 1 110 ? 7.414 -18.234 -4.832 1 92.94 110 PRO B O 1
ATOM 3203 N N . CYS B 1 111 ? 9.266 -19.469 -5.266 1 93.75 111 CYS B N 1
ATOM 3204 C CA . CYS B 1 111 ? 9.688 -19.516 -3.871 1 93.75 111 CYS B CA 1
ATOM 3205 C C . CYS B 1 111 ? 11.016 -18.797 -3.676 1 93.75 111 CYS B C 1
ATOM 3207 O O . CYS B 1 111 ? 11.953 -19 -4.449 1 93.75 111 CYS B O 1
ATOM 3209 N N . TYR B 1 112 ? 10.984 -17.969 -2.682 1 90.62 112 TYR B N 1
ATOM 3210 C CA . TYR B 1 112 ? 12.188 -17.203 -2.416 1 90.62 112 TYR B CA 1
ATOM 3211 C C . TYR B 1 112 ? 12.352 -16.938 -0.923 1 90.62 112 TYR B C 1
ATOM 3213 O O . TYR B 1 112 ? 11.375 -16.672 -0.222 1 90.62 112 TYR B O 1
ATOM 3221 N N . VAL B 1 113 ? 13.586 -17.109 -0.442 1 92.06 113 VAL B N 1
ATOM 3222 C CA . VAL B 1 113 ? 13.898 -16.734 0.933 1 92.06 113 VAL B CA 1
ATOM 3223 C C . VAL B 1 113 ? 14.719 -15.445 0.944 1 92.06 113 VAL B C 1
ATOM 3225 O O . VAL B 1 113 ? 15.906 -15.453 0.606 1 92.06 113 VAL B O 1
ATOM 3228 N N . PRO B 1 114 ? 14.117 -14.391 1.326 1 89.81 114 PRO B N 1
ATOM 3229 C CA . PRO B 1 114 ? 14.875 -13.133 1.371 1 89.81 114 PRO B CA 1
ATOM 3230 C C . PRO B 1 114 ? 15.875 -13.086 2.523 1 89.81 114 PRO B C 1
ATOM 3232 O O . PRO B 1 114 ? 15.695 -13.781 3.529 1 89.81 114 PRO B O 1
ATOM 3235 N N . PRO B 1 115 ? 16.953 -12.258 2.318 1 88.06 115 PRO B N 1
ATOM 3236 C CA . PRO B 1 115 ? 17.812 -11.992 3.475 1 88.06 115 PRO B CA 1
ATOM 3237 C C . PRO B 1 115 ? 17.047 -11.43 4.664 1 88.06 115 PRO B C 1
ATOM 3239 O O . PRO B 1 115 ? 16.062 -10.703 4.48 1 88.06 115 PRO B O 1
ATOM 3242 N N . LYS B 1 116 ? 17.562 -11.711 5.855 1 89.38 116 LYS B N 1
ATOM 3243 C CA . LYS B 1 116 ? 16.875 -11.336 7.086 1 89.38 116 LYS B CA 1
ATOM 3244 C C . LYS B 1 116 ? 16.609 -9.836 7.137 1 89.38 116 LYS B C 1
ATOM 3246 O O . LYS B 1 116 ? 15.57 -9.398 7.633 1 89.38 116 LYS B O 1
ATOM 3251 N N . GLU B 1 117 ? 17.5 -9.055 6.605 1 88 117 GLU B N 1
ATOM 3252 C CA . GLU B 1 117 ? 17.391 -7.605 6.672 1 88 117 GLU B CA 1
ATOM 3253 C C . GLU B 1 117 ? 16.328 -7.086 5.707 1 88 117 GLU B C 1
ATOM 3255 O O . GLU B 1 117 ? 15.906 -5.93 5.801 1 88 117 GLU B O 1
ATOM 3260 N N . ASN B 1 118 ? 15.797 -7.957 4.844 1 89.19 118 ASN B N 1
ATOM 3261 C CA . ASN B 1 118 ? 14.883 -7.5 3.801 1 89.19 118 ASN B CA 1
ATOM 3262 C C . ASN B 1 118 ? 13.492 -8.109 3.977 1 89.19 118 ASN B C 1
ATOM 3264 O O . ASN B 1 118 ? 12.703 -8.133 3.033 1 89.19 118 ASN B O 1
ATOM 3268 N N . THR B 1 119 ? 13.211 -8.492 5.203 1 92.62 119 THR B N 1
ATOM 3269 C CA . THR B 1 119 ? 11.922 -9.141 5.418 1 92.62 119 THR B CA 1
ATOM 3270 C C . THR B 1 119 ? 10.883 -8.141 5.922 1 92.62 119 THR B C 1
ATOM 3272 O O . THR B 1 119 ? 9.688 -8.422 5.906 1 92.62 119 THR B O 1
ATOM 3275 N N . GLY B 1 120 ? 11.297 -6.984 6.312 1 93.88 120 GLY B N 1
ATOM 3276 C CA . GLY B 1 120 ? 10.438 -6.031 7.004 1 93.88 120 GLY B CA 1
ATOM 3277 C C . GLY B 1 120 ? 9.281 -5.547 6.152 1 93.88 120 GLY B C 1
ATOM 3278 O O . GLY B 1 120 ? 8.156 -5.426 6.637 1 93.88 120 GLY B O 1
ATOM 3279 N N . ALA B 1 121 ? 9.578 -5.242 4.902 1 95.25 121 ALA B N 1
ATOM 3280 C CA . ALA B 1 121 ? 8.547 -4.703 4.016 1 95.25 121 ALA B CA 1
ATOM 3281 C C . ALA B 1 121 ? 7.43 -5.715 3.799 1 95.25 121 ALA B C 1
ATOM 3283 O O . ALA B 1 121 ? 6.25 -5.395 3.98 1 95.25 121 ALA B O 1
ATOM 3284 N N . ALA B 1 122 ? 7.816 -6.902 3.471 1 95.94 122 ALA B N 1
ATOM 3285 C CA . ALA B 1 122 ? 6.832 -7.949 3.23 1 95.94 122 ALA B CA 1
ATOM 3286 C C . ALA B 1 122 ? 6.008 -8.227 4.484 1 95.94 122 ALA B C 1
ATOM 3288 O O . ALA B 1 122 ? 4.789 -8.398 4.41 1 95.94 122 ALA B O 1
ATOM 3289 N N . ASN B 1 123 ? 6.629 -8.227 5.621 1 96.19 123 ASN B N 1
ATOM 3290 C CA . ASN B 1 123 ? 5.93 -8.461 6.879 1 96.19 123 ASN B CA 1
ATOM 3291 C C . ASN B 1 123 ? 4.93 -7.348 7.18 1 96.19 123 ASN B C 1
ATOM 3293 O O . ASN B 1 123 ? 3.824 -7.613 7.656 1 96.19 123 ASN B O 1
ATOM 3297 N N . GLY B 1 124 ? 5.367 -6.152 6.918 1 96.94 124 GLY B N 1
ATOM 3298 C CA . GLY B 1 124 ? 4.457 -5.031 7.09 1 96.94 124 GLY B CA 1
ATOM 3299 C C . GLY B 1 124 ? 3.24 -5.109 6.184 1 96.94 124 GLY B C 1
ATOM 3300 O O . GLY B 1 124 ? 2.115 -4.863 6.625 1 96.94 124 GLY B O 1
ATOM 3301 N N . MET B 1 125 ? 3.453 -5.441 4.984 1 97.44 125 MET B N 1
ATOM 3302 C CA . MET B 1 125 ? 2.365 -5.551 4.016 1 97.44 125 MET B CA 1
ATOM 3303 C C . MET B 1 125 ? 1.398 -6.664 4.402 1 97.44 125 MET B C 1
ATOM 3305 O O . MET B 1 125 ? 0.182 -6.496 4.309 1 97.44 125 MET B O 1
ATOM 3309 N N . MET B 1 126 ? 1.924 -7.777 4.887 1 97.31 126 MET B N 1
ATOM 3310 C CA . MET B 1 126 ? 1.068 -8.867 5.344 1 97.31 126 MET B CA 1
ATOM 3311 C C . MET B 1 126 ? 0.226 -8.438 6.539 1 97.31 126 MET B C 1
ATOM 3313 O O . MET B 1 126 ? -0.965 -8.742 6.609 1 97.31 126 MET B O 1
ATOM 3317 N N . GLN B 1 127 ? 0.841 -7.746 7.41 1 96.38 127 GLN B N 1
ATOM 3318 C CA . GLN B 1 127 ? 0.125 -7.266 8.586 1 96.38 127 GLN B CA 1
ATOM 3319 C C . GLN B 1 127 ? -1.007 -6.32 8.195 1 96.38 127 GLN B C 1
ATOM 3321 O O . GLN B 1 127 ? -2.119 -6.426 8.711 1 96.38 127 GLN B O 1
ATOM 3326 N N . THR B 1 128 ? -0.733 -5.402 7.312 1 97.12 128 THR B N 1
ATOM 3327 C CA . THR B 1 128 ? -1.74 -4.453 6.852 1 97.12 128 THR B CA 1
ATOM 3328 C C . THR B 1 128 ? -2.912 -5.18 6.199 1 97.12 128 THR B C 1
ATOM 3330 O O . THR B 1 128 ? -4.07 -4.914 6.523 1 97.12 128 THR B O 1
ATOM 3333 N N . THR B 1 129 ? -2.596 -6.078 5.301 1 96.5 129 THR B N 1
ATOM 3334 C CA . THR B 1 129 ? -3.631 -6.781 4.551 1 96.5 129 THR B CA 1
ATOM 3335 C C . THR B 1 129 ? -4.504 -7.613 5.488 1 96.5 129 THR B C 1
ATOM 3337 O O . THR B 1 129 ? -5.727 -7.648 5.336 1 96.5 129 THR B O 1
ATOM 3340 N N . GLU B 1 130 ? -3.887 -8.25 6.445 1 96.19 130 GLU B N 1
ATOM 3341 C CA . GLU B 1 130 ? -4.633 -9.031 7.43 1 96.19 130 GLU B CA 1
ATOM 3342 C C . GLU B 1 130 ? -5.566 -8.141 8.242 1 96.19 130 GLU B C 1
ATOM 3344 O O . GLU B 1 130 ? -6.723 -8.5 8.477 1 96.19 130 GLU B O 1
ATOM 3349 N N . ALA B 1 131 ? -5.078 -7.055 8.688 1 95.38 131 ALA B N 1
ATOM 3350 C CA . ALA B 1 131 ? -5.859 -6.133 9.508 1 95.38 131 ALA B CA 1
ATOM 3351 C C . ALA B 1 131 ? -7.062 -5.598 8.734 1 95.38 131 ALA B C 1
ATOM 3353 O O . ALA B 1 131 ? -8.18 -5.551 9.258 1 95.38 131 ALA B O 1
ATOM 3354 N N . VAL B 1 132 ? -6.801 -5.242 7.531 1 94.44 132 VAL B N 1
ATOM 3355 C CA . VAL B 1 132 ? -7.871 -4.664 6.727 1 94.44 132 VAL B CA 1
ATOM 3356 C C . VAL B 1 132 ? -8.891 -5.742 6.371 1 94.44 132 VAL B C 1
ATOM 3358 O O . VAL B 1 132 ? -10.094 -5.469 6.285 1 94.44 132 VAL B O 1
ATOM 3361 N N . TYR B 1 133 ? -8.414 -6.918 6.117 1 94.69 133 TYR B N 1
ATOM 3362 C CA . TYR B 1 133 ? -9.328 -8.023 5.844 1 94.69 133 TYR B CA 1
ATOM 3363 C C . TYR B 1 133 ? -10.25 -8.273 7.027 1 94.69 133 TYR B C 1
ATOM 3365 O O . TYR B 1 133 ? -11.43 -8.578 6.844 1 94.69 133 TYR B O 1
ATOM 3373 N N . SER B 1 134 ? -9.734 -8.219 8.203 1 93 134 SER B N 1
ATOM 3374 C CA . SER B 1 134 ? -10.5 -8.469 9.422 1 93 134 SER B CA 1
ATOM 3375 C C . SER B 1 134 ? -11.5 -7.344 9.688 1 93 134 SER B C 1
ATOM 3377 O O . SER B 1 134 ? -12.516 -7.555 10.352 1 93 134 SER B O 1
ATOM 3379 N N . ASP B 1 135 ? -11.156 -6.164 9.227 1 91.25 135 ASP B N 1
ATOM 3380 C CA . ASP B 1 135 ? -12.055 -5.02 9.406 1 91.25 135 ASP B CA 1
ATOM 3381 C C . ASP B 1 135 ? -13.109 -4.977 8.305 1 91.25 135 ASP B C 1
ATOM 3383 O O . ASP B 1 135 ? -13.016 -4.168 7.379 1 91.25 135 ASP B O 1
ATOM 3387 N N . LYS B 1 136 ? -14.148 -5.68 8.461 1 88.19 136 LYS B N 1
ATOM 3388 C CA . LYS B 1 136 ? -15.172 -5.871 7.438 1 88.19 136 LYS B CA 1
ATOM 3389 C C . LYS B 1 136 ? -15.953 -4.582 7.188 1 88.19 136 LYS B C 1
ATOM 3391 O O . LYS B 1 136 ? -16.594 -4.426 6.145 1 88.19 136 LYS B O 1
ATOM 3396 N N . GLN B 1 137 ? -15.898 -3.699 8.062 1 87.06 137 GLN B N 1
ATOM 3397 C CA . GLN B 1 137 ? -16.656 -2.459 7.941 1 87.06 137 GLN B CA 1
ATOM 3398 C C . GLN B 1 137 ? -15.898 -1.422 7.125 1 87.06 137 GLN B C 1
ATOM 3400 O O . GLN B 1 137 ? -16.469 -0.408 6.711 1 87.06 137 GLN B O 1
ATOM 3405 N N . ASN B 1 138 ? -14.617 -1.635 6.91 1 89.12 138 ASN B N 1
ATOM 3406 C CA . ASN B 1 138 ? -13.836 -0.684 6.121 1 89.12 138 ASN B CA 1
ATOM 3407 C C . ASN B 1 138 ? -14.281 -0.674 4.66 1 89.12 138 ASN B C 1
ATOM 3409 O O . ASN B 1 138 ? -14.109 -1.665 3.949 1 89.12 138 ASN B O 1
ATOM 3413 N N . ARG B 1 139 ? -14.758 0.465 4.18 1 87.62 139 ARG B N 1
ATOM 3414 C CA . ARG B 1 139 ? -15.336 0.574 2.844 1 87.62 139 ARG B CA 1
ATOM 3415 C C . ARG B 1 139 ? -14.25 0.577 1.772 1 87.62 139 ARG B C 1
ATOM 3417 O O . ARG B 1 139 ? -14.539 0.394 0.588 1 87.62 139 ARG B O 1
ATOM 3424 N N . TYR B 1 140 ? -13.078 0.747 2.141 1 90.44 140 TYR B N 1
ATOM 3425 C CA . TYR B 1 140 ? -11.992 0.848 1.171 1 90.44 140 TYR B CA 1
ATOM 3426 C C . TYR B 1 140 ? -11.055 -0.346 1.278 1 90.44 140 TYR B C 1
ATOM 3428 O O . TYR B 1 140 ? -9.922 -0.299 0.789 1 90.44 140 TYR B O 1
ATOM 3436 N N . ARG B 1 141 ? -11.422 -1.354 1.921 1 92 141 ARG B N 1
ATOM 3437 C CA . ARG B 1 141 ? -10.555 -2.5 2.186 1 92 141 ARG B CA 1
ATOM 3438 C C . ARG B 1 141 ? -10.047 -3.113 0.886 1 92 141 ARG B C 1
ATOM 3440 O O . ARG B 1 141 ? -8.883 -3.527 0.803 1 92 141 ARG B O 1
ATOM 3447 N N . ASP B 1 142 ? -10.898 -3.098 -0.216 1 91.19 142 ASP B N 1
ATOM 3448 C CA . ASP B 1 142 ? -10.461 -3.662 -1.49 1 91.19 142 ASP B CA 1
ATOM 3449 C C . ASP B 1 142 ? -9.383 -2.795 -2.133 1 91.19 142 ASP B C 1
ATOM 3451 O O . ASP B 1 142 ? -8.414 -3.312 -2.693 1 91.19 142 ASP B O 1
ATOM 3455 N N . LEU B 1 143 ? -9.586 -1.543 -2.059 1 91.81 143 LEU B N 1
ATOM 3456 C CA . LEU B 1 143 ? -8.617 -0.613 -2.635 1 91.81 143 LEU B CA 1
ATOM 3457 C C . LEU B 1 143 ? -7.289 -0.677 -1.888 1 91.81 143 LEU B C 1
ATOM 3459 O O . LEU B 1 143 ? -6.223 -0.667 -2.508 1 91.81 143 LEU B O 1
ATOM 3463 N N . ILE B 1 144 ? -7.312 -0.741 -0.56 1 95.12 144 ILE B N 1
ATOM 3464 C CA . ILE B 1 144 ? -6.105 -0.852 0.258 1 95.12 144 ILE B CA 1
ATOM 3465 C C . ILE B 1 144 ? -5.383 -2.156 -0.066 1 95.12 144 ILE B C 1
ATOM 3467 O O . ILE B 1 144 ? -4.164 -2.162 -0.266 1 95.12 144 ILE B O 1
ATOM 3471 N N . ALA B 1 145 ? -6.141 -3.211 -0.182 1 95.94 145 ALA B N 1
ATOM 3472 C CA . ALA B 1 145 ? -5.555 -4.504 -0.518 1 95.94 145 ALA B CA 1
ATOM 3473 C C . ALA B 1 145 ? -4.879 -4.465 -1.887 1 95.94 145 ALA B C 1
ATOM 3475 O O . ALA B 1 145 ? -3.783 -5 -2.062 1 95.94 145 ALA B O 1
ATOM 3476 N N . LYS B 1 146 ? -5.527 -3.863 -2.836 1 94.25 146 LYS B N 1
ATOM 3477 C CA . LYS B 1 146 ? -4.961 -3.732 -4.176 1 94.25 146 LYS B CA 1
ATOM 3478 C C . LYS B 1 146 ? -3.635 -2.979 -4.137 1 94.25 146 LYS B C 1
ATOM 3480 O O . LYS B 1 146 ? -2.664 -3.385 -4.777 1 94.25 146 LYS B O 1
ATOM 3485 N N . ASN B 1 147 ? -3.598 -1.901 -3.406 1 94.75 147 ASN B N 1
ATOM 3486 C CA . ASN B 1 147 ? -2.371 -1.122 -3.275 1 94.75 147 ASN B CA 1
ATOM 3487 C C . ASN B 1 147 ? -1.274 -1.919 -2.576 1 94.75 147 ASN B C 1
ATOM 3489 O O . ASN B 1 147 ? -0.095 -1.784 -2.91 1 94.75 147 ASN B O 1
ATOM 3493 N N . GLN B 1 148 ? -1.676 -2.688 -1.587 1 96.75 148 GLN B N 1
ATOM 3494 C CA . GLN B 1 148 ? -0.7 -3.555 -0.936 1 96.75 148 GLN B CA 1
ATOM 3495 C C . GLN B 1 148 ? -0.14 -4.582 -1.915 1 96.75 148 GLN B C 1
ATOM 3497 O O . GLN B 1 148 ? 1.064 -4.848 -1.924 1 96.75 148 GLN B O 1
ATOM 3502 N N . LEU B 1 149 ? -1.026 -5.16 -2.732 1 96.62 149 LEU B N 1
ATOM 3503 C CA . LEU B 1 149 ? -0.566 -6.105 -3.744 1 96.62 149 LEU B CA 1
ATOM 3504 C C . LEU B 1 149 ? 0.446 -5.449 -4.68 1 96.62 149 LEU B C 1
ATOM 3506 O O . LEU B 1 149 ? 1.484 -6.043 -4.984 1 96.62 149 LEU B O 1
ATOM 3510 N N . ARG B 1 150 ? 0.104 -4.277 -5.082 1 93.56 150 ARG B N 1
ATOM 3511 C CA . ARG B 1 150 ? 1.028 -3.525 -5.922 1 93.56 150 ARG B CA 1
ATOM 3512 C C . ARG B 1 150 ? 2.379 -3.352 -5.234 1 93.56 150 ARG B C 1
ATOM 3514 O O . ARG B 1 150 ? 3.426 -3.547 -5.855 1 93.56 150 ARG B O 1
ATOM 3521 N N . CYS B 1 151 ? 2.402 -3.012 -3.969 1 96 151 CYS B N 1
ATOM 3522 C CA . CYS B 1 151 ? 3.631 -2.828 -3.201 1 96 151 CYS B CA 1
ATOM 3523 C C . CYS B 1 151 ? 4.414 -4.133 -3.105 1 96 151 CYS B C 1
ATOM 3525 O O . CYS B 1 151 ? 5.637 -4.137 -3.25 1 96 151 CYS B O 1
ATOM 3527 N N . PHE B 1 152 ? 3.699 -5.23 -2.877 1 95.88 152 PHE B N 1
ATOM 3528 C CA . PHE B 1 152 ? 4.336 -6.543 -2.826 1 95.88 152 PHE B CA 1
ATOM 3529 C C . PHE B 1 152 ? 5.066 -6.84 -4.133 1 95.88 152 PHE B C 1
ATOM 3531 O O . PHE B 1 152 ? 6.246 -7.207 -4.121 1 95.88 152 PHE B O 1
ATOM 3538 N N . LEU B 1 153 ? 4.367 -6.645 -5.203 1 93.25 153 LEU B N 1
ATOM 3539 C CA . LEU B 1 153 ? 4.914 -6.973 -6.516 1 93.25 153 LEU B CA 1
ATOM 3540 C C . LEU B 1 153 ? 6.117 -6.09 -6.836 1 93.25 153 LEU B C 1
ATOM 3542 O O . LEU B 1 153 ? 7.125 -6.574 -7.352 1 93.25 153 LEU B O 1
ATOM 3546 N N . LEU B 1 154 ? 6.047 -4.832 -6.508 1 92.38 154 LEU B N 1
ATOM 3547 C CA . LEU B 1 154 ? 7.156 -3.914 -6.754 1 92.38 154 LEU B CA 1
ATOM 3548 C C . LEU B 1 154 ? 8.375 -4.309 -5.93 1 92.38 154 LEU B C 1
ATOM 3550 O O . LEU B 1 154 ? 9.508 -4.254 -6.422 1 92.38 154 LEU B O 1
ATOM 3554 N N . ASP B 1 155 ? 8.125 -4.66 -4.68 1 93.19 155 ASP B N 1
ATOM 3555 C CA . ASP B 1 155 ? 9.203 -5.078 -3.795 1 93.19 155 ASP B CA 1
ATOM 3556 C C . ASP B 1 155 ? 9.898 -6.332 -4.32 1 93.19 155 ASP B C 1
ATOM 3558 O O . ASP B 1 155 ? 11.125 -6.41 -4.34 1 93.19 155 ASP B O 1
ATOM 3562 N N . ILE B 1 156 ? 9.117 -7.277 -4.75 1 89.69 156 ILE B N 1
ATOM 3563 C CA . ILE B 1 156 ? 9.648 -8.523 -5.293 1 89.69 156 ILE B CA 1
ATOM 3564 C C . ILE B 1 156 ? 10.383 -8.242 -6.602 1 89.69 156 ILE B C 1
ATOM 3566 O O . ILE B 1 156 ? 11.438 -8.828 -6.863 1 89.69 156 ILE B O 1
ATOM 3570 N N . TYR B 1 157 ? 9.789 -7.395 -7.379 1 86.19 157 TYR B N 1
ATOM 3571 C CA . TYR B 1 157 ? 10.414 -6.996 -8.633 1 86.19 157 TYR B CA 1
ATOM 3572 C C . TYR B 1 157 ? 11.828 -6.477 -8.398 1 86.19 157 TYR B C 1
ATOM 3574 O O . TYR B 1 157 ? 12.773 -6.93 -9.047 1 86.19 157 TYR B O 1
ATOM 3582 N N . ASP B 1 158 ? 11.945 -5.629 -7.477 1 87.62 158 ASP B N 1
ATOM 3583 C CA . ASP B 1 158 ? 13.242 -5.039 -7.172 1 87.62 158 ASP B CA 1
ATOM 3584 C C . ASP B 1 158 ? 14.219 -6.098 -6.668 1 87.62 158 ASP B C 1
ATOM 3586 O O . ASP B 1 158 ? 15.352 -6.188 -7.156 1 87.62 158 ASP B O 1
ATOM 3590 N N . LYS B 1 159 ? 13.805 -6.875 -5.746 1 85.19 159 LYS B N 1
ATOM 3591 C CA . LYS B 1 159 ? 14.664 -7.898 -5.152 1 85.19 159 LYS B CA 1
ATOM 3592 C C . LYS B 1 159 ? 15.102 -8.914 -6.199 1 85.19 159 LYS B C 1
ATOM 3594 O O . LYS B 1 159 ? 16.266 -9.344 -6.207 1 85.19 159 LYS B O 1
ATOM 3599 N N . SER B 1 160 ? 14.156 -9.312 -7.062 1 82.25 160 SER B N 1
ATOM 3600 C CA . SER B 1 160 ? 14.469 -10.281 -8.109 1 82.25 160 SER B CA 1
ATOM 3601 C C . SER B 1 160 ? 15.57 -9.766 -9.031 1 82.25 160 SER B C 1
ATOM 3603 O O . SER B 1 160 ? 16.516 -10.492 -9.352 1 82.25 160 SER B O 1
ATOM 3605 N N . TYR B 1 161 ? 15.5 -8.547 -9.375 1 77.75 161 TYR B N 1
ATOM 3606 C CA . TYR B 1 161 ? 16.469 -7.988 -10.312 1 77.75 161 TYR B CA 1
ATOM 3607 C C . TYR B 1 161 ? 17.812 -7.746 -9.625 1 77.75 161 TYR B C 1
ATOM 3609 O O . TYR B 1 161 ? 18.859 -7.812 -10.266 1 77.75 161 TYR B O 1
ATOM 3617 N N . ARG B 1 162 ? 17.766 -7.453 -8.391 1 81.88 162 ARG B N 1
ATOM 3618 C CA . ARG B 1 162 ? 18.984 -7.215 -7.629 1 81.88 162 ARG B CA 1
ATOM 3619 C C . ARG B 1 162 ? 19.75 -8.516 -7.395 1 81.88 162 ARG B C 1
ATOM 3621 O O . ARG B 1 162 ? 20.969 -8.555 -7.504 1 81.88 162 ARG B O 1
ATOM 3628 N N . PHE B 1 163 ? 19.016 -9.516 -7.102 1 77.62 163 PHE B N 1
ATOM 3629 C CA . PHE B 1 163 ? 19.672 -10.734 -6.637 1 77.62 163 PHE B CA 1
ATOM 3630 C C . PHE B 1 163 ? 19.859 -11.719 -7.785 1 77.62 163 PHE B C 1
ATOM 3632 O O . PHE B 1 163 ? 20.734 -12.586 -7.727 1 77.62 163 PHE B O 1
ATOM 3639 N N . PHE B 1 164 ? 19.125 -11.781 -8.867 1 75.12 164 PHE B N 1
ATOM 3640 C CA . PHE B 1 164 ? 19.234 -12.727 -9.969 1 75.12 164 PHE B CA 1
ATOM 3641 C C . PHE B 1 164 ? 19.75 -12.039 -11.227 1 75.12 164 PHE B C 1
ATOM 3643 O O . PHE B 1 164 ? 20.25 -12.695 -12.141 1 75.12 164 PHE B O 1
ATOM 3650 N N . GLY B 1 165 ? 19.812 -10.68 -11.227 1 69.62 165 GLY B N 1
ATOM 3651 C CA . GLY B 1 165 ? 20.297 -9.922 -12.375 1 69.62 165 GLY B CA 1
ATOM 3652 C C . GLY B 1 165 ? 19.281 -9.852 -13.5 1 69.62 165 GLY B C 1
ATOM 3653 O O . GLY B 1 165 ? 18.375 -10.688 -13.594 1 69.62 165 GLY B O 1
ATOM 3654 N N . ARG B 1 166 ? 19.406 -8.938 -14.359 1 69.62 166 ARG B N 1
ATOM 3655 C CA . ARG B 1 166 ? 18.469 -8.633 -15.438 1 69.62 166 ARG B CA 1
ATOM 3656 C C . ARG B 1 166 ? 18.422 -9.766 -16.469 1 69.62 166 ARG B C 1
ATOM 3658 O O . ARG B 1 166 ? 17.359 -10.086 -17 1 69.62 166 ARG B O 1
ATOM 3665 N N . GLN B 1 167 ? 19.531 -10.336 -16.656 1 64.12 167 GLN B N 1
ATOM 3666 C CA . GLN B 1 167 ? 19.625 -11.367 -17.688 1 64.12 167 GLN B CA 1
ATOM 3667 C C . GLN B 1 167 ? 18.844 -12.609 -17.297 1 64.12 167 GLN B C 1
ATOM 3669 O O . GLN B 1 167 ? 18.188 -13.234 -18.141 1 64.12 167 GLN B O 1
ATOM 3674 N N . GLN B 1 168 ? 18.844 -12.969 -16.078 1 66.88 168 GLN B N 1
ATOM 3675 C CA . GLN B 1 168 ? 18.109 -14.148 -15.602 1 66.88 168 GLN B CA 1
ATOM 3676 C C . GLN B 1 168 ? 16.609 -13.906 -15.609 1 66.88 168 GLN B C 1
ATOM 3678 O O . GLN B 1 168 ? 15.828 -14.836 -15.812 1 66.88 168 GLN B O 1
ATOM 3683 N N . ILE B 1 169 ? 16.297 -12.672 -15.555 1 67.69 169 ILE B N 1
ATOM 3684 C CA . ILE B 1 169 ? 14.891 -12.32 -15.469 1 67.69 169 ILE B CA 1
ATOM 3685 C C . ILE B 1 169 ? 14.305 -12.18 -16.875 1 67.69 169 ILE B C 1
ATOM 3687 O O . ILE B 1 169 ? 13.266 -12.766 -17.188 1 67.69 169 ILE B O 1
ATOM 3691 N N . GLU B 1 170 ? 14.977 -11.5 -17.703 1 65.75 170 GLU B N 1
ATOM 3692 C CA . GLU B 1 170 ? 14.453 -11.188 -19.031 1 65.75 170 GLU B CA 1
ATOM 3693 C C . GLU B 1 170 ? 14.875 -12.242 -20.047 1 65.75 170 GLU B C 1
ATOM 3695 O O . GLU B 1 170 ? 14.266 -12.359 -21.109 1 65.75 170 GLU B O 1
ATOM 3700 N N . GLY B 1 171 ? 15.641 -13.094 -19.625 1 63.44 171 GLY B N 1
ATOM 3701 C CA . GLY B 1 171 ? 16.234 -14.047 -20.562 1 63.44 171 GLY B CA 1
ATOM 3702 C C . GLY B 1 171 ? 17.594 -13.609 -21.078 1 63.44 171 GLY B C 1
ATOM 3703 O O . GLY B 1 171 ? 17.828 -12.414 -21.25 1 63.44 171 GLY B O 1
ATOM 3704 N N . SER B 1 172 ? 18.547 -14.539 -20.922 1 59.62 172 SER B N 1
ATOM 3705 C CA . SER B 1 172 ? 19.938 -14.266 -21.297 1 59.62 172 SER B CA 1
ATOM 3706 C C . SER B 1 172 ? 20.109 -14.281 -22.812 1 59.62 172 SER B C 1
ATOM 3708 O O . SER B 1 172 ? 21.078 -13.711 -23.328 1 59.62 172 SER B O 1
ATOM 3710 N N . ASN B 1 173 ? 19.234 -14.992 -23.5 1 72.44 173 ASN B N 1
ATOM 3711 C CA . ASN B 1 173 ? 19.312 -15.109 -24.953 1 72.44 173 ASN B CA 1
ATOM 3712 C C . ASN B 1 173 ? 17.922 -15.32 -25.578 1 72.44 173 ASN B C 1
ATOM 3714 O O . ASN B 1 173 ? 16.922 -15.367 -24.859 1 72.44 173 ASN B O 1
ATOM 3718 N N . ARG B 1 174 ? 17.828 -15.281 -26.75 1 78.44 174 ARG B N 1
ATOM 3719 C CA . ARG B 1 174 ? 16.594 -15.375 -27.516 1 78.44 174 ARG B CA 1
ATOM 3720 C C . ARG B 1 174 ? 15.836 -16.656 -27.188 1 78.44 174 ARG B C 1
ATOM 3722 O O . ARG B 1 174 ? 14.609 -16.656 -27.078 1 78.44 174 ARG B O 1
ATOM 3729 N N . GLN B 1 175 ? 16.531 -17.719 -27 1 81.88 175 GLN B N 1
ATOM 3730 C CA . GLN B 1 175 ? 15.922 -19.016 -26.688 1 81.88 175 GLN B CA 1
ATOM 3731 C C . GLN B 1 175 ? 15.188 -18.969 -25.359 1 81.88 175 GLN B C 1
ATOM 3733 O O . GLN B 1 175 ? 14.062 -19.469 -25.234 1 81.88 175 GLN B O 1
ATOM 3738 N N . ASP B 1 176 ? 15.797 -18.328 -24.453 1 78.81 176 ASP B N 1
ATOM 3739 C CA . ASP B 1 176 ? 15.18 -18.203 -23.141 1 78.81 176 ASP B CA 1
ATOM 3740 C C . ASP B 1 176 ? 13.906 -17.375 -23.203 1 78.81 176 ASP B C 1
ATOM 3742 O O . ASP B 1 176 ? 12.914 -17.688 -22.547 1 78.81 176 ASP B O 1
ATOM 3746 N N . GLU B 1 177 ? 14.023 -16.406 -23.984 1 82.38 177 GLU B N 1
ATOM 3747 C CA . GLU B 1 177 ? 12.859 -15.531 -24.156 1 82.38 177 GLU B CA 1
ATOM 3748 C C . GLU B 1 177 ? 11.695 -16.281 -24.797 1 82.38 177 GLU B C 1
ATOM 3750 O O . GLU B 1 177 ? 10.555 -16.172 -24.344 1 82.38 177 GLU B O 1
ATOM 3755 N N . LEU B 1 178 ? 12.008 -16.969 -25.781 1 87.06 178 LEU B N 1
ATOM 3756 C CA . LEU B 1 178 ? 10.984 -17.734 -26.484 1 87.06 178 LEU B CA 1
ATOM 3757 C C . LEU B 1 178 ? 10.383 -18.797 -25.562 1 87.06 178 LEU B C 1
ATOM 3759 O O . LEU B 1 178 ? 9.172 -19.031 -25.578 1 87.06 178 LEU B O 1
ATOM 3763 N N . PHE B 1 179 ? 11.211 -19.438 -24.844 1 85.81 179 PHE B N 1
ATOM 3764 C CA . PHE B 1 179 ? 10.727 -20.453 -23.906 1 85.81 179 PHE B CA 1
ATOM 3765 C C . PHE B 1 179 ? 9.758 -19.828 -22.906 1 85.81 179 PHE B C 1
ATOM 3767 O O . PHE B 1 179 ? 8.719 -20.422 -22.594 1 85.81 179 PHE B O 1
ATOM 3774 N N . LYS B 1 180 ? 10.125 -18.703 -22.453 1 81.62 180 LYS B N 1
ATOM 3775 C CA . LYS B 1 180 ? 9.273 -18.016 -21.484 1 81.62 180 LYS B CA 1
ATOM 3776 C C . LYS B 1 180 ? 7.918 -17.672 -22.094 1 81.62 180 LYS B C 1
ATOM 3778 O O . LYS B 1 180 ? 6.879 -17.844 -21.438 1 81.62 180 LYS B O 1
ATOM 3783 N N . LYS B 1 181 ? 7.961 -17.156 -23.203 1 86.06 181 LYS B N 1
ATOM 3784 C CA . LYS B 1 181 ? 6.719 -16.859 -23.906 1 86.06 181 LYS B CA 1
ATOM 3785 C C . LYS B 1 181 ? 5.891 -18.125 -24.125 1 86.06 181 LYS B C 1
ATOM 3787 O O . LYS B 1 181 ? 4.668 -18.109 -23.984 1 86.06 181 LYS B O 1
ATOM 3792 N N . PHE B 1 182 ? 6.609 -19.203 -24.484 1 90.5 182 PHE B N 1
ATOM 3793 C CA . PHE B 1 182 ? 5.957 -20.5 -24.672 1 90.5 182 PHE B CA 1
ATOM 3794 C C . PHE B 1 182 ? 5.25 -20.938 -23.391 1 90.5 182 PHE B C 1
ATOM 3796 O O . PHE B 1 182 ? 4.078 -21.312 -23.422 1 90.5 182 PHE B O 1
ATOM 3803 N N . MET B 1 183 ? 5.918 -20.797 -22.297 1 85.25 183 MET B N 1
ATOM 3804 C CA . MET B 1 183 ? 5.355 -21.203 -21.016 1 85.25 183 MET B CA 1
ATOM 3805 C C . MET B 1 183 ? 4.113 -20.391 -20.688 1 85.25 183 MET B C 1
ATOM 3807 O O . MET B 1 183 ? 3.131 -20.922 -20.172 1 85.25 183 MET B O 1
ATOM 3811 N N . THR B 1 184 ? 4.16 -19.141 -20.969 1 83.56 184 THR B N 1
ATOM 3812 C CA . THR B 1 184 ? 3.012 -18.266 -20.734 1 83.56 184 THR B CA 1
ATOM 3813 C C . THR B 1 184 ? 1.812 -18.734 -21.562 1 83.56 184 THR B C 1
ATOM 3815 O O . THR B 1 184 ? 0.687 -18.766 -21.062 1 83.56 184 THR B O 1
ATOM 3818 N N . LEU B 1 185 ? 2.031 -19.031 -22.766 1 89.19 185 LEU B N 1
ATOM 3819 C CA . LEU B 1 185 ? 0.976 -19.516 -23.656 1 89.19 185 LEU B CA 1
ATOM 3820 C C . LEU B 1 185 ? 0.401 -20.828 -23.156 1 89.19 185 LEU B C 1
ATOM 3822 O O . LEU B 1 185 ? -0.813 -21.047 -23.203 1 89.19 185 LEU B O 1
ATOM 3826 N N . VAL B 1 186 ? 1.276 -21.719 -22.734 1 89.88 186 VAL B N 1
ATOM 3827 C CA . VAL B 1 186 ? 0.834 -23.016 -22.234 1 89.88 186 VAL B CA 1
ATOM 3828 C C . VAL B 1 186 ? -0.093 -22.812 -21.031 1 89.88 186 VAL B C 1
ATOM 3830 O O . VAL B 1 186 ? -1.143 -23.453 -20.938 1 89.88 186 VAL B O 1
ATOM 3833 N N . HIS B 1 187 ? 0.295 -21.938 -20.203 1 82.62 187 HIS B N 1
ATOM 3834 C CA . HIS B 1 187 ? -0.51 -21.656 -19.016 1 82.62 187 HIS B CA 1
ATOM 3835 C C . HIS B 1 187 ? -1.89 -21.141 -19.406 1 82.62 187 HIS B C 1
ATOM 3837 O O . HIS B 1 187 ? -2.873 -21.406 -18.703 1 82.62 187 HIS B O 1
ATOM 3843 N N . GLU B 1 188 ? -1.897 -20.516 -20.469 1 83.81 188 GLU B N 1
ATOM 3844 C CA . GLU B 1 188 ? -3.133 -19.875 -20.906 1 83.81 188 GLU B CA 1
ATOM 3845 C C . GLU B 1 188 ? -3.996 -20.828 -21.719 1 83.81 188 GLU B C 1
ATOM 3847 O O . GLU B 1 188 ? -5.223 -20.828 -21.609 1 83.81 188 GLU B O 1
ATOM 3852 N N . TYR B 1 189 ? -3.398 -21.703 -22.516 1 90.56 189 TYR B N 1
ATOM 3853 C CA . TYR B 1 189 ? -4.176 -22.344 -23.562 1 90.56 189 TYR B CA 1
ATOM 3854 C C . TYR B 1 189 ? -4.129 -23.859 -23.438 1 90.56 189 TYR B C 1
ATOM 3856 O O . TYR B 1 189 ? -4.875 -24.562 -24.125 1 90.56 189 TYR B O 1
ATOM 3864 N N . SER B 1 190 ? -3.35 -24.453 -22.641 1 89 190 SER B N 1
ATOM 3865 C CA . SER B 1 190 ? -3.057 -25.891 -22.672 1 89 190 SER B CA 1
ATOM 3866 C C . SER B 1 190 ? -4.309 -26.719 -22.391 1 89 190 SER B C 1
ATOM 3868 O O . SER B 1 190 ? -4.371 -27.891 -22.75 1 89 190 SER B O 1
ATOM 3870 N N . SER B 1 191 ? -5.262 -26.109 -21.797 1 88.25 191 SER B N 1
ATOM 3871 C CA . SER B 1 191 ? -6.5 -26.828 -21.516 1 88.25 191 SER B CA 1
ATOM 3872 C C . SER B 1 191 ? -7.281 -27.141 -22.781 1 88.25 191 SER B C 1
ATOM 3874 O O . SER B 1 191 ? -8.016 -28.125 -22.844 1 88.25 191 SER B O 1
ATOM 3876 N N . SER B 1 192 ? -7.113 -26.328 -23.797 1 91.06 192 SER B N 1
ATOM 3877 C CA . SER B 1 192 ? -7.918 -26.484 -25 1 91.06 192 SER B CA 1
ATOM 3878 C C . SER B 1 192 ? -7.043 -26.734 -26.234 1 91.06 192 SER B C 1
ATOM 3880 O O . SER B 1 192 ? -7.512 -27.266 -27.234 1 91.06 192 SER B O 1
ATOM 3882 N N . GLU B 1 193 ? -5.852 -26.328 -26.203 1 93.69 193 GLU B N 1
ATOM 3883 C CA . GLU B 1 193 ? -4.934 -26.453 -27.328 1 93.69 193 GLU B CA 1
ATOM 3884 C C . GLU B 1 193 ? -3.734 -27.328 -26.969 1 93.69 193 GLU B C 1
ATOM 3886 O O . GLU B 1 193 ? -2.855 -26.906 -26.219 1 93.69 193 GLU B O 1
ATOM 3891 N N . ARG B 1 194 ? -3.635 -28.562 -27.625 1 94.12 194 ARG B N 1
ATOM 3892 C CA . ARG B 1 194 ? -2.621 -29.5 -27.172 1 94.12 194 ARG B CA 1
ATOM 3893 C C . ARG B 1 194 ? -1.646 -29.844 -28.297 1 94.12 194 ARG B C 1
ATOM 3895 O O . ARG B 1 194 ? -0.792 -30.719 -28.141 1 94.12 194 ARG B O 1
ATOM 3902 N N . GLU B 1 195 ? -1.805 -29.141 -29.375 1 95.19 195 GLU B N 1
ATOM 3903 C CA . GLU B 1 195 ? -0.882 -29.359 -30.484 1 95.19 195 GLU B CA 1
ATOM 3904 C C . GLU B 1 195 ? 0.292 -28.375 -30.438 1 95.19 195 GLU B C 1
ATOM 3906 O O . GLU B 1 195 ? 0.1 -27.172 -30.234 1 95.19 195 GLU B O 1
ATOM 3911 N N . VAL B 1 196 ? 1.478 -28.906 -30.672 1 96.62 196 VAL B N 1
ATOM 3912 C CA . VAL B 1 196 ? 2.693 -28.094 -30.625 1 96.62 196 VAL B CA 1
ATOM 3913 C C . VAL B 1 196 ? 2.619 -27 -31.688 1 96.62 196 VAL B C 1
ATOM 3915 O O . VAL B 1 196 ? 3.111 -25.891 -31.469 1 96.62 196 VAL B O 1
ATOM 3918 N N . SER B 1 197 ? 1.966 -27.297 -32.781 1 96.88 197 SER B N 1
ATOM 3919 C CA . SER B 1 197 ? 1.879 -26.359 -33.875 1 96.88 197 SER B CA 1
ATOM 3920 C C . SER B 1 197 ? 1.138 -25.094 -33.5 1 96.88 197 SER B C 1
ATOM 3922 O O . SER B 1 197 ? 1.475 -24 -33.938 1 96.88 197 SER B O 1
ATOM 3924 N N . PHE B 1 198 ? 0.178 -25.203 -32.688 1 96.88 198 PHE B N 1
ATOM 3925 C CA . PHE B 1 198 ? -0.569 -24.047 -32.219 1 96.88 198 PHE B CA 1
ATOM 3926 C C . PHE B 1 198 ? 0.36 -23.047 -31.547 1 96.88 198 PHE B C 1
ATOM 3928 O O . PHE B 1 198 ? 0.308 -21.844 -31.844 1 96.88 198 PHE B O 1
ATOM 3935 N N . TYR B 1 199 ? 1.196 -23.516 -30.688 1 96.44 199 TYR B N 1
ATOM 3936 C CA . TYR B 1 199 ? 2.096 -22.672 -29.922 1 96.44 199 TYR B CA 1
ATOM 3937 C C . TYR B 1 199 ? 3.223 -22.125 -30.781 1 96.44 199 TYR B C 1
ATOM 3939 O O . TYR B 1 199 ? 3.607 -20.969 -30.656 1 96.44 199 TYR B O 1
ATOM 3947 N N . ALA B 1 200 ? 3.742 -22.953 -31.594 1 96.81 200 ALA B N 1
ATOM 3948 C CA . ALA B 1 200 ? 4.777 -22.531 -32.531 1 96.81 200 ALA B CA 1
ATOM 3949 C C . ALA B 1 200 ? 4.273 -21.391 -33.406 1 96.81 200 ALA B C 1
ATOM 3951 O O . ALA B 1 200 ? 4.988 -20.422 -33.656 1 96.81 200 ALA B O 1
ATOM 3952 N N . ASP B 1 201 ? 3.059 -21.516 -33.875 1 96.75 201 ASP B N 1
ATOM 3953 C CA . ASP B 1 201 ? 2.449 -20.484 -34.719 1 96.75 201 ASP B CA 1
ATOM 3954 C C . ASP B 1 201 ? 2.301 -19.172 -33.969 1 96.75 201 ASP B C 1
ATOM 3956 O O . ASP B 1 201 ? 2.594 -18.109 -34.5 1 96.75 201 ASP B O 1
ATOM 3960 N N . LYS B 1 202 ? 1.872 -19.281 -32.75 1 95.44 202 LYS B N 1
ATOM 3961 C CA . LYS B 1 202 ? 1.699 -18.078 -31.953 1 95.44 202 LYS B CA 1
ATOM 3962 C C . LYS B 1 202 ? 3.031 -17.375 -31.734 1 95.44 202 LYS B C 1
ATOM 3964 O O . LYS B 1 202 ? 3.064 -16.156 -31.516 1 95.44 202 LYS B O 1
ATOM 3969 N N . LEU B 1 203 ? 4.074 -18.109 -31.688 1 94.81 203 LEU B N 1
ATOM 3970 C CA . LEU B 1 203 ? 5.402 -17.562 -31.438 1 94.81 203 LEU B CA 1
ATOM 3971 C C . LEU B 1 203 ? 6.113 -17.266 -32.75 1 94.81 203 LEU B C 1
ATOM 3973 O O . LEU B 1 203 ? 7.227 -16.734 -32.75 1 94.81 203 LEU B O 1
ATOM 3977 N N . CYS B 1 204 ? 5.496 -17.625 -33.875 1 95.94 204 CYS B N 1
ATOM 3978 C CA . CYS B 1 204 ? 6.02 -17.406 -35.219 1 95.94 204 CYS B CA 1
ATOM 3979 C C . CYS B 1 204 ? 7.355 -18.109 -35.406 1 95.94 204 CYS B C 1
ATOM 3981 O O . CYS B 1 204 ? 8.312 -17.531 -35.906 1 95.94 204 CYS B O 1
ATOM 3983 N N . ILE B 1 205 ? 7.449 -19.359 -34.938 1 95.94 205 ILE B N 1
ATOM 3984 C CA . ILE B 1 205 ? 8.617 -20.203 -35.156 1 95.94 205 ILE B CA 1
ATOM 3985 C C . ILE B 1 205 ? 8.164 -21.609 -35.562 1 95.94 205 ILE B C 1
ATOM 3987 O O . ILE B 1 205 ? 6.969 -21.906 -35.594 1 95.94 205 ILE B O 1
ATOM 3991 N N . SER B 1 206 ? 9.094 -22.422 -35.938 1 95.88 206 SER B N 1
ATOM 3992 C CA . SER B 1 206 ? 8.758 -23.781 -36.344 1 95.88 206 SER B CA 1
ATOM 3993 C C . SER B 1 206 ? 8.555 -24.688 -35.125 1 95.88 206 SER B C 1
ATOM 3995 O O . SER B 1 206 ? 9.094 -24.438 -34.062 1 95.88 206 SER B O 1
ATOM 3997 N N . THR B 1 207 ? 7.789 -25.734 -35.375 1 96.69 207 THR B N 1
ATOM 3998 C CA . THR B 1 207 ? 7.562 -26.734 -34.312 1 96.69 207 THR B CA 1
ATOM 3999 C C . THR B 1 207 ? 8.875 -27.391 -33.906 1 96.69 207 THR B C 1
ATOM 4001 O O . THR B 1 207 ? 9.094 -27.672 -32.719 1 96.69 207 THR B O 1
ATOM 4004 N N . LYS B 1 208 ? 9.703 -27.625 -34.875 1 95.44 208 LYS B N 1
ATOM 4005 C CA . LYS B 1 208 ? 10.992 -28.234 -34.594 1 95.44 208 LYS B CA 1
ATOM 4006 C C . LYS B 1 208 ? 11.852 -27.328 -33.719 1 95.44 208 LYS B C 1
ATOM 4008 O O . LYS B 1 208 ? 12.492 -27.812 -32.781 1 95.44 208 LYS B O 1
ATOM 4013 N N . TYR B 1 209 ? 11.891 -26.125 -34.062 1 94.62 209 TYR B N 1
ATOM 4014 C CA . TYR B 1 209 ? 12.68 -25.172 -33.281 1 94.62 209 TYR B CA 1
ATOM 4015 C C . TYR B 1 209 ? 12.133 -25.047 -31.859 1 94.62 209 TYR B C 1
ATOM 4017 O O . TYR B 1 209 ? 12.891 -25.016 -30.891 1 94.62 209 TYR B O 1
ATOM 4025 N N . LEU B 1 210 ? 10.836 -24.938 -31.734 1 95.62 210 LEU B N 1
ATOM 4026 C CA . LEU B 1 210 ? 10.219 -24.859 -30.422 1 95.62 210 LEU B CA 1
ATOM 4027 C C . LEU B 1 210 ? 10.586 -26.078 -29.562 1 95.62 210 LEU B C 1
ATOM 4029 O O . LEU B 1 210 ? 10.922 -25.938 -28.391 1 95.62 210 LEU B O 1
ATOM 4033 N N . THR B 1 211 ? 10.516 -27.188 -30.156 1 93.88 211 THR B N 1
ATOM 4034 C CA . THR B 1 211 ? 10.844 -28.422 -29.453 1 93.88 211 THR B CA 1
ATOM 4035 C C . THR B 1 211 ? 12.305 -28.422 -29.016 1 93.88 211 THR B C 1
ATOM 4037 O O . THR B 1 211 ? 12.633 -28.844 -27.906 1 93.88 211 THR B O 1
ATOM 4040 N N . SER B 1 212 ? 13.141 -27.953 -29.891 1 92.75 212 SER B N 1
ATOM 4041 C CA . SER B 1 212 ? 14.562 -27.875 -29.562 1 92.75 212 SER B CA 1
ATOM 4042 C C . SER B 1 212 ? 14.805 -26.922 -28.391 1 92.75 212 SER B C 1
ATOM 4044 O O . SER B 1 212 ? 15.602 -27.219 -27.5 1 92.75 212 SER B O 1
ATOM 4046 N N . ILE B 1 213 ? 14.172 -25.859 -28.391 1 91.5 213 ILE B N 1
ATOM 4047 C CA . ILE B 1 213 ? 14.289 -24.859 -27.328 1 91.5 213 ILE B CA 1
ATOM 4048 C C . ILE B 1 213 ? 13.859 -25.469 -26 1 91.5 213 ILE B C 1
ATOM 4050 O O . ILE B 1 213 ? 14.547 -25.328 -24.984 1 91.5 213 ILE B O 1
ATOM 4054 N N . CYS B 1 214 ? 12.719 -26.141 -26.016 1 91.38 214 CYS B N 1
ATOM 4055 C CA . CYS B 1 214 ? 12.172 -26.75 -24.797 1 91.38 214 CYS B CA 1
ATOM 4056 C C . CYS B 1 214 ? 13.125 -27.797 -24.234 1 91.38 214 CYS B C 1
ATOM 4058 O O . CYS B 1 214 ? 13.367 -27.828 -23.031 1 91.38 214 CYS B O 1
ATOM 4060 N N . ARG B 1 215 ? 13.695 -28.547 -25.078 1 88.94 215 ARG B N 1
ATOM 4061 C CA . ARG B 1 215 ? 14.641 -29.578 -24.656 1 88.94 215 ARG B CA 1
ATOM 4062 C C . ARG B 1 215 ? 15.898 -28.953 -24.062 1 88.94 215 ARG B C 1
ATOM 4064 O O . ARG B 1 215 ? 16.438 -29.453 -23.062 1 88.94 215 ARG B O 1
ATOM 4071 N N . HIS B 1 216 ? 16.328 -27.984 -24.734 1 85.06 216 HIS B N 1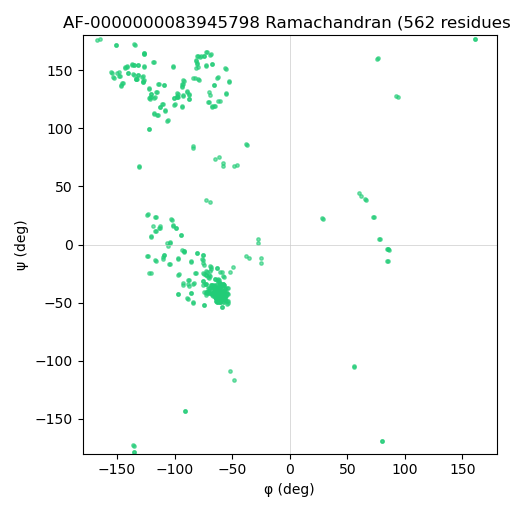
ATOM 4072 C CA . HIS B 1 216 ? 17.562 -27.312 -24.297 1 85.06 216 HIS B CA 1
ATOM 4073 C C . HIS B 1 216 ? 17.359 -26.641 -22.953 1 85.06 216 HIS B C 1
ATOM 4075 O O . HIS B 1 216 ? 18.234 -26.734 -22.078 1 85.06 216 HIS B O 1
ATOM 4081 N N . VAL B 1 217 ? 16.266 -26.016 -22.828 1 79.69 217 VAL B N 1
ATOM 4082 C CA . VAL B 1 217 ? 16.062 -25.156 -21.672 1 79.69 217 VAL B CA 1
ATOM 4083 C C . VAL B 1 217 ? 15.539 -25.984 -20.5 1 79.69 217 VAL B C 1
ATOM 4085 O O . VAL B 1 217 ? 15.953 -25.781 -19.344 1 79.69 217 VAL B O 1
ATOM 4088 N N . SER B 1 218 ? 14.594 -26.938 -20.719 1 80.12 218 SER B N 1
ATOM 4089 C CA . SER B 1 218 ? 13.906 -27.609 -19.625 1 80.12 218 SER B CA 1
ATOM 4090 C C . SER B 1 218 ? 14.211 -29.109 -19.594 1 80.12 218 SER B C 1
ATOM 4092 O O . SER B 1 218 ? 13.891 -29.797 -18.625 1 80.12 218 SER B O 1
ATOM 4094 N N . GLY B 1 219 ? 14.773 -29.609 -20.656 1 84.38 219 GLY B N 1
ATOM 4095 C CA . GLY B 1 219 ? 15.039 -31.031 -20.734 1 84.38 219 GLY B CA 1
ATOM 4096 C C . GLY B 1 219 ? 13.859 -31.844 -21.25 1 84.38 219 GLY B C 1
ATOM 4097 O O . GLY B 1 219 ? 13.977 -33.031 -21.5 1 84.38 219 GLY B O 1
ATOM 4098 N N . ALA B 1 220 ? 12.75 -31.234 -21.469 1 87.75 220 ALA B N 1
ATOM 4099 C CA . ALA B 1 220 ? 11.547 -31.906 -21.953 1 87.75 220 ALA B CA 1
ATOM 4100 C C . ALA B 1 220 ? 11.117 -31.359 -23.312 1 87.75 220 ALA B C 1
ATOM 4102 O O . ALA B 1 220 ? 11.438 -30.234 -23.656 1 87.75 220 ALA B O 1
ATOM 4103 N N . SER B 1 221 ? 10.383 -32.156 -24.016 1 92.5 221 SER B N 1
ATOM 4104 C CA . SER B 1 221 ? 9.875 -31.688 -25.297 1 92.5 221 SER B CA 1
ATOM 4105 C C . SER B 1 221 ? 8.672 -30.766 -25.109 1 92.5 221 SER B C 1
ATOM 4107 O O . SER B 1 221 ? 8.023 -30.781 -24.062 1 92.5 221 SER B O 1
ATOM 4109 N N . ALA B 1 222 ? 8.375 -30 -26.141 1 93.94 222 ALA B N 1
ATOM 4110 C CA . ALA B 1 222 ? 7.211 -29.125 -26.141 1 93.94 222 ALA B CA 1
ATOM 4111 C C . ALA B 1 222 ? 5.93 -29.922 -25.906 1 93.94 222 ALA B C 1
ATOM 4113 O O . ALA B 1 222 ? 5.082 -29.516 -25.094 1 93.94 222 ALA B O 1
ATOM 4114 N N . LYS B 1 223 ? 5.855 -31 -26.578 1 94.56 223 LYS B N 1
ATOM 4115 C CA . LYS B 1 223 ? 4.668 -31.844 -26.453 1 94.56 223 LYS B CA 1
ATOM 4116 C C . LYS B 1 223 ? 4.492 -32.344 -25.031 1 94.56 223 LYS B C 1
ATOM 4118 O O . LYS B 1 223 ? 3.381 -32.344 -24.5 1 94.56 223 LYS B O 1
ATOM 4123 N N . MET B 1 224 ? 5.535 -32.781 -24.484 1 92.31 224 MET B N 1
ATOM 4124 C CA . MET B 1 224 ? 5.492 -33.312 -23.109 1 92.31 224 MET B CA 1
ATOM 4125 C C . MET B 1 224 ? 5.043 -32.219 -22.141 1 92.31 224 MET B C 1
ATOM 4127 O O . MET B 1 224 ? 4.219 -32.469 -21.266 1 92.31 224 MET B O 1
ATOM 4131 N N . ILE B 1 225 ? 5.547 -31.016 -22.266 1 91.69 225 ILE B N 1
ATOM 4132 C CA . ILE B 1 225 ? 5.199 -29.906 -21.406 1 91.69 225 ILE B CA 1
ATOM 4133 C C . ILE B 1 225 ? 3.711 -29.594 -21.547 1 91.69 225 ILE B C 1
ATOM 4135 O O . ILE B 1 225 ? 3.002 -29.469 -20.531 1 91.69 225 ILE B O 1
ATOM 4139 N N . ILE B 1 226 ? 3.23 -29.5 -22.719 1 94.06 226 ILE B N 1
ATOM 4140 C CA . ILE B 1 226 ? 1.83 -29.203 -23 1 94.06 226 ILE B CA 1
ATOM 4141 C C . ILE B 1 226 ? 0.943 -30.281 -22.375 1 94.06 226 ILE B C 1
ATOM 4143 O O . ILE B 1 226 ? -0.027 -29.969 -21.688 1 94.06 226 ILE B O 1
ATOM 4147 N N . ASP B 1 227 ? 1.334 -31.516 -22.578 1 93.12 227 ASP B N 1
ATOM 4148 C CA . ASP B 1 227 ? 0.542 -32.625 -22.078 1 93.12 227 ASP B CA 1
ATOM 4149 C C . ASP B 1 227 ? 0.503 -32.625 -20.547 1 93.12 227 ASP B C 1
ATOM 4151 O O . ASP B 1 227 ? -0.543 -32.906 -19.953 1 93.12 227 ASP B O 1
ATOM 4155 N N . ASN B 1 228 ? 1.614 -32.438 -20 1 90.69 228 ASN B N 1
ATOM 4156 C CA . ASN B 1 228 ? 1.684 -32.406 -18.547 1 90.69 228 ASN B CA 1
ATOM 4157 C C . ASN B 1 228 ? 0.73 -31.375 -17.953 1 90.69 228 ASN B C 1
ATOM 4159 O O . ASN B 1 228 ? 0.043 -31.641 -16.969 1 90.69 228 ASN B O 1
ATOM 4163 N N . PHE B 1 229 ? 0.678 -30.203 -18.516 1 90.69 229 PHE B N 1
ATOM 4164 C CA . PHE B 1 229 ? -0.21 -29.172 -18.016 1 90.69 229 PHE B CA 1
ATOM 4165 C C . PHE B 1 229 ? -1.666 -29.516 -18.297 1 90.69 229 PHE B C 1
ATOM 4167 O O . PHE B 1 229 ? -2.545 -29.25 -17.469 1 90.69 229 PHE B O 1
ATOM 4174 N N . ALA B 1 230 ? -1.905 -30.031 -19.422 1 91.75 230 ALA B N 1
ATOM 4175 C CA . ALA B 1 230 ? -3.258 -30.469 -19.75 1 91.75 230 ALA B CA 1
ATOM 4176 C C . ALA B 1 230 ? -3.74 -31.531 -18.766 1 91.75 230 ALA B C 1
ATOM 4178 O O . ALA B 1 230 ? -4.891 -31.5 -18.312 1 91.75 230 ALA B O 1
ATOM 4179 N N . LEU B 1 231 ? -2.885 -32.438 -18.453 1 91.56 231 LEU B N 1
ATOM 4180 C CA . LEU B 1 231 ? -3.211 -33.5 -17.516 1 91.56 231 LEU B CA 1
ATOM 4181 C C . LEU B 1 231 ? -3.529 -32.906 -16.141 1 91.56 231 LEU B C 1
ATOM 4183 O O . LEU B 1 231 ? -4.449 -33.375 -15.461 1 91.56 231 LEU B O 1
ATOM 4187 N N . LEU B 1 232 ? -2.713 -32 -15.805 1 89.56 232 LEU B N 1
ATOM 4188 C CA . LEU B 1 232 ? -2.951 -31.344 -14.531 1 89.56 232 LEU B CA 1
ATOM 4189 C C . LEU B 1 232 ? -4.348 -30.734 -14.484 1 89.56 232 LEU B C 1
ATOM 4191 O O . LEU B 1 232 ? -5.035 -30.812 -13.461 1 89.56 232 LEU B O 1
ATOM 4195 N N . GLU B 1 233 ? -4.75 -30.141 -15.555 1 89.31 233 GLU B N 1
ATOM 4196 C CA . GLU B 1 233 ? -6.082 -29.547 -15.656 1 89.31 233 GLU B CA 1
ATOM 4197 C C . GLU B 1 233 ? -7.168 -30.609 -15.5 1 89.31 233 GLU B C 1
ATOM 4199 O O . GLU B 1 233 ? -8.172 -30.375 -14.82 1 89.31 233 GLU B O 1
ATOM 4204 N N . ILE B 1 234 ? -6.984 -31.656 -16.062 1 90.94 234 ILE B N 1
ATOM 4205 C CA . ILE B 1 234 ? -7.93 -32.781 -15.953 1 90.94 234 ILE B CA 1
ATOM 4206 C C . ILE B 1 234 ? -8.023 -33.219 -14.5 1 90.94 234 ILE B C 1
ATOM 4208 O O . ILE B 1 234 ? -9.125 -33.375 -13.961 1 90.94 234 ILE B O 1
ATOM 4212 N N . LYS B 1 235 ? -6.902 -33.406 -13.898 1 89.19 235 LYS B N 1
ATOM 4213 C CA . LYS B 1 235 ? -6.848 -33.875 -12.516 1 89.19 235 LYS B CA 1
ATOM 4214 C C . LYS B 1 235 ? -7.566 -32.906 -11.586 1 89.19 235 LYS B C 1
ATOM 4216 O O . LYS B 1 235 ? -8.281 -33.344 -10.672 1 89.19 235 LYS B O 1
ATOM 4221 N N . VAL B 1 236 ? -7.375 -31.625 -11.82 1 87.38 236 VAL B N 1
ATOM 4222 C CA . VAL B 1 236 ? -8.023 -30.609 -11.008 1 87.38 236 VAL B CA 1
ATOM 4223 C C . VAL B 1 236 ? -9.539 -30.75 -11.117 1 87.38 236 VAL B C 1
ATOM 4225 O O . VAL B 1 236 ? -10.242 -30.766 -10.102 1 87.38 236 VAL B O 1
ATOM 4228 N N . LEU B 1 237 ? -10.023 -30.844 -12.328 1 88.25 237 LEU B N 1
ATOM 4229 C CA . LEU B 1 237 ? -11.461 -30.938 -12.547 1 88.25 237 LEU B CA 1
ATOM 4230 C C . LEU B 1 237 ? -12.016 -32.219 -11.953 1 88.25 237 LEU B C 1
ATOM 4232 O O . LEU B 1 237 ? -13.102 -32.219 -11.375 1 88.25 237 LEU B O 1
ATOM 4236 N N . LEU B 1 238 ? -11.281 -33.281 -12.023 1 88.38 238 LEU B N 1
ATOM 4237 C CA . LEU B 1 238 ? -11.703 -34.562 -11.484 1 88.38 238 LEU B CA 1
ATOM 4238 C C . LEU B 1 238 ? -11.82 -34.531 -9.969 1 88.38 238 LEU B C 1
ATOM 4240 O O . LEU B 1 238 ? -12.711 -35.125 -9.383 1 88.38 238 LEU B O 1
ATOM 4244 N N . GLN B 1 239 ? -10.945 -33.812 -9.375 1 84.62 239 GLN B N 1
ATOM 4245 C CA . GLN B 1 239 ? -10.867 -33.781 -7.914 1 84.62 239 GLN B CA 1
ATOM 4246 C C . GLN B 1 239 ? -11.789 -32.719 -7.332 1 84.62 239 GLN B C 1
ATOM 4248 O O . GLN B 1 239 ? -12.312 -32.875 -6.227 1 84.62 239 GLN B O 1
ATOM 4253 N N . SER B 1 240 ? -12 -31.672 -8.039 1 81.75 240 SER B N 1
ATOM 4254 C CA . SER B 1 240 ? -12.602 -30.5 -7.402 1 81.75 240 SER B CA 1
ATOM 4255 C C . SER B 1 240 ? -14.031 -30.281 -7.883 1 81.75 240 SER B C 1
ATOM 4257 O O . SER B 1 240 ? -14.734 -29.406 -7.371 1 81.75 240 SER B O 1
ATOM 4259 N N . THR B 1 241 ? -14.438 -31.016 -8.891 1 84.06 241 THR B N 1
ATOM 4260 C CA . THR B 1 241 ? -15.789 -30.828 -9.406 1 84.06 241 THR B CA 1
ATOM 4261 C C . THR B 1 241 ? -16.547 -32.156 -9.445 1 84.06 241 THR B C 1
ATOM 4263 O O . THR B 1 241 ? -15.945 -33.219 -9.281 1 84.06 241 THR B O 1
ATOM 4266 N N . GLU B 1 242 ? -17.859 -32.031 -9.594 1 87.31 242 GLU B N 1
ATOM 4267 C CA . GLU B 1 242 ? -18.703 -33.219 -9.781 1 87.31 242 GLU B CA 1
ATOM 4268 C C . GLU B 1 242 ? -19.078 -33.406 -11.25 1 87.31 242 GLU B C 1
ATOM 4270 O O . GLU B 1 242 ? -20.031 -34.125 -11.562 1 87.31 242 GLU B O 1
ATOM 4275 N N . LEU B 1 243 ? -18.375 -32.75 -12.062 1 91.69 243 LEU B N 1
ATOM 4276 C CA . LEU B 1 243 ? -18.656 -32.875 -13.492 1 91.69 243 LEU B CA 1
ATOM 4277 C C . LEU B 1 243 ? -18.438 -34.312 -13.969 1 91.69 243 LEU B C 1
ATOM 4279 O O . LEU B 1 243 ? -17.516 -35 -13.523 1 91.69 243 LEU B O 1
ATOM 4283 N N . SER B 1 244 ? -19.297 -34.688 -14.898 1 94.38 244 SER B N 1
ATOM 4284 C CA . SER B 1 244 ? -19.094 -36 -15.516 1 94.38 244 SER B CA 1
ATOM 4285 C C . SER B 1 244 ? -17.828 -36 -16.391 1 94.38 244 SER B C 1
ATOM 4287 O O . SER B 1 244 ? -17.328 -34.938 -16.75 1 94.38 244 SER B O 1
ATOM 4289 N N . ILE B 1 245 ? -17.391 -37.219 -16.688 1 94.81 245 ILE B N 1
ATOM 4290 C CA . ILE B 1 245 ? -16.219 -37.344 -17.562 1 94.81 245 ILE B CA 1
ATOM 4291 C C . ILE B 1 245 ? -16.516 -36.719 -18.906 1 94.81 245 ILE B C 1
ATOM 4293 O O . ILE B 1 245 ? -15.633 -36.062 -19.516 1 94.81 245 ILE B O 1
ATOM 4297 N N . GLN B 1 246 ? -17.703 -36.875 -19.344 1 95.56 246 GLN B N 1
ATOM 4298 C CA . GLN B 1 246 ? -18.125 -36.25 -20.609 1 95.56 246 GLN B CA 1
ATOM 4299 C C . GLN B 1 246 ? -18.062 -34.75 -20.547 1 95.56 246 GLN B C 1
ATOM 4301 O O . GLN B 1 246 ? -17.578 -34.094 -21.469 1 95.56 246 GLN B O 1
ATOM 4306 N N . GLU B 1 247 ? -18.562 -34.219 -19.5 1 95.12 247 GLU B N 1
ATOM 4307 C CA . GLU B 1 247 ? -18.562 -32.781 -19.328 1 95.12 247 GLU B CA 1
ATOM 4308 C C . GLU B 1 247 ? -17.141 -32.219 -19.281 1 95.12 247 GLU B C 1
ATOM 4310 O O . GLU B 1 247 ? -16.859 -31.156 -19.844 1 95.12 247 GLU B O 1
ATOM 4315 N N . ILE B 1 248 ? -16.312 -32.906 -18.562 1 95.12 248 ILE B N 1
ATOM 4316 C CA . ILE B 1 248 ? -14.914 -32.5 -18.484 1 95.12 248 ILE B CA 1
ATOM 4317 C C . ILE B 1 248 ? -14.281 -32.562 -19.875 1 95.12 248 ILE B C 1
ATOM 4319 O O . ILE B 1 248 ? -13.57 -31.641 -20.281 1 95.12 248 ILE B O 1
ATOM 4323 N N . SER B 1 249 ? -14.539 -33.594 -20.594 1 95.81 249 SER B N 1
ATOM 4324 C CA . SER B 1 249 ? -14.047 -33.75 -21.953 1 95.81 249 SER B CA 1
ATOM 4325 C C . SER B 1 249 ? -14.469 -32.562 -22.828 1 95.81 249 SER B C 1
ATOM 4327 O O . SER B 1 249 ? -13.648 -32 -23.562 1 95.81 249 SER B O 1
ATOM 4329 N N . ASP B 1 250 ? -15.734 -32.219 -22.734 1 94.44 250 ASP B N 1
ATOM 4330 C CA . ASP B 1 250 ? -16.281 -31.125 -23.516 1 94.44 250 ASP B CA 1
ATOM 4331 C C . ASP B 1 250 ? -15.641 -29.797 -23.109 1 94.44 250 ASP B C 1
ATOM 4333 O O . ASP B 1 250 ? -15.258 -28.984 -23.969 1 94.44 250 ASP B O 1
ATOM 4337 N N . ARG B 1 251 ? -15.484 -29.641 -21.859 1 92.44 251 ARG B N 1
ATOM 4338 C CA . ARG B 1 251 ? -14.953 -28.391 -21.328 1 92.44 251 ARG B CA 1
ATOM 4339 C C . ARG B 1 251 ? -13.516 -28.172 -21.766 1 92.44 251 ARG B C 1
ATOM 4341 O O . ARG B 1 251 ? -13.102 -27.031 -22 1 92.44 251 ARG B O 1
ATOM 4348 N N . LEU B 1 252 ? -12.805 -29.25 -21.812 1 94.31 252 LEU B N 1
ATOM 4349 C CA . LEU B 1 252 ? -11.383 -29.156 -22.125 1 94.31 252 LEU B CA 1
ATOM 4350 C C . LEU B 1 252 ? -11.133 -29.359 -23.625 1 94.31 252 LEU B C 1
ATOM 4352 O O . LEU B 1 252 ? -9.992 -29.484 -24.062 1 94.31 252 LEU B O 1
ATOM 4356 N N . ASN B 1 253 ? -12.188 -29.406 -24.391 1 94.44 253 ASN B N 1
ATOM 4357 C CA . ASN B 1 253 ? -12.164 -29.422 -25.844 1 94.44 253 ASN B CA 1
ATOM 4358 C C . ASN B 1 253 ? -11.523 -30.703 -26.375 1 94.44 253 ASN B C 1
ATOM 4360 O O . ASN B 1 253 ? -10.719 -30.656 -27.312 1 94.44 253 ASN B O 1
ATOM 4364 N N . PHE B 1 254 ? -11.781 -31.828 -25.766 1 95.06 254 PHE B N 1
ATOM 4365 C CA . PHE B 1 254 ? -11.445 -33.125 -26.344 1 95.06 254 PHE B CA 1
ATOM 4366 C C . PHE B 1 254 ? -12.492 -33.562 -27.359 1 95.06 254 PHE B C 1
ATOM 4368 O O . PHE B 1 254 ? -13.656 -33.156 -27.266 1 95.06 254 PHE B O 1
ATOM 4375 N N . PRO B 1 255 ? -12.047 -34.375 -28.359 1 93.44 255 PRO B N 1
ATOM 4376 C CA . PRO B 1 255 ? -13.023 -34.844 -29.344 1 93.44 255 PRO B CA 1
ATOM 4377 C C . PRO B 1 255 ? -14.195 -35.594 -28.719 1 93.44 255 PRO B C 1
ATOM 4379 O O . PRO B 1 255 ? -15.344 -35.438 -29.141 1 93.44 255 PRO B O 1
ATOM 4382 N N . ASP B 1 256 ? -13.961 -36.375 -27.75 1 93.5 256 ASP B N 1
ATOM 4383 C CA . ASP B 1 256 ? -14.984 -37.094 -27 1 93.5 256 ASP B CA 1
ATOM 4384 C C . ASP B 1 256 ? -14.398 -37.688 -25.719 1 93.5 256 ASP B C 1
ATOM 4386 O O . ASP B 1 256 ? -13.188 -37.625 -25.5 1 93.5 256 ASP B O 1
ATOM 4390 N N . GLN B 1 257 ? -15.266 -38.281 -24.938 1 95.06 257 GLN B N 1
ATOM 4391 C CA . GLN B 1 257 ? -14.875 -38.781 -23.625 1 95.06 257 GLN B CA 1
ATOM 4392 C C . GLN B 1 257 ? -13.93 -39.969 -23.766 1 95.06 257 GLN B C 1
ATOM 4394 O O . GLN B 1 257 ? -13.023 -40.156 -22.953 1 95.06 257 GLN B O 1
ATOM 4399 N N . SER B 1 258 ? -14.164 -40.719 -24.766 1 95.56 258 SER B N 1
ATOM 4400 C CA . SER B 1 258 ? -13.289 -41.875 -24.984 1 95.56 258 SER B CA 1
ATOM 4401 C C . SER B 1 258 ? -11.859 -41.438 -25.266 1 95.56 258 SER B C 1
ATOM 4403 O O . SER B 1 258 ? -10.906 -42 -24.734 1 95.56 258 SER B O 1
ATOM 4405 N N . TYR B 1 259 ? -11.758 -40.5 -26.109 1 95.69 259 TYR B N 1
ATOM 4406 C CA . TYR B 1 259 ? -10.438 -39.969 -26.438 1 95.69 259 TYR B CA 1
ATOM 4407 C C . TYR B 1 259 ? -9.742 -39.438 -25.203 1 95.69 259 TYR B C 1
ATOM 4409 O O . TYR B 1 259 ? -8.57 -39.719 -24.953 1 95.69 259 TYR B O 1
ATOM 4417 N N . MET B 1 260 ? -10.453 -38.625 -24.406 1 96.12 260 MET B N 1
ATOM 4418 C CA . MET B 1 260 ? -9.875 -38.062 -23.188 1 96.12 260 MET B CA 1
ATOM 4419 C C . MET B 1 260 ? -9.453 -39.188 -22.234 1 96.12 260 MET B C 1
ATOM 4421 O O . MET B 1 260 ? -8.391 -39.094 -21.609 1 96.12 260 MET B O 1
ATOM 4425 N N . GLY B 1 261 ? -10.281 -40.125 -22.062 1 95.44 261 GLY B N 1
ATOM 4426 C CA . GLY B 1 261 ? -9.969 -41.25 -21.188 1 95.44 261 GLY B CA 1
ATOM 4427 C C . GLY B 1 261 ? -8.688 -41.969 -21.578 1 95.44 261 GLY B C 1
ATOM 4428 O O . GLY B 1 261 ? -7.859 -42.25 -20.719 1 95.44 261 GLY B O 1
ATOM 4429 N N . ARG B 1 262 ? -8.531 -42.25 -22.828 1 95.62 262 ARG B N 1
ATOM 4430 C CA . ARG B 1 262 ? -7.324 -42.906 -23.328 1 95.62 262 ARG B CA 1
ATOM 4431 C C . ARG B 1 262 ? -6.102 -42.031 -23.125 1 95.62 262 ARG B C 1
ATOM 4433 O O . ARG B 1 262 ? -5.031 -42.5 -22.75 1 95.62 262 ARG B O 1
ATOM 4440 N N . TYR B 1 263 ? -6.332 -40.812 -23.484 1 94.88 263 TYR B N 1
ATOM 4441 C CA . TYR B 1 263 ? -5.281 -39.812 -23.297 1 94.88 263 TYR B CA 1
ATOM 4442 C C . TYR B 1 263 ? -4.781 -39.781 -21.859 1 94.88 263 TYR B C 1
ATOM 4444 O O . TYR B 1 263 ? -3.576 -39.844 -21.609 1 94.88 263 TYR B O 1
ATOM 4452 N N . PHE B 1 264 ? -5.727 -39.688 -20.938 1 95.56 264 PHE B N 1
ATOM 4453 C CA . PHE B 1 264 ? -5.414 -39.656 -19.516 1 95.56 264 PHE B CA 1
ATOM 4454 C C . PHE B 1 264 ? -4.75 -40.938 -19.062 1 95.56 264 PHE B C 1
ATOM 4456 O O . PHE B 1 264 ? -3.725 -40.938 -18.375 1 95.56 264 PHE B O 1
ATOM 4463 N N . LYS B 1 265 ? -5.207 -42.031 -19.469 1 94.38 265 LYS B N 1
ATOM 4464 C CA . LYS B 1 265 ? -4.691 -43.312 -19.078 1 94.38 265 LYS B CA 1
ATOM 4465 C C . LYS B 1 265 ? -3.285 -43.562 -19.625 1 94.38 265 LYS B C 1
ATOM 4467 O O . LYS B 1 265 ? -2.439 -44.156 -18.953 1 94.38 265 LYS B O 1
ATOM 4472 N N . ARG B 1 266 ? -3.102 -43.219 -20.797 1 93.56 266 ARG B N 1
ATOM 4473 C CA . ARG B 1 266 ? -1.787 -43.344 -21.406 1 93.56 266 ARG B CA 1
ATOM 4474 C C . ARG B 1 266 ? -0.713 -42.656 -20.578 1 93.56 266 ARG B C 1
ATOM 4476 O O . ARG B 1 266 ? 0.409 -43.156 -20.469 1 93.56 266 ARG B O 1
ATOM 4483 N N . HIS B 1 267 ? -1.052 -41.531 -20 1 90.81 267 HIS B N 1
ATOM 4484 C CA . HIS B 1 267 ? -0.067 -40.719 -19.297 1 90.81 267 HIS B CA 1
ATOM 4485 C C . HIS B 1 267 ? -0.022 -41.062 -17.812 1 90.81 267 HIS B C 1
ATOM 4487 O O . HIS B 1 267 ? 1.048 -41.062 -17.203 1 90.81 267 HIS B O 1
ATOM 4493 N N . GLU B 1 268 ? -1.197 -41.438 -17.219 1 90.62 268 GLU B N 1
ATOM 4494 C CA . GLU B 1 268 ? -1.296 -41.625 -15.773 1 90.62 268 GLU B CA 1
ATOM 4495 C C . GLU B 1 268 ? -1.332 -43.125 -15.406 1 90.62 268 GLU B C 1
ATOM 4497 O O . GLU B 1 268 ? -1.14 -43.469 -14.242 1 90.62 268 GLU B O 1
ATOM 4502 N N . GLY B 1 269 ? -1.593 -43.906 -16.328 1 90.56 269 GLY B N 1
ATOM 4503 C CA . GLY B 1 269 ? -1.629 -45.344 -16.094 1 90.56 269 GLY B CA 1
ATOM 4504 C C . GLY B 1 269 ? -2.961 -45.844 -15.562 1 90.56 269 GLY B C 1
ATOM 4505 O O . GLY B 1 269 ? -3.217 -47.031 -15.523 1 90.56 269 GLY B O 1
ATOM 4506 N N . ILE B 1 270 ? -3.777 -44.938 -15.117 1 92 270 ILE B N 1
ATOM 4507 C CA . ILE B 1 270 ? -5.105 -45.281 -14.625 1 92 270 ILE B CA 1
ATOM 4508 C C . ILE B 1 270 ? -6.156 -44.438 -15.344 1 92 270 ILE B C 1
ATOM 4510 O O . ILE B 1 270 ? -5.832 -43.406 -15.953 1 92 270 ILE B O 1
ATOM 4514 N N . SER B 1 271 ? -7.402 -44.844 -15.25 1 93.62 271 SER B N 1
ATOM 4515 C CA . SER B 1 271 ? -8.477 -44.125 -15.922 1 93.62 271 SER B CA 1
ATOM 4516 C C . SER B 1 271 ? -8.914 -42.906 -15.117 1 93.62 271 SER B C 1
ATOM 4518 O O . SER B 1 271 ? -8.656 -42.812 -13.914 1 93.62 271 SER B O 1
ATOM 4520 N N . PRO B 1 272 ? -9.539 -41.938 -15.828 1 94.19 272 PRO B N 1
ATOM 4521 C CA . PRO B 1 272 ? -10.094 -40.781 -15.094 1 94.19 272 PRO B CA 1
ATOM 4522 C C . PRO B 1 272 ? -11.031 -41.219 -13.961 1 94.19 272 PRO B C 1
ATOM 4524 O O . PRO B 1 272 ? -10.992 -40.625 -12.875 1 94.19 272 PRO B O 1
ATOM 4527 N N . LYS B 1 273 ? -11.836 -42.156 -14.211 1 92.38 273 LYS B N 1
ATOM 4528 C CA . LYS B 1 273 ? -12.773 -42.656 -13.211 1 92.38 273 LYS B CA 1
ATOM 4529 C C . LYS B 1 273 ? -12.031 -43.219 -11.992 1 92.38 273 LYS B C 1
ATOM 4531 O O . LYS B 1 273 ? -12.422 -42.969 -10.852 1 92.38 273 LYS B O 1
ATOM 4536 N N . GLU B 1 274 ? -11.031 -44.031 -12.227 1 92.06 274 GLU B N 1
ATOM 4537 C CA . GLU B 1 274 ? -10.219 -44.594 -11.156 1 92.06 274 GLU B CA 1
ATOM 4538 C C . GLU B 1 274 ? -9.516 -43.5 -10.359 1 92.06 274 GLU B C 1
ATOM 4540 O O . GLU B 1 274 ? -9.414 -43.562 -9.133 1 92.06 274 GLU B O 1
ATOM 4545 N N . TYR B 1 275 ? -9 -42.531 -11.094 1 91.25 275 TYR B N 1
ATOM 4546 C CA . TYR B 1 275 ? -8.32 -41.438 -10.445 1 91.25 275 TYR B CA 1
ATOM 4547 C C . TYR B 1 275 ? -9.258 -40.719 -9.484 1 91.25 275 TYR B C 1
ATOM 4549 O O . TYR B 1 275 ? -8.875 -40.406 -8.352 1 91.25 275 TYR B O 1
ATOM 4557 N N . ARG B 1 276 ? -10.383 -40.312 -9.984 1 88.94 276 ARG B N 1
ATOM 4558 C CA . ARG B 1 276 ? -11.383 -39.625 -9.18 1 88.94 276 ARG B CA 1
ATOM 4559 C C . ARG B 1 276 ? -11.75 -40.438 -7.945 1 88.94 276 ARG B C 1
ATOM 4561 O O . ARG B 1 276 ? -11.914 -39.906 -6.855 1 88.94 276 ARG B O 1
ATOM 4568 N N . ALA B 1 277 ? -11.914 -41.719 -8.117 1 82.56 277 ALA B N 1
ATOM 4569 C CA . ALA B 1 277 ? 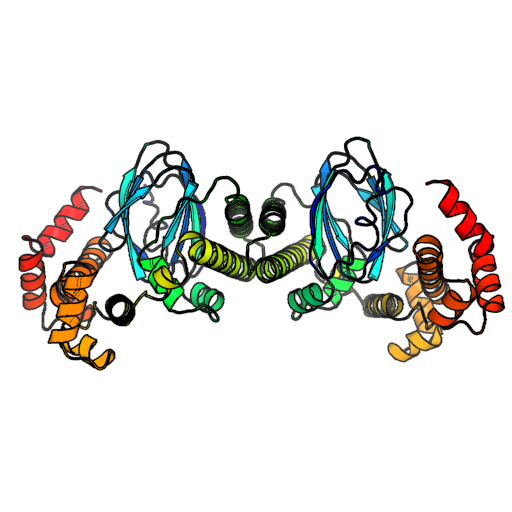-12.281 -42.625 -7.02 1 82.56 277 ALA B CA 1
ATOM 4570 C C . ALA B 1 277 ? -11.172 -42.688 -5.973 1 82.56 277 ALA B C 1
ATOM 4572 O O . ALA B 1 277 ? -11.438 -42.875 -4.781 1 82.56 277 ALA B O 1
ATOM 4573 N N . GLY B 1 278 ? -9.914 -42.656 -6.359 1 68.81 278 GLY B N 1
ATOM 4574 C CA . GLY B 1 278 ? -8.773 -42.688 -5.453 1 68.81 278 GLY B CA 1
ATOM 4575 C C . GLY B 1 278 ? -8.57 -41.406 -4.695 1 68.81 278 GLY B C 1
ATOM 4576 O O . GLY B 1 278 ? -7.969 -41.406 -3.617 1 68.81 278 GLY B O 1
ATOM 4577 N N . GLY B 1 279 ? -8.734 -40.281 -5.309 1 58.78 279 GLY B N 1
ATOM 4578 C CA . GLY B 1 279 ? -8.594 -39 -4.652 1 58.78 279 GLY B CA 1
ATOM 4579 C C . GLY B 1 279 ? -9.578 -38.812 -3.512 1 58.78 279 GLY B C 1
ATOM 4580 O O . GLY B 1 279 ? -9.32 -38.031 -2.594 1 58.78 279 GLY B O 1
ATOM 4581 N N . HIS B 1 280 ? -10.828 -39.406 -3.684 1 48.19 280 HIS B N 1
ATOM 4582 C CA . HIS B 1 280 ? -11.828 -39.406 -2.623 1 48.19 280 HIS B CA 1
ATOM 4583 C C . HIS B 1 280 ? -11.406 -40.281 -1.454 1 48.19 280 HIS B C 1
ATOM 4585 O O . HIS B 1 280 ? -11.984 -40.188 -0.37 1 48.19 280 HIS B O 1
ATOM 4591 N N . PHE B 1 281 ? -10.578 -41.156 -1.626 1 39.5 281 PHE B N 1
ATOM 4592 C CA . PHE B 1 281 ? -10.297 -42.062 -0.507 1 39.5 281 PHE B CA 1
ATOM 4593 C C . PHE B 1 281 ? -9.438 -41.344 0.541 1 39.5 281 PHE B C 1
ATOM 4595 O O . PHE B 1 281 ? -9.453 -41.75 1.714 1 39.5 281 PHE B O 1
ATOM 4602 N N . GLU B 1 282 ? -8.531 -40.469 0.197 1 35.75 282 GLU B N 1
ATOM 4603 C CA . GLU B 1 282 ? -7.766 -39.938 1.319 1 35.75 282 GLU B CA 1
ATOM 4604 C C . GLU B 1 282 ? -8.539 -38.844 2.047 1 35.75 282 GLU B C 1
ATOM 4606 O O . GLU B 1 282 ? -8.008 -38.219 2.959 1 35.75 282 GLU B O 1
ATOM 4611 N N . SER B 1 283 ? -9.664 -38.375 1.6 1 30.84 283 SER B N 1
ATOM 4612 C CA . SER B 1 283 ? -10.398 -37.562 2.572 1 30.84 283 SER B CA 1
ATOM 4613 C C . SER B 1 283 ? -11.07 -38.438 3.621 1 30.84 283 SER B C 1
ATOM 4615 O O . SER B 1 283 ? -11.516 -39.562 3.316 1 30.84 283 SER B O 1
#

InterPro domains:
  IPR009057 Homedomain-like superfamily [SSF46689] (235-278)
  IPR018060 AraC-like, DNA binding HTH domain [PF12833] (199-277)
  IPR018060 AraC-like, DNA binding HTH domain [PS01124] (180-278)
  IPR018060 AraC-like, DNA binding HTH domain [SM00342] (193-276)

Foldseek 3Di:
DPPPPVPAACQDPFKDWDKDQCVPFAPAKHFYQAWKKKFKQAWWWWKDKQHDIDIDHHQKIFIGGHRIIIHTHDTDRTIMMTMITGHHVLVCVLCVPPDLLQVLLCSVPRIDHDDPVLSVLVVVLSVLLNVLNVVPVDPCSRVSSSPSVSSVSVSVSVVCCVPVNPCSRCPVDPLRNLVSQLVVVLSVQLLADQDLVVSCVVSVHDSVVQQVSCCVPPVGGSNVSSLSNNLSQLLNCLARHPDDLQRSCVVSNHPGSVRVQCSNCVVPVDGSVVSSVVSVVVD/DPPPPVPAACQDPFKDWDKDQCVPFAPAKHFYQAWKKKFKQAWWWWKDKQHDIDIDHHQKIFIGGHRIIIHTHDTDRTIMMTMITGHHVLVCVLCVPPDLLQVLLCSVPRIDHDDPVLSVLVVVLSVLLNVLNVVPVDPCSRVSSSVSVSSVSVSVSVVCCVPVNPCSRCPVDPLRNLVSQLVVVLSVQLLADQDLVVSCVVSVHDSVVQQVSCCVPPVGGSNVSSLSNNLSQLLNCLARHPDDLQRSCVVSNHPGSVRVQVSNCVVPVDGSVVSSVVSVVVD

Radius of gyration: 30.43 Å; Cα contacts (8 Å, |Δi|>4): 949; chains: 2; bounding box: 55×94×65 Å

pLDDT: mean 86.33, std 14.45, range [18.83, 97.75]

Sequence (566 aa):
MKQNNSERVLLQKTFIAGTYNLTHTTNRLWKLEGGAIFICRQGTASVNIDLKDYEIGPETEVVLLPKTIFRINRISDDFTISLFGFPLNMFHEASFRMEPGFFGFLKEHPCYVPPKENTGAANGMMQTTEAVYSDKQNRYRDLIAKNQLRCFLLDIYDKSYRFFGRQQIEGSNRQDELFKKFMTLVHEYSSSEREVSFYADKLCISTKYLTSICRHVSGASAKMIIDNFALLEIKVLLQSTELSIQEISDRLNFPDQSYMGRYFKRHEGISPKEYRAGGHFESMKQNNSERVLLQKTFIAGTYNLTHTTNRLWKLEGGAIFICRQGTASVNIDLKDYEIGPETEVVLLPKTIFRINRISDDFTISLFGFPLNMFHEASFRMEPGFFGFLKEHPCYVPPKENTGAANGMMQTTEAVYSDKQNRYRDLIAKNQLRCFLLDIYDKSYRFFGRQQIEGSNRQDELFKKFMTLVHEYSSSEREVSFYADKLCISTKYLTSICRHVSGASAKMIIDNFALLEIKVLLQSTELSIQEISDRLNFPDQSYMGRYFKRHEGISPKEYRAGGHFES